Protein AF-A0A0J6CEI8-F1 (afdb_monomer)

Mean predicted aligned error: 21.1 Å

Structure (mmCIF, N/CA/C/O backbone):
data_AF-A0A0J6CEI8-F1
#
_entry.id   AF-A0A0J6CEI8-F1
#
loop_
_atom_site.group_PDB
_atom_site.id
_atom_site.type_symbol
_atom_site.label_atom_id
_atom_site.label_alt_id
_atom_site.label_comp_id
_atom_site.label_asym_id
_atom_site.label_entity_id
_atom_site.label_seq_id
_atom_site.pdbx_PDB_ins_code
_atom_site.Cartn_x
_atom_site.Cartn_y
_atom_site.Cartn_z
_atom_site.occupancy
_atom_site.B_iso_or_equiv
_atom_site.auth_seq_id
_atom_site.auth_comp_id
_atom_site.auth_asym_id
_atom_site.auth_atom_id
_atom_site.pdbx_PDB_model_num
ATOM 1 N N . MET A 1 1 ? 12.866 16.099 -22.476 1.00 43.09 1 MET A N 1
ATOM 2 C CA . MET A 1 1 ? 11.558 16.132 -23.177 1.00 43.09 1 MET A CA 1
ATOM 3 C C . MET A 1 1 ? 11.704 16.384 -24.672 1.00 43.09 1 MET A C 1
ATOM 5 O O . MET A 1 1 ? 11.107 15.625 -25.414 1.00 43.09 1 MET A O 1
ATOM 9 N N . ALA A 1 2 ? 12.500 17.362 -25.126 1.00 37.25 2 ALA A N 1
ATOM 10 C CA . ALA A 1 2 ? 12.677 17.632 -26.560 1.00 37.25 2 ALA A CA 1
ATOM 11 C C . ALA A 1 2 ? 13.352 16.482 -27.344 1.00 37.25 2 ALA A C 1
ATOM 13 O O . ALA A 1 2 ? 12.821 16.073 -28.369 1.00 37.25 2 ALA A O 1
ATOM 14 N N . MET A 1 3 ? 14.436 15.878 -26.827 1.00 40.78 3 MET A N 1
ATOM 15 C CA . MET A 1 3 ? 15.090 14.725 -27.485 1.00 40.78 3 MET A CA 1
ATOM 16 C C . MET A 1 3 ? 14.185 13.480 -27.602 1.00 40.78 3 MET A C 1
ATOM 18 O O . MET A 1 3 ? 14.209 12.801 -28.617 1.00 40.78 3 MET A O 1
ATOM 22 N N . SER A 1 4 ? 13.312 13.246 -26.615 1.00 39.81 4 SER A N 1
ATOM 23 C CA . SER A 1 4 ? 12.289 12.176 -26.642 1.00 39.81 4 SER A CA 1
ATOM 24 C C . SER A 1 4 ? 11.115 12.491 -27.589 1.00 39.81 4 SER A C 1
ATOM 26 O O . SER A 1 4 ? 10.311 11.627 -27.901 1.00 39.81 4 SER A O 1
ATOM 28 N N . ARG A 1 5 ? 10.980 13.736 -28.073 1.00 47.44 5 ARG A N 1
ATOM 29 C CA . ARG A 1 5 ? 9.970 14.115 -29.084 1.00 47.44 5 ARG A CA 1
ATOM 30 C C . ARG A 1 5 ? 10.524 14.144 -30.506 1.00 47.44 5 ARG A C 1
ATOM 32 O O . ARG A 1 5 ? 9.762 13.884 -31.436 1.00 47.44 5 ARG A O 1
ATOM 39 N N . LEU A 1 6 ? 11.824 14.405 -30.648 1.00 42.16 6 LEU A N 1
ATOM 40 C CA . LEU A 1 6 ? 12.612 14.159 -31.861 1.00 42.16 6 LEU A CA 1
ATOM 41 C C . LEU A 1 6 ? 12.466 12.695 -32.301 1.00 42.16 6 LEU A C 1
ATOM 43 O O . LEU A 1 6 ? 11.934 12.425 -33.373 1.00 42.16 6 LEU A O 1
ATOM 47 N N . SER A 1 7 ? 12.717 11.754 -31.385 1.00 39.75 7 SER A N 1
ATOM 48 C CA . SER A 1 7 ? 12.517 10.315 -31.621 1.00 39.75 7 SER A CA 1
ATOM 49 C C . SER A 1 7 ? 11.066 9.929 -31.981 1.00 39.75 7 SER A C 1
ATOM 51 O O . SER A 1 7 ? 10.834 8.914 -32.639 1.00 39.75 7 SER A O 1
ATOM 53 N N . LEU A 1 8 ? 10.071 10.757 -31.624 1.00 45.56 8 LEU A N 1
ATOM 54 C CA . LEU A 1 8 ? 8.646 10.561 -31.936 1.00 45.56 8 LEU A CA 1
ATOM 55 C C . LEU A 1 8 ? 8.197 11.189 -33.273 1.00 45.56 8 LEU A C 1
ATOM 57 O O . LEU A 1 8 ? 7.039 11.016 -33.659 1.00 45.56 8 LEU A O 1
ATOM 61 N N . GLY A 1 9 ? 9.069 11.892 -34.010 1.00 49.81 9 GLY A N 1
ATOM 62 C CA . GLY A 1 9 ? 8.731 12.540 -35.288 1.00 49.81 9 GLY A CA 1
ATOM 63 C C . GLY A 1 9 ? 7.776 13.736 -35.170 1.00 49.81 9 GLY A C 1
ATOM 64 O O . GLY A 1 9 ? 7.175 14.149 -36.160 1.00 49.81 9 GLY A O 1
ATOM 65 N N . GLN A 1 10 ? 7.612 14.303 -33.970 1.00 57.59 10 GLN A N 1
ATOM 66 C CA . GLN A 1 10 ? 6.843 15.533 -33.744 1.00 57.59 10 GLN A CA 1
ATOM 67 C C . GLN A 1 10 ? 7.753 16.755 -33.914 1.00 57.59 10 GLN A C 1
ATOM 69 O O . GLN A 1 10 ? 8.011 17.493 -32.959 1.00 57.59 10 GLN A O 1
ATOM 74 N N . LEU A 1 11 ? 8.261 16.934 -35.134 1.00 57.03 11 LEU A N 1
ATOM 75 C CA . LEU A 1 11 ? 9.335 17.878 -35.451 1.00 57.03 11 LEU A CA 1
ATOM 76 C C . LEU A 1 11 ? 8.961 19.330 -35.103 1.00 57.03 11 LEU A C 1
ATOM 78 O O . LEU A 1 11 ? 9.761 20.036 -34.492 1.00 57.03 11 LEU A O 1
ATOM 82 N N . ASP A 1 12 ? 7.712 19.731 -35.354 1.00 61.47 12 ASP A N 1
ATOM 83 C CA . ASP A 1 12 ? 7.228 21.088 -35.059 1.00 61.47 12 ASP A CA 1
ATOM 84 C C . ASP A 1 12 ? 7.150 21.371 -33.549 1.00 61.47 12 ASP A C 1
ATOM 86 O O . ASP A 1 12 ? 7.505 22.452 -33.079 1.00 61.47 12 ASP A O 1
ATOM 90 N N . SER A 1 13 ? 6.738 20.381 -32.745 1.00 68.75 13 SER A N 1
ATOM 91 C CA . SER A 1 13 ? 6.674 20.529 -31.284 1.00 68.75 13 SER A CA 1
ATOM 92 C C . SER A 1 13 ? 8.063 20.487 -30.646 1.00 68.75 13 SER A C 1
ATOM 94 O O . SER A 1 13 ? 8.317 21.219 -29.686 1.00 68.75 13 SER A O 1
ATOM 96 N N . ALA A 1 14 ? 8.964 19.655 -31.178 1.00 68.62 14 ALA A N 1
ATOM 97 C CA . ALA A 1 14 ? 10.351 19.575 -30.733 1.00 68.62 14 ALA A CA 1
ATOM 98 C C . ALA A 1 14 ? 11.107 20.880 -31.028 1.00 68.62 14 ALA A C 1
ATOM 100 O O . ALA A 1 14 ? 11.791 21.391 -30.142 1.00 68.62 14 ALA A O 1
ATOM 101 N N . TYR A 1 15 ? 10.905 21.468 -32.212 1.00 78.19 15 TYR A N 1
ATOM 102 C CA . TYR A 1 15 ? 11.478 22.760 -32.589 1.00 78.19 15 TYR A CA 1
ATOM 103 C C . TYR A 1 15 ? 11.067 23.881 -31.628 1.00 78.19 15 TYR A C 1
ATOM 105 O O . TYR A 1 15 ? 11.927 24.563 -31.072 1.00 78.19 15 TYR A O 1
ATOM 113 N N . ILE A 1 16 ? 9.764 24.023 -31.354 1.00 78.44 16 ILE A N 1
ATOM 114 C CA . ILE A 1 16 ? 9.237 25.063 -30.452 1.00 78.44 16 ILE A CA 1
ATOM 115 C C . ILE A 1 16 ? 9.836 24.928 -29.044 1.00 78.44 16 ILE A C 1
ATOM 117 O O . ILE A 1 16 ? 10.191 25.923 -28.412 1.00 78.44 16 ILE A O 1
ATOM 121 N N . GLN A 1 17 ? 9.988 23.698 -28.545 1.00 79.19 17 GLN A N 1
ATOM 122 C CA . GLN A 1 17 ? 10.585 23.458 -27.230 1.00 79.19 17 GLN A CA 1
ATOM 123 C C . GLN A 1 17 ? 12.087 23.739 -27.193 1.00 79.19 17 GLN A C 1
ATOM 125 O O . GLN A 1 17 ? 12.570 24.277 -26.197 1.00 79.19 17 GLN A O 1
ATOM 130 N N . LEU A 1 18 ? 12.822 23.393 -28.252 1.00 82.44 18 LEU A N 1
ATOM 131 C CA . LEU A 1 18 ? 14.252 23.683 -28.355 1.00 82.44 18 LEU A CA 1
ATOM 132 C C . LEU A 1 18 ? 14.512 25.186 -28.493 1.00 82.44 18 LEU A C 1
ATOM 134 O O . LEU A 1 18 ? 15.444 25.686 -27.873 1.00 82.44 18 LEU A O 1
ATOM 138 N N . GLN A 1 19 ? 13.659 25.926 -29.206 1.00 80.94 19 GLN A N 1
ATOM 139 C CA . GLN A 1 19 ? 13.744 27.387 -29.266 1.00 80.94 19 GLN A CA 1
ATOM 140 C C . GLN A 1 19 ? 13.444 28.052 -27.920 1.00 80.94 19 GLN A C 1
ATOM 142 O O . GLN A 1 19 ? 14.149 28.978 -27.520 1.00 80.94 19 GLN A O 1
ATOM 147 N N . LEU A 1 20 ? 12.436 27.564 -27.190 1.00 83.69 20 LEU A N 1
ATOM 148 C CA . LEU A 1 20 ? 12.154 28.047 -25.838 1.00 83.69 20 LEU A CA 1
ATOM 149 C C . LEU A 1 20 ? 13.336 27.772 -24.896 1.00 83.69 20 LEU A C 1
ATOM 151 O O . LEU A 1 20 ? 13.733 28.645 -24.129 1.00 83.69 20 LEU A O 1
ATOM 155 N N . ALA A 1 21 ? 13.918 26.572 -24.978 1.00 83.75 21 ALA A N 1
ATOM 156 C CA . ALA A 1 21 ? 15.096 26.207 -24.201 1.00 83.75 21 ALA A CA 1
ATOM 157 C C . ALA A 1 21 ? 16.308 27.081 -24.557 1.00 83.75 21 ALA A C 1
ATOM 159 O O . ALA A 1 21 ? 17.042 27.484 -23.658 1.00 83.75 21 ALA A O 1
ATOM 160 N N . LEU A 1 22 ? 16.495 27.413 -25.841 1.00 84.88 22 LEU A N 1
ATOM 161 C CA . LEU A 1 22 ? 17.577 28.288 -26.293 1.00 84.88 22 LEU A CA 1
ATOM 162 C C . LEU A 1 22 ? 17.436 29.690 -25.699 1.00 84.88 22 LEU A C 1
ATOM 164 O O . LEU A 1 22 ? 18.397 30.207 -25.138 1.00 84.88 22 LEU A O 1
ATOM 168 N N . LYS A 1 23 ? 16.225 30.256 -25.732 1.00 85.38 23 LYS A N 1
ATOM 169 C CA . LYS A 1 23 ? 15.934 31.572 -25.153 1.00 85.38 23 LYS A CA 1
ATOM 170 C C . LYS A 1 23 ? 16.231 31.622 -23.649 1.00 85.38 23 LYS A C 1
ATOM 172 O O . LYS A 1 23 ? 16.873 32.553 -23.178 1.00 85.38 23 LYS A O 1
ATOM 177 N N . LEU A 1 24 ? 15.835 30.588 -22.904 1.00 83.12 24 LEU A N 1
ATOM 178 C CA . LEU A 1 24 ? 16.133 30.483 -21.470 1.00 83.12 24 LEU A CA 1
ATOM 179 C C . LEU A 1 24 ? 17.640 30.330 -21.200 1.00 83.12 24 LEU A C 1
ATOM 181 O O . LEU A 1 24 ? 18.166 30.915 -20.254 1.00 83.12 24 LEU A O 1
ATOM 185 N N . ALA A 1 25 ? 18.351 29.571 -22.037 1.00 83.12 25 ALA A N 1
ATOM 186 C CA . ALA A 1 25 ? 19.801 29.417 -21.931 1.00 83.12 25 ALA A CA 1
ATOM 187 C C . ALA A 1 25 ? 20.561 30.710 -22.292 1.00 83.12 25 ALA A C 1
ATOM 189 O O . ALA A 1 25 ? 21.650 30.953 -21.765 1.00 83.12 25 ALA A O 1
ATOM 190 N N . GLU A 1 26 ? 20.005 31.546 -23.173 1.00 82.69 26 GLU A N 1
ATOM 191 C CA . GLU A 1 26 ? 20.504 32.888 -23.489 1.00 82.69 26 GLU A CA 1
ATOM 192 C C . GLU A 1 26 ? 20.298 33.867 -22.338 1.00 82.69 26 GLU A C 1
ATOM 194 O O . GLU A 1 26 ? 21.266 34.501 -21.924 1.00 82.69 26 GLU A O 1
ATOM 199 N N . GLU A 1 27 ? 19.094 33.921 -21.768 1.00 84.00 27 GLU A N 1
ATOM 200 C CA . GLU A 1 27 ? 18.778 34.747 -20.594 1.00 84.00 27 GLU A CA 1
ATOM 201 C C . GLU A 1 27 ? 19.635 34.360 -19.374 1.00 84.00 27 GLU A C 1
ATOM 203 O O . GLU A 1 27 ? 20.057 35.225 -18.607 1.00 84.00 27 GLU A O 1
ATOM 208 N N . GLY A 1 28 ? 19.945 33.068 -19.222 1.00 81.38 28 GLY A N 1
ATOM 209 C CA . GLY A 1 28 ? 20.797 32.542 -18.152 1.00 81.38 28 GLY A CA 1
ATOM 210 C C . GLY A 1 28 ? 22.306 32.538 -18.435 1.00 81.38 28 GLY A C 1
ATOM 211 O O . GLY A 1 28 ? 23.068 32.153 -17.552 1.00 81.38 28 GLY A O 1
ATOM 212 N N . ASN A 1 29 ? 22.759 32.920 -19.638 1.00 78.12 29 ASN A N 1
ATOM 213 C CA . ASN A 1 29 ? 24.166 32.846 -20.076 1.00 78.12 29 ASN A CA 1
ATOM 214 C C . ASN A 1 29 ? 24.854 31.473 -19.869 1.00 78.12 29 ASN A C 1
ATOM 216 O O . ASN A 1 29 ? 26.053 31.398 -19.601 1.00 78.12 29 ASN A O 1
ATOM 220 N N . ILE A 1 30 ? 24.121 30.367 -20.036 1.00 79.94 30 ILE A N 1
ATOM 221 C CA . ILE A 1 30 ? 24.646 29.009 -19.807 1.00 79.94 30 ILE A CA 1
ATOM 222 C C . ILE A 1 30 ? 25.161 28.408 -21.125 1.00 79.94 30 ILE A C 1
ATOM 224 O O . ILE A 1 30 ? 24.423 27.744 -21.856 1.00 79.94 30 ILE A O 1
ATOM 228 N N . ASN A 1 31 ? 26.442 28.625 -21.437 1.00 79.44 31 ASN A N 1
ATOM 229 C CA . ASN A 1 31 ? 27.057 28.195 -22.705 1.00 79.44 31 ASN A CA 1
ATOM 230 C C . ASN A 1 31 ? 27.014 26.675 -22.929 1.00 79.44 31 ASN A C 1
ATOM 232 O O . ASN A 1 31 ? 26.724 26.231 -24.039 1.00 79.44 31 ASN A O 1
ATOM 236 N N . SER A 1 32 ? 27.202 25.874 -21.876 1.00 73.88 32 SER A N 1
ATOM 237 C CA . SER A 1 32 ? 27.114 24.411 -21.966 1.00 73.88 32 SER A CA 1
ATOM 238 C C . SER A 1 32 ? 25.738 23.941 -22.449 1.00 73.88 32 SER A C 1
ATOM 240 O O . SER A 1 32 ? 25.649 23.083 -23.323 1.00 73.88 32 SER A O 1
ATOM 242 N N . GLN A 1 33 ? 24.653 24.549 -21.959 1.00 79.00 33 GLN A N 1
ATOM 243 C CA . GLN A 1 33 ? 23.294 24.229 -22.400 1.00 79.00 33 GLN A CA 1
ATOM 244 C C . GLN A 1 33 ? 23.033 24.691 -23.835 1.00 79.00 33 GLN A C 1
ATOM 246 O O . GLN A 1 33 ? 22.421 23.944 -24.597 1.00 79.00 33 GLN A O 1
ATOM 251 N N . LYS A 1 34 ? 23.547 25.864 -24.239 1.00 81.19 34 LYS A N 1
ATOM 252 C CA . LYS A 1 34 ? 23.462 26.331 -25.636 1.00 81.19 34 LYS A CA 1
ATOM 253 C C . LYS A 1 34 ? 24.076 25.314 -26.593 1.00 81.19 34 LYS A C 1
ATOM 255 O O . LYS A 1 34 ? 23.459 24.977 -27.598 1.00 81.19 34 LYS A O 1
ATOM 260 N N . ALA A 1 35 ? 25.239 24.769 -26.246 1.00 81.56 35 ALA A N 1
ATOM 261 C CA . ALA A 1 35 ? 25.939 23.782 -27.056 1.00 81.56 35 ALA A CA 1
ATOM 262 C C . ALA A 1 35 ? 25.089 22.505 -27.285 1.00 81.56 35 ALA A C 1
ATOM 264 O O . ALA A 1 35 ? 24.884 22.086 -28.426 1.00 81.56 35 ALA A O 1
ATOM 265 N N . TYR A 1 36 ? 24.475 21.951 -26.230 1.00 81.69 36 TYR A N 1
ATOM 266 C CA . TYR A 1 36 ? 23.556 20.805 -26.349 1.00 81.69 36 TYR A CA 1
ATOM 267 C C . TYR A 1 36 ? 22.279 21.119 -27.142 1.00 81.69 36 TYR A C 1
ATOM 269 O O . TYR A 1 36 ? 21.801 20.277 -27.908 1.00 81.69 36 TYR A O 1
ATOM 277 N N . ILE A 1 37 ? 21.714 22.317 -26.967 1.00 84.62 37 ILE A N 1
ATOM 278 C CA . ILE A 1 37 ? 20.499 22.740 -27.674 1.00 84.62 37 ILE A CA 1
ATOM 279 C C . ILE A 1 37 ? 20.783 22.900 -29.171 1.00 84.62 37 ILE A C 1
ATOM 281 O O . ILE A 1 37 ? 20.007 22.405 -29.986 1.00 84.62 37 ILE A O 1
ATOM 285 N N . TYR A 1 38 ? 21.911 23.510 -29.539 1.00 86.12 38 TYR A N 1
ATOM 286 C CA . TYR A 1 38 ? 22.330 23.644 -30.934 1.00 86.12 38 TYR A CA 1
ATOM 287 C C . TYR A 1 38 ? 22.606 22.292 -31.600 1.00 86.12 38 TYR A C 1
ATOM 289 O O . TYR A 1 38 ? 22.147 22.074 -32.717 1.00 86.12 38 TYR A O 1
ATOM 297 N N . SER A 1 39 ? 23.245 21.344 -30.908 1.00 85.25 39 SER A N 1
ATOM 298 C CA . SER A 1 39 ? 23.403 19.979 -31.435 1.00 85.25 39 SER A CA 1
ATOM 299 C C . SER A 1 39 ? 22.052 19.272 -31.619 1.00 85.25 39 SER A C 1
ATOM 301 O O . SER A 1 39 ? 21.808 18.639 -32.643 1.00 85.25 39 SER A O 1
ATOM 303 N N . SER A 1 40 ? 21.123 19.452 -30.676 1.00 83.19 40 SER A N 1
ATOM 304 C CA . SER A 1 40 ? 19.769 18.888 -30.780 1.00 83.19 40 SER A CA 1
ATOM 305 C C . SER A 1 40 ? 18.974 19.483 -31.949 1.00 83.19 40 SER A C 1
ATOM 307 O O . SER A 1 40 ? 18.222 18.767 -32.606 1.00 83.19 40 SER A O 1
ATOM 309 N N . LEU A 1 41 ? 19.146 20.781 -32.231 1.00 85.69 41 LEU A N 1
ATOM 310 C CA . LEU A 1 41 ? 18.601 21.428 -33.430 1.00 85.69 41 LEU A CA 1
ATOM 311 C C . LEU A 1 41 ? 19.266 20.885 -34.700 1.00 85.69 41 LEU A C 1
ATOM 313 O O . LEU A 1 41 ? 18.574 20.639 -35.682 1.00 85.69 41 LEU A O 1
ATOM 317 N N . GLY A 1 42 ? 20.577 20.645 -34.672 1.00 87.31 42 GLY A N 1
ATOM 318 C CA . GLY A 1 42 ? 21.307 20.005 -35.764 1.00 87.31 42 GLY A CA 1
ATOM 319 C C . GLY A 1 42 ? 20.720 18.643 -36.137 1.00 87.31 42 GLY A C 1
ATOM 320 O O . GLY A 1 42 ? 20.377 18.423 -37.295 1.00 87.31 42 GLY A O 1
ATOM 321 N N . ASN A 1 43 ? 20.501 17.776 -35.147 1.00 83.88 43 ASN A N 1
ATOM 322 C CA . ASN A 1 43 ? 19.879 16.464 -35.355 1.00 83.88 43 ASN A CA 1
ATOM 323 C C . ASN A 1 43 ? 18.439 16.580 -35.890 1.00 83.88 43 ASN A C 1
ATOM 325 O O . ASN A 1 43 ? 18.023 15.787 -36.728 1.00 83.88 43 ASN A O 1
ATOM 329 N N . LEU A 1 44 ? 17.681 17.595 -35.458 1.00 84.75 44 LEU A N 1
ATOM 330 C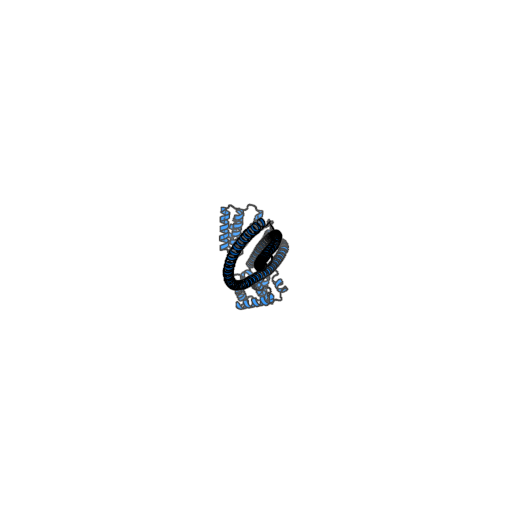 CA . LEU A 1 44 ? 16.322 17.845 -35.952 1.00 84.75 44 LEU A CA 1
ATOM 331 C C . LEU A 1 44 ? 16.303 18.167 -37.449 1.00 84.75 44 LEU A C 1
ATOM 333 O O . LEU A 1 44 ? 15.482 17.626 -38.186 1.00 84.75 44 LEU A O 1
ATOM 337 N N . TYR A 1 45 ? 17.204 19.040 -37.898 1.00 83.94 45 TYR A N 1
ATOM 338 C CA . TYR A 1 45 ? 17.314 19.378 -39.317 1.00 83.94 45 TYR A CA 1
ATOM 339 C C . TYR A 1 45 ? 17.902 18.230 -40.144 1.00 83.94 45 TYR A C 1
ATOM 341 O O . TYR A 1 45 ? 17.522 18.061 -41.301 1.00 83.94 45 TYR A O 1
ATOM 349 N N . GLU A 1 46 ? 18.760 17.395 -39.548 1.00 84.38 46 GLU A N 1
ATOM 350 C CA . GLU A 1 46 ? 19.237 16.163 -40.179 1.00 84.38 46 GLU A CA 1
ATOM 351 C C . GLU A 1 46 ? 18.077 15.198 -40.457 1.00 84.38 46 GLU A C 1
ATOM 353 O O . GLU A 1 46 ? 17.973 14.670 -41.563 1.00 84.38 46 GLU A O 1
ATOM 358 N N . GLU A 1 47 ? 17.180 15.004 -39.485 1.00 81.50 47 GLU A N 1
ATOM 359 C CA . GLU A 1 47 ? 15.971 14.187 -39.652 1.00 81.50 47 GLU A CA 1
ATOM 360 C C . GLU A 1 47 ? 14.991 14.777 -40.680 1.00 81.50 47 GLU A C 1
ATOM 362 O O . GLU A 1 47 ? 14.272 14.033 -41.346 1.00 81.50 47 GLU A O 1
ATOM 367 N N . GLN A 1 48 ? 14.975 16.104 -40.843 1.00 82.62 48 GLN A N 1
ATOM 368 C CA . GLN A 1 48 ? 14.199 16.803 -41.876 1.00 82.62 48 GLN A CA 1
ATOM 369 C C . GLN A 1 48 ? 14.830 16.729 -43.276 1.00 82.62 48 GLN A C 1
ATOM 371 O O . GLN A 1 48 ? 14.190 17.130 -44.248 1.00 82.62 48 GLN A O 1
ATOM 376 N N . GLY A 1 49 ? 16.066 16.235 -43.393 1.00 83.06 49 GLY A N 1
ATOM 377 C CA . GLY A 1 49 ? 16.815 16.183 -44.649 1.00 83.06 49 GLY A CA 1
ATOM 378 C C . GLY A 1 49 ? 17.454 17.513 -45.070 1.00 83.06 49 GLY A C 1
ATOM 379 O O . GLY A 1 49 ? 18.056 17.580 -46.139 1.00 83.06 49 GLY A O 1
ATOM 380 N N . ASP A 1 50 ? 17.362 18.563 -44.247 1.00 89.50 50 ASP A N 1
ATOM 381 C CA . ASP A 1 50 ? 18.028 19.849 -44.485 1.00 89.50 50 ASP A CA 1
ATOM 382 C C . ASP A 1 50 ? 19.446 19.809 -43.894 1.00 89.50 50 ASP A C 1
ATOM 384 O O . ASP A 1 50 ? 19.734 20.318 -42.804 1.00 89.50 50 ASP A O 1
ATOM 388 N N . TYR A 1 51 ? 20.340 19.126 -44.612 1.00 90.06 51 TYR A N 1
ATOM 389 C CA . TYR A 1 51 ? 21.699 18.849 -44.144 1.00 90.06 51 TYR A CA 1
ATOM 390 C C . TYR A 1 51 ? 22.557 20.112 -43.990 1.00 90.06 51 TYR A C 1
ATOM 392 O O . TYR A 1 51 ? 23.426 20.154 -43.120 1.00 90.06 51 TYR A O 1
ATOM 400 N N . GLU A 1 52 ? 22.294 21.163 -44.772 1.00 90.00 52 GLU A N 1
ATOM 401 C CA . GLU A 1 52 ? 23.015 22.437 -44.670 1.00 90.00 52 GLU A CA 1
ATOM 402 C C . GLU A 1 52 ? 22.700 23.156 -43.355 1.00 90.00 52 GLU A C 1
ATOM 404 O O . GLU A 1 52 ? 23.616 23.592 -42.649 1.00 90.00 52 GLU A O 1
ATOM 409 N N . LYS A 1 53 ? 21.417 23.225 -42.967 1.00 87.81 53 LYS A N 1
ATOM 410 C CA . LYS A 1 53 ? 21.037 23.776 -41.658 1.00 87.81 53 LYS A CA 1
ATOM 411 C C . LYS A 1 53 ? 21.496 22.886 -40.515 1.00 87.81 53 LYS A C 1
ATOM 413 O O . LYS A 1 53 ? 21.991 23.403 -39.514 1.00 87.81 53 LYS A O 1
ATOM 418 N N . ALA A 1 54 ? 21.388 21.567 -40.666 1.00 89.06 54 ALA A N 1
ATOM 419 C CA . ALA A 1 54 ? 21.886 20.614 -39.679 1.00 89.06 54 ALA A CA 1
ATOM 420 C C . ALA A 1 54 ? 23.383 20.820 -39.399 1.00 89.06 54 ALA A C 1
ATOM 422 O O . ALA A 1 54 ? 23.814 20.849 -38.243 1.00 89.06 54 ALA A O 1
ATOM 423 N N . LEU A 1 55 ? 24.168 21.027 -40.459 1.00 91.69 55 LEU A N 1
ATOM 424 C CA . LEU A 1 55 ? 25.597 21.297 -40.373 1.00 91.69 55 LEU A CA 1
ATOM 425 C C . LEU A 1 55 ? 25.877 22.653 -39.724 1.00 91.69 55 LEU A C 1
ATOM 427 O O . LEU A 1 55 ? 26.773 22.747 -38.885 1.00 91.69 55 LEU A O 1
ATOM 431 N N . ALA A 1 56 ? 25.119 23.694 -40.078 1.00 90.56 56 ALA A N 1
ATOM 432 C CA . ALA A 1 56 ? 25.255 25.013 -39.468 1.00 90.56 56 ALA A CA 1
ATOM 433 C C . ALA A 1 56 ? 25.027 24.944 -37.951 1.00 90.56 56 ALA A C 1
ATOM 435 O O . ALA A 1 56 ? 25.893 25.362 -37.188 1.00 90.56 56 ALA A O 1
ATOM 436 N N . TYR A 1 57 ? 23.931 24.329 -37.501 1.00 89.06 57 TYR A N 1
ATOM 437 C CA . TYR A 1 57 ? 23.626 24.205 -36.074 1.00 89.06 57 TYR A CA 1
ATOM 438 C C . TYR A 1 57 ? 24.632 23.334 -35.309 1.00 89.06 57 TYR A C 1
ATOM 440 O O . TYR A 1 57 ? 25.043 23.707 -34.211 1.00 89.06 57 TYR A O 1
ATOM 448 N N . ASN A 1 58 ? 25.107 22.232 -35.898 1.00 87.38 58 ASN A N 1
ATOM 449 C CA . ASN A 1 58 ? 26.173 21.423 -35.296 1.00 87.38 58 ASN A CA 1
ATOM 450 C C . ASN A 1 58 ? 27.543 22.130 -35.291 1.00 87.38 58 ASN A C 1
ATOM 452 O O . ASN A 1 58 ? 28.381 21.837 -34.447 1.00 87.38 58 ASN A O 1
ATOM 456 N N . LYS A 1 59 ? 27.809 23.081 -36.194 1.00 87.81 59 LYS A N 1
ATOM 457 C CA . LYS A 1 59 ? 29.008 23.935 -36.114 1.00 87.81 59 LYS A CA 1
ATOM 458 C C . LYS A 1 59 ? 28.851 25.066 -35.102 1.00 87.81 59 LYS A C 1
ATOM 460 O O . LYS A 1 59 ? 29.829 25.435 -34.458 1.00 87.81 59 LYS A O 1
ATOM 465 N N . GLU A 1 60 ? 27.646 25.607 -34.942 1.00 86.75 60 GLU A N 1
ATOM 466 C CA . GLU A 1 60 ? 27.358 26.597 -33.902 1.00 86.75 60 GLU A CA 1
ATOM 467 C C . GLU A 1 60 ? 27.487 25.990 -32.501 1.00 86.75 60 GLU A C 1
ATOM 469 O O . GLU A 1 60 ? 28.056 26.638 -31.623 1.00 86.75 60 GLU A O 1
ATOM 474 N N . SER A 1 61 ? 27.073 24.732 -32.286 1.00 83.62 61 SER A N 1
ATOM 475 C CA . SER A 1 61 ? 27.287 24.054 -30.996 1.00 83.62 61 SER A CA 1
ATOM 476 C C . SER A 1 61 ? 28.768 23.976 -30.622 1.00 83.62 61 SER A C 1
ATOM 478 O O . SER A 1 61 ? 29.110 24.136 -29.448 1.00 83.62 61 SER A O 1
ATOM 480 N N . LEU A 1 62 ? 29.654 23.835 -31.618 1.00 81.94 62 LEU A N 1
ATOM 481 C CA . LEU A 1 62 ? 31.096 23.764 -31.399 1.00 81.94 62 LEU A CA 1
ATOM 482 C C . LEU A 1 62 ? 31.714 25.066 -30.860 1.00 81.94 62 LEU A C 1
ATOM 484 O O . LEU A 1 62 ? 32.773 25.022 -30.238 1.00 81.94 62 LEU A O 1
ATOM 488 N N . LYS A 1 63 ? 31.076 26.226 -31.064 1.00 82.69 63 LYS A N 1
ATOM 489 C CA . LYS A 1 63 ? 31.600 27.525 -30.597 1.00 82.69 63 LYS A CA 1
ATOM 490 C C . LYS A 1 63 ? 31.460 27.730 -29.092 1.00 82.69 63 LYS A C 1
ATOM 492 O O . LYS A 1 63 ? 32.164 28.556 -28.520 1.00 82.69 63 LYS A O 1
ATOM 497 N N . TYR A 1 64 ? 30.556 26.988 -28.461 1.00 77.31 64 TYR A N 1
ATOM 498 C CA . TYR A 1 64 ? 30.254 27.091 -27.034 1.00 77.31 64 TYR A CA 1
ATOM 499 C C . TYR A 1 64 ? 30.940 25.985 -26.212 1.00 77.31 64 TYR A C 1
ATOM 501 O O . TYR A 1 64 ? 30.527 25.701 -25.088 1.00 77.31 64 TYR A O 1
ATOM 509 N N . LEU A 1 65 ? 31.983 25.353 -26.771 1.00 68.69 65 LEU A N 1
ATOM 510 C CA . LEU A 1 65 ? 32.762 24.312 -26.106 1.00 68.69 65 LEU A CA 1
ATOM 511 C C . LEU A 1 65 ? 33.641 24.871 -24.981 1.00 68.69 65 LEU A C 1
ATOM 513 O O . LEU A 1 65 ? 34.498 25.717 -25.214 1.00 68.69 65 LEU A O 1
ATOM 517 N N . GLU A 1 66 ? 33.510 24.299 -23.783 1.00 62.56 66 GLU A N 1
ATOM 518 C CA . GLU A 1 66 ? 34.447 24.538 -22.674 1.00 62.56 66 GLU A CA 1
ATOM 519 C C . GLU A 1 66 ? 35.563 23.472 -22.598 1.00 62.56 66 GLU A C 1
ATOM 521 O O . GLU A 1 66 ? 36.641 23.756 -22.078 1.00 62.56 66 GLU A O 1
ATOM 526 N N . LYS A 1 67 ? 35.342 22.251 -23.125 1.00 64.06 67 LYS A N 1
ATOM 527 C CA . LYS A 1 67 ? 36.330 21.148 -23.173 1.00 64.06 67 LYS A CA 1
ATOM 528 C C . LYS A 1 67 ? 36.158 20.267 -24.413 1.00 64.06 67 LYS A C 1
ATOM 530 O O . LYS A 1 67 ? 35.081 19.720 -24.635 1.00 64.06 67 LYS A O 1
ATOM 535 N N . GLU A 1 68 ? 37.244 20.067 -25.160 1.00 59.56 68 GLU A N 1
ATOM 536 C CA . GLU A 1 68 ? 37.273 19.320 -26.433 1.00 59.56 68 GLU A CA 1
ATOM 537 C C . GLU A 1 68 ? 36.886 17.836 -26.282 1.00 59.56 68 GLU A C 1
ATOM 539 O O . GLU A 1 68 ? 36.223 17.279 -27.151 1.00 59.56 68 GLU A O 1
ATOM 544 N N . SER A 1 69 ? 37.187 17.211 -25.137 1.00 56.88 69 SER A N 1
ATOM 545 C CA . SER A 1 69 ? 36.906 15.789 -24.881 1.00 56.88 69 SER A CA 1
ATOM 546 C C . SER A 1 69 ? 35.429 15.444 -24.659 1.00 56.88 69 SER A C 1
ATOM 548 O O . SER A 1 69 ? 35.051 14.284 -24.795 1.00 56.88 69 SER A O 1
ATOM 550 N N . MET A 1 70 ? 34.583 16.421 -24.313 1.00 60.69 70 MET A N 1
ATOM 551 C CA . MET A 1 70 ? 33.191 16.176 -23.906 1.00 60.69 70 MET A CA 1
ATOM 552 C C . MET A 1 70 ? 32.220 16.101 -25.099 1.00 60.69 70 MET A C 1
ATOM 554 O O . MET A 1 70 ? 31.081 15.674 -24.936 1.00 60.69 70 MET A O 1
ATOM 558 N N . PHE A 1 71 ? 32.670 16.478 -26.302 1.00 68.12 71 PHE A N 1
ATOM 559 C CA . PHE A 1 71 ? 31.793 16.697 -27.458 1.00 68.12 71 PHE A CA 1
ATOM 560 C C . PHE A 1 71 ? 32.312 16.088 -28.766 1.00 68.12 71 PHE A C 1
ATOM 562 O O . PHE A 1 71 ? 31.910 16.480 -29.860 1.00 68.12 71 PHE A O 1
ATOM 569 N N . LEU A 1 72 ? 33.176 15.077 -28.661 1.00 78.69 72 LEU A N 1
ATOM 570 C CA . LEU A 1 72 ? 33.708 14.332 -29.808 1.00 78.69 72 LEU A CA 1
ATOM 571 C C . LEU A 1 72 ? 32.606 13.575 -30.581 1.00 78.69 72 LEU A C 1
ATOM 573 O O . LEU A 1 72 ? 32.748 13.325 -31.776 1.00 78.69 72 LEU A O 1
ATOM 577 N N . SER A 1 73 ? 31.458 13.319 -29.943 1.00 76.94 73 SER A N 1
ATOM 578 C CA . SER A 1 73 ? 30.233 12.832 -30.592 1.00 76.94 73 SER A CA 1
ATOM 579 C C . SER A 1 73 ? 29.652 13.813 -31.620 1.00 76.94 73 SER A C 1
ATOM 581 O O . SER A 1 73 ? 29.046 13.382 -32.596 1.00 76.94 73 SER A O 1
ATOM 583 N N . TRP A 1 74 ? 29.873 15.124 -31.473 1.00 84.31 74 TRP A N 1
ATOM 584 C CA . TRP A 1 74 ? 29.419 16.117 -32.455 1.00 84.31 74 TRP A CA 1
ATOM 585 C C . TRP A 1 74 ? 30.294 16.137 -33.702 1.00 84.31 74 TRP A C 1
ATOM 587 O O . TRP A 1 74 ? 29.786 16.378 -34.795 1.00 84.31 74 TRP A O 1
ATOM 597 N N . TYR A 1 75 ? 31.587 15.824 -33.577 1.00 87.88 75 TYR A N 1
ATOM 598 C CA . TYR A 1 75 ? 32.428 15.595 -34.753 1.00 87.88 75 TYR A CA 1
ATOM 599 C C . TYR A 1 75 ? 31.958 14.377 -35.543 1.00 87.88 75 TYR A C 1
ATOM 601 O O . TYR A 1 75 ? 31.909 14.449 -36.768 1.00 87.88 75 TYR A O 1
ATOM 609 N N . TYR A 1 76 ? 31.508 13.317 -34.866 1.00 89.06 76 TYR A N 1
ATOM 610 C CA . TYR A 1 76 ? 30.860 12.193 -35.539 1.00 89.06 76 TYR A CA 1
ATOM 611 C C . TYR A 1 76 ? 29.599 12.640 -36.298 1.00 89.06 76 TYR A C 1
ATOM 613 O O . TYR A 1 76 ? 29.507 12.402 -37.501 1.00 89.06 76 TYR A O 1
ATOM 621 N N . SER A 1 77 ? 28.679 13.370 -35.651 1.00 86.81 77 SER A N 1
ATOM 622 C CA . SER A 1 77 ? 27.470 13.904 -36.307 1.00 86.81 77 SER A CA 1
ATOM 623 C C . SER A 1 77 ? 27.792 14.785 -37.520 1.00 86.81 77 SER A C 1
ATOM 625 O O . SER A 1 77 ? 27.170 14.658 -38.571 1.00 86.81 77 SER A O 1
ATOM 627 N N . ILE A 1 78 ? 28.810 15.645 -37.422 1.00 90.75 78 ILE A N 1
ATOM 628 C CA . ILE A 1 78 ? 29.277 16.469 -38.545 1.00 90.75 78 ILE A CA 1
ATOM 629 C C . ILE A 1 78 ? 29.856 15.600 -39.671 1.00 90.75 78 ILE A C 1
ATOM 631 O O . ILE A 1 78 ? 29.582 15.862 -40.842 1.00 90.75 78 ILE A O 1
ATOM 635 N N . GLY A 1 79 ? 30.623 14.559 -39.339 1.00 91.56 79 GLY A N 1
ATOM 636 C CA . GLY A 1 79 ? 31.150 13.599 -40.311 1.00 91.56 79 GLY A CA 1
ATOM 637 C C . GLY A 1 79 ? 30.037 12.886 -41.085 1.00 91.56 79 GLY A C 1
ATOM 638 O O . GLY A 1 79 ? 30.095 12.802 -42.312 1.00 91.56 79 GLY A O 1
ATOM 639 N N . VAL A 1 80 ? 28.980 12.454 -40.388 1.00 90.44 80 VAL A N 1
ATOM 640 C CA . VAL A 1 80 ? 27.783 11.857 -41.006 1.00 90.44 80 VAL A CA 1
ATOM 641 C C . VAL A 1 80 ? 27.091 12.847 -41.946 1.00 90.44 80 VAL A C 1
ATOM 643 O O . VAL A 1 80 ? 26.729 12.479 -43.065 1.00 90.44 80 VAL A O 1
ATOM 646 N N . LEU A 1 81 ? 26.937 14.108 -41.533 1.00 92.12 81 LEU A N 1
ATOM 647 C CA . LEU A 1 81 ? 26.322 15.147 -42.364 1.00 92.12 81 LEU A CA 1
ATOM 648 C C . LEU A 1 81 ? 27.114 15.399 -43.649 1.00 92.12 81 LEU A C 1
ATOM 650 O O . LEU A 1 81 ? 26.528 15.413 -44.729 1.00 92.12 81 LEU A O 1
ATOM 654 N N . TYR A 1 82 ? 28.442 15.512 -43.569 1.00 92.94 82 TYR A N 1
ATOM 655 C CA . TYR A 1 82 ? 29.273 15.659 -44.767 1.00 92.94 82 TYR A CA 1
ATOM 656 C C . TYR A 1 82 ? 29.210 14.442 -45.690 1.00 92.94 82 TYR A C 1
ATOM 658 O O . TYR A 1 82 ? 29.177 14.617 -46.909 1.00 92.94 82 TYR A O 1
ATOM 666 N N . LYS A 1 83 ? 29.128 13.222 -45.140 1.00 91.75 83 LYS A N 1
ATOM 667 C CA . LYS A 1 83 ? 28.901 12.011 -45.942 1.00 91.75 83 LYS A CA 1
ATOM 668 C C . LYS A 1 83 ? 27.575 12.106 -46.703 1.00 91.75 83 LYS A C 1
ATOM 670 O O . LYS A 1 83 ? 27.548 11.907 -47.914 1.00 91.75 83 LYS A O 1
ATOM 675 N N . LYS A 1 84 ? 26.484 12.481 -46.023 1.00 89.19 84 LYS A N 1
ATOM 676 C CA . LYS A 1 84 ? 25.155 12.664 -46.643 1.00 89.19 84 LYS A CA 1
ATOM 677 C C . LYS A 1 84 ? 25.140 13.761 -47.714 1.00 89.19 84 LYS A C 1
ATOM 679 O O . LYS A 1 84 ? 24.408 13.642 -48.691 1.00 89.19 84 LYS A O 1
ATOM 684 N N . MET A 1 85 ? 25.974 14.789 -47.560 1.00 89.75 85 MET A N 1
ATOM 685 C CA . MET A 1 85 ? 26.177 15.861 -48.542 1.00 89.75 85 MET A CA 1
ATOM 686 C C . MET A 1 85 ? 27.145 15.489 -49.682 1.00 89.75 85 MET A C 1
ATOM 688 O O . MET A 1 85 ? 27.471 16.349 -50.494 1.00 89.75 85 MET A O 1
ATOM 692 N N . GLN A 1 86 ? 27.610 14.236 -49.761 1.00 89.31 86 GLN A N 1
ATOM 693 C CA . GLN A 1 86 ? 28.572 13.757 -50.766 1.00 89.31 86 GLN A CA 1
ATOM 694 C C . GLN A 1 86 ? 29.921 14.502 -50.737 1.00 89.31 86 GLN A C 1
ATOM 696 O O . GLN A 1 86 ? 30.567 14.690 -51.766 1.00 89.31 86 GLN A O 1
ATOM 701 N N . MET A 1 87 ? 30.369 14.910 -49.545 1.00 90.75 87 MET A N 1
ATOM 702 C CA . MET A 1 87 ? 31.662 15.563 -49.308 1.00 90.75 87 MET A CA 1
ATOM 703 C C . MET A 1 87 ? 32.605 14.635 -48.514 1.00 90.75 87 MET A C 1
ATOM 705 O O . MET A 1 87 ? 32.811 14.846 -47.313 1.00 90.75 87 MET A O 1
ATOM 709 N N . PRO A 1 88 ? 33.184 13.597 -49.151 1.00 86.50 88 PRO A N 1
ATOM 710 C CA . PRO A 1 88 ? 33.902 12.528 -48.455 1.00 86.50 88 PRO A CA 1
ATOM 711 C C . PRO A 1 88 ? 35.159 13.014 -47.721 1.00 86.50 88 PRO A C 1
ATOM 713 O O . PRO A 1 88 ? 35.387 12.589 -46.593 1.00 86.50 88 PRO A O 1
ATOM 716 N N . ASP A 1 89 ? 35.926 13.956 -48.279 1.00 89.38 89 ASP A N 1
ATOM 717 C CA . ASP A 1 89 ? 37.157 14.461 -47.642 1.00 89.38 89 ASP A CA 1
ATOM 718 C C . ASP A 1 89 ? 36.879 15.129 -46.286 1.00 89.38 89 ASP A C 1
ATOM 720 O O . ASP A 1 89 ? 37.586 14.920 -45.300 1.00 89.38 89 ASP A O 1
ATOM 724 N N . SER A 1 90 ? 35.797 15.911 -46.216 1.00 91.56 90 SER A N 1
ATOM 725 C CA . SER A 1 90 ? 35.355 16.532 -44.964 1.00 91.56 90 SER A CA 1
ATOM 726 C C . SER A 1 90 ? 34.762 15.496 -44.010 1.00 91.56 90 SER A C 1
ATOM 728 O O . SER A 1 90 ? 35.003 15.568 -42.805 1.00 91.56 90 SER A O 1
ATOM 730 N N . ALA A 1 91 ? 34.032 14.506 -44.531 1.00 92.25 91 ALA A N 1
ATOM 731 C CA . ALA A 1 91 ? 33.492 13.417 -43.726 1.00 92.25 91 ALA A CA 1
ATOM 732 C C . ALA A 1 91 ? 34.609 12.615 -43.036 1.00 92.25 91 ALA A C 1
ATOM 734 O O . ALA A 1 91 ? 34.530 12.389 -41.829 1.00 92.25 91 ALA A O 1
ATOM 735 N N . PHE A 1 92 ? 35.681 12.280 -43.764 1.00 92.75 92 PHE A N 1
ATOM 736 C CA . PHE A 1 92 ? 36.866 11.609 -43.226 1.00 92.75 92 PHE A CA 1
ATOM 737 C C . PHE A 1 92 ? 37.509 12.407 -42.095 1.00 92.75 92 PHE A C 1
ATOM 739 O O . PHE A 1 92 ? 37.691 11.880 -41.000 1.00 92.75 92 PHE A O 1
ATOM 746 N N . PHE A 1 93 ? 37.781 13.693 -42.323 1.00 93.88 93 PHE A N 1
ATOM 747 C CA . PHE A 1 93 ? 38.431 14.551 -41.332 1.00 93.88 93 PHE A CA 1
ATOM 748 C C . PHE A 1 93 ? 37.673 14.603 -39.997 1.00 93.88 93 PHE A C 1
ATOM 750 O O . PHE A 1 93 ? 38.265 14.502 -38.921 1.00 93.88 93 PHE A O 1
ATOM 757 N N . TYR A 1 94 ? 36.349 14.761 -40.048 1.00 91.06 94 TYR A N 1
ATOM 758 C CA . TYR A 1 94 ? 35.533 14.848 -38.838 1.00 91.06 94 TYR A CA 1
ATOM 759 C C . TYR A 1 94 ? 35.288 13.482 -38.182 1.00 91.06 94 TYR A C 1
ATOM 761 O O . TYR A 1 94 ? 35.242 13.402 -36.954 1.00 91.06 94 TYR A O 1
ATOM 769 N N . ALA A 1 95 ? 35.209 12.405 -38.965 1.00 90.81 95 ALA A N 1
ATOM 770 C CA . ALA A 1 95 ? 35.118 11.050 -38.436 1.00 90.81 95 ALA A CA 1
ATOM 771 C C . ALA A 1 95 ? 36.422 10.612 -37.736 1.00 90.81 95 ALA A C 1
ATOM 773 O O . ALA A 1 95 ? 36.365 10.005 -36.669 1.00 90.81 95 ALA A O 1
ATOM 774 N N . GLU A 1 96 ? 37.595 10.997 -38.252 1.00 91.12 96 GLU A N 1
ATOM 775 C CA . GLU A 1 96 ? 38.885 10.763 -37.584 1.00 91.12 96 GLU A CA 1
ATOM 776 C C . GLU A 1 96 ? 39.003 11.536 -36.266 1.00 91.12 96 GLU A C 1
ATOM 778 O O . GLU A 1 96 ? 39.499 10.998 -35.278 1.00 91.12 96 GLU A O 1
ATOM 783 N N . LYS A 1 97 ? 38.482 12.768 -36.200 1.00 89.56 97 LYS A N 1
ATOM 784 C CA . LYS A 1 97 ? 38.417 13.514 -34.932 1.00 89.56 97 LYS A CA 1
ATOM 785 C C . LYS A 1 97 ? 37.554 12.822 -33.880 1.00 89.56 97 LYS A C 1
ATOM 787 O O . LYS A 1 97 ? 37.877 12.884 -32.696 1.00 89.56 97 LYS A O 1
ATOM 792 N N . ALA A 1 98 ? 36.476 12.160 -34.293 1.00 89.12 98 ALA A N 1
ATOM 793 C CA . ALA A 1 98 ? 35.596 11.444 -33.375 1.00 89.12 98 ALA A CA 1
ATOM 794 C C . ALA A 1 98 ? 36.253 10.198 -32.747 1.00 89.12 98 ALA A C 1
ATOM 796 O O . ALA A 1 98 ? 35.863 9.810 -31.647 1.00 89.12 98 ALA A O 1
ATOM 797 N N . LEU A 1 99 ? 37.284 9.618 -33.381 1.00 88.44 99 LEU A N 1
ATOM 798 C CA . LEU A 1 99 ? 38.033 8.476 -32.833 1.00 88.44 99 LEU A CA 1
ATOM 799 C C . LEU A 1 99 ? 38.783 8.794 -31.536 1.00 88.44 99 LEU A C 1
ATOM 801 O O . LEU A 1 99 ? 39.102 7.883 -30.784 1.00 88.44 99 LEU A O 1
ATOM 805 N N . ALA A 1 100 ? 39.065 10.066 -31.250 1.00 86.44 100 ALA A N 1
ATOM 806 C CA . ALA A 1 100 ? 39.710 10.459 -29.999 1.00 86.44 100 ALA A CA 1
ATOM 807 C C . ALA A 1 100 ? 38.777 10.340 -28.775 1.00 86.44 100 ALA A C 1
ATOM 809 O O . ALA A 1 100 ? 39.169 10.709 -27.665 1.00 86.44 100 ALA A O 1
ATOM 810 N N . SER A 1 101 ? 37.523 9.905 -28.968 1.00 81.44 101 SER A N 1
ATOM 811 C CA . SER A 1 101 ? 36.536 9.829 -27.898 1.00 81.44 101 SER A CA 1
ATOM 812 C C . SER A 1 101 ? 36.850 8.703 -26.914 1.00 81.44 101 SER A C 1
ATOM 814 O O . SER A 1 101 ? 37.064 7.577 -27.347 1.00 81.44 101 SER A O 1
ATOM 816 N N . PRO A 1 102 ? 36.821 8.964 -25.592 1.00 78.1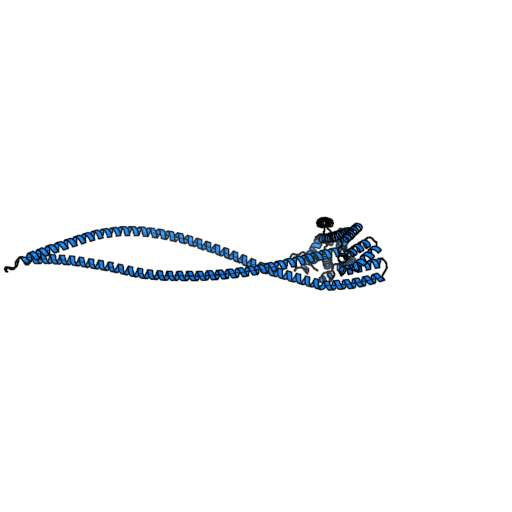9 102 PRO A N 1
ATOM 817 C CA . PRO A 1 102 ? 36.904 7.905 -24.587 1.00 78.19 102 PRO A CA 1
ATOM 818 C C . PRO A 1 102 ? 35.599 7.096 -24.476 1.00 78.19 102 PRO A C 1
ATOM 820 O O . PRO A 1 102 ? 35.539 6.134 -23.712 1.00 78.19 102 PRO A O 1
ATOM 823 N N . ASP A 1 103 ? 34.536 7.512 -25.173 1.00 80.12 103 ASP A N 1
ATOM 824 C CA . ASP A 1 103 ? 33.262 6.805 -25.214 1.00 80.12 103 ASP A CA 1
ATOM 825 C C . ASP A 1 103 ? 33.305 5.695 -26.272 1.00 80.12 103 ASP A C 1
ATOM 827 O O . ASP A 1 103 ? 33.349 5.959 -27.478 1.00 80.12 103 ASP A O 1
ATOM 831 N N . LEU A 1 104 ? 33.222 4.450 -25.795 1.00 80.00 104 LEU A N 1
ATOM 832 C CA . LEU A 1 104 ? 33.228 3.228 -26.598 1.00 80.00 104 LEU A CA 1
ATOM 833 C C . LEU A 1 104 ? 32.167 3.250 -27.717 1.00 80.00 104 LEU A C 1
ATOM 835 O O . LEU A 1 104 ? 32.404 2.725 -28.803 1.00 80.00 104 LEU A O 1
ATOM 839 N N . TYR A 1 105 ? 31.009 3.883 -27.490 1.00 78.38 105 TYR A N 1
ATOM 840 C CA . TYR A 1 105 ? 29.935 3.983 -28.485 1.00 78.38 105 TYR A CA 1
ATOM 841 C C . TYR A 1 105 ? 30.277 4.965 -29.605 1.00 78.38 105 TYR A C 1
ATOM 843 O O . TYR A 1 105 ? 29.985 4.703 -30.776 1.00 78.38 105 TYR A O 1
ATOM 851 N N . VAL A 1 106 ? 30.900 6.093 -29.259 1.00 82.50 106 VAL A N 1
ATOM 852 C CA . VAL A 1 106 ? 31.332 7.107 -30.230 1.00 82.50 106 VAL A CA 1
ATOM 853 C C . VAL A 1 106 ? 32.498 6.572 -31.050 1.00 82.50 106 VAL A C 1
ATOM 855 O O . VAL A 1 106 ? 32.486 6.704 -32.271 1.00 82.50 106 VAL A O 1
ATOM 858 N N . GLU A 1 107 ? 33.453 5.903 -30.405 1.00 84.88 107 GLU A N 1
ATOM 859 C CA . GLU A 1 107 ? 34.572 5.247 -31.079 1.00 84.88 107 GLU A CA 1
ATOM 860 C C . GLU A 1 107 ? 34.080 4.151 -32.039 1.00 84.88 107 GLU A C 1
ATOM 862 O O . GLU A 1 107 ? 34.499 4.102 -33.199 1.00 84.88 107 GLU A O 1
ATOM 867 N N . CYS A 1 108 ? 33.134 3.315 -31.602 1.00 84.94 108 CYS A N 1
ATOM 868 C CA . CYS A 1 108 ? 32.519 2.282 -32.437 1.00 84.94 108 CYS A CA 1
ATOM 869 C C . CYS A 1 108 ? 31.817 2.894 -33.660 1.00 84.94 108 CYS A C 1
ATOM 871 O O . CYS A 1 108 ? 32.072 2.498 -34.800 1.00 84.94 108 CYS A O 1
ATOM 873 N N . SER A 1 109 ? 31.003 3.930 -33.440 1.00 85.25 109 SER A N 1
ATOM 874 C CA . SER A 1 109 ? 30.272 4.626 -34.505 1.00 85.25 109 SER A CA 1
ATOM 875 C C . SER A 1 109 ? 31.217 5.314 -35.499 1.00 85.25 109 SER A C 1
ATOM 877 O O . SER A 1 109 ? 31.014 5.236 -36.711 1.00 85.25 109 SER A O 1
ATOM 879 N N . ALA A 1 110 ? 32.290 5.941 -35.012 1.00 89.44 110 ALA A N 1
ATOM 880 C CA . ALA A 1 110 ? 33.303 6.577 -35.847 1.00 89.44 110 ALA A CA 1
ATOM 881 C C . ALA A 1 110 ? 34.070 5.560 -36.709 1.00 89.44 110 ALA A C 1
ATOM 883 O O . ALA A 1 110 ? 34.259 5.804 -37.900 1.00 89.44 110 ALA A O 1
ATOM 884 N N . ASN A 1 111 ? 34.448 4.398 -36.157 1.00 87.12 111 ASN A N 1
ATOM 885 C CA . ASN A 1 111 ? 35.064 3.315 -36.935 1.00 87.12 111 ASN A CA 1
ATOM 886 C C . ASN A 1 111 ? 34.109 2.775 -38.014 1.00 87.12 111 ASN A C 1
ATOM 888 O O . ASN A 1 111 ? 34.542 2.525 -39.136 1.00 87.12 111 ASN A O 1
ATOM 892 N N . HIS A 1 112 ? 32.811 2.657 -37.723 1.00 89.88 112 HIS A N 1
ATOM 893 C CA . HIS A 1 112 ? 31.816 2.270 -38.727 1.00 89.88 112 HIS A CA 1
ATOM 894 C C . HIS A 1 112 ? 31.736 3.289 -39.877 1.00 89.88 112 HIS A C 1
ATOM 896 O O . HIS A 1 112 ? 31.844 2.929 -41.047 1.00 89.88 112 HIS A O 1
ATOM 902 N N . LEU A 1 113 ? 31.630 4.581 -39.552 1.00 88.25 113 LEU A N 1
ATOM 903 C CA . LEU A 1 113 ? 31.577 5.647 -40.555 1.00 88.25 113 LEU A CA 1
ATOM 904 C C . LEU A 1 113 ? 32.849 5.710 -41.413 1.00 88.25 113 LEU A C 1
ATOM 906 O O . LEU A 1 113 ? 32.762 5.874 -42.628 1.00 88.25 113 LEU A O 1
ATOM 910 N N . LEU A 1 114 ? 34.026 5.556 -40.803 1.00 91.31 114 LEU A N 1
ATOM 911 C CA . LEU A 1 114 ? 35.301 5.515 -41.523 1.00 91.31 114 LEU A CA 1
ATOM 912 C C . LEU A 1 114 ? 35.429 4.278 -42.410 1.00 91.31 114 LEU A C 1
ATOM 914 O O . LEU A 1 114 ? 36.000 4.374 -43.497 1.00 91.31 114 LEU A O 1
ATOM 918 N N . CYS A 1 115 ? 34.888 3.136 -41.980 1.00 89.12 115 CYS A N 1
ATOM 919 C CA . CYS A 1 115 ? 34.798 1.937 -42.806 1.00 89.12 115 CYS A CA 1
ATOM 920 C C . CYS A 1 115 ? 33.973 2.218 -44.064 1.00 89.12 115 CYS A C 1
ATOM 922 O O . CYS A 1 115 ? 34.477 2.021 -45.169 1.00 89.12 115 CYS A O 1
ATOM 924 N N . ASP A 1 116 ? 32.764 2.763 -43.914 1.00 86.94 116 ASP A N 1
ATOM 925 C CA . ASP A 1 116 ? 31.896 3.087 -45.049 1.00 86.94 116 ASP A CA 1
ATOM 926 C C . ASP A 1 116 ? 32.562 4.061 -46.029 1.00 86.94 116 ASP A C 1
ATOM 928 O O . ASP A 1 116 ? 32.598 3.815 -47.234 1.00 86.94 116 ASP A O 1
ATOM 932 N N . LEU A 1 117 ? 33.136 5.153 -45.513 1.00 90.81 117 LEU A N 1
ATOM 933 C CA . LEU A 1 117 ? 33.838 6.150 -46.325 1.00 90.81 117 LEU A CA 1
ATOM 934 C C . LEU A 1 117 ? 35.051 5.536 -47.049 1.00 90.81 117 LEU A C 1
ATOM 936 O O . LEU A 1 117 ? 35.364 5.903 -48.184 1.00 90.81 117 LEU A O 1
ATOM 940 N N . SER A 1 118 ? 35.735 4.575 -46.419 1.00 86.62 118 SER A N 1
ATOM 941 C CA . SER A 1 118 ? 36.872 3.850 -47.010 1.00 86.62 118 SER A CA 1
ATOM 942 C C . SER A 1 118 ? 36.437 2.885 -48.114 1.00 86.62 118 SER A C 1
ATOM 944 O O . SER A 1 118 ? 37.154 2.731 -49.102 1.00 86.62 118 SER A O 1
ATOM 946 N N . VAL A 1 119 ? 35.255 2.274 -47.989 1.00 84.38 119 VAL A N 1
ATOM 947 C CA . VAL A 1 119 ? 34.645 1.456 -49.051 1.00 84.38 119 VAL A CA 1
ATOM 948 C C . VAL A 1 119 ? 34.244 2.333 -50.237 1.00 84.38 119 VAL A C 1
ATOM 950 O O . VAL A 1 119 ? 34.585 2.012 -51.374 1.00 84.38 119 VAL A O 1
ATOM 953 N N . GLU A 1 120 ? 33.586 3.468 -49.982 1.00 85.00 120 GLU A N 1
ATOM 954 C CA . GLU A 1 120 ? 33.167 4.422 -51.021 1.00 85.00 120 GLU A CA 1
ATOM 955 C C . GLU A 1 120 ? 34.363 5.018 -51.787 1.00 85.00 120 GLU A C 1
ATOM 957 O O . GLU A 1 120 ? 34.294 5.210 -53.000 1.00 85.00 120 GLU A O 1
ATOM 962 N N . SER A 1 121 ? 35.489 5.243 -51.103 1.00 85.56 121 SER A N 1
ATOM 963 C CA . SER A 1 121 ? 36.748 5.723 -51.697 1.00 85.56 121 SER A CA 1
ATOM 964 C C . SER A 1 121 ? 37.649 4.614 -52.270 1.00 85.56 121 SER A C 1
ATOM 966 O O . SER A 1 121 ? 38.776 4.891 -52.678 1.00 85.56 121 SER A O 1
ATOM 968 N N . GLN A 1 122 ? 37.168 3.363 -52.325 1.00 84.69 122 GLN A N 1
ATOM 969 C CA . GLN A 1 122 ? 37.887 2.179 -52.830 1.00 84.69 122 GLN A CA 1
ATOM 970 C C . GLN A 1 122 ? 39.205 1.858 -52.091 1.00 84.69 122 GLN A C 1
ATOM 972 O O . GLN A 1 122 ? 40.051 1.115 -52.592 1.00 84.69 122 GLN A O 1
ATOM 977 N N . SER A 1 123 ? 39.382 2.367 -50.868 1.00 80.50 123 SER A N 1
ATOM 978 C CA . SER A 1 123 ? 40.526 2.068 -50.002 1.00 80.50 123 SER A CA 1
ATOM 979 C C . SER A 1 123 ? 40.216 0.870 -49.098 1.00 80.50 123 SER A C 1
ATOM 981 O O . SER A 1 123 ? 40.001 0.992 -47.889 1.00 80.50 123 SER A O 1
ATOM 983 N N . TYR A 1 124 ? 40.188 -0.322 -49.696 1.00 78.88 124 TYR A N 1
ATOM 984 C CA . TYR A 1 124 ? 39.771 -1.553 -49.012 1.00 78.88 124 TYR A CA 1
ATOM 985 C C . TYR A 1 124 ? 40.669 -1.952 -47.830 1.00 78.88 124 TYR A C 1
ATOM 987 O O . TYR A 1 124 ? 40.191 -2.559 -46.874 1.00 78.88 124 TYR A O 1
ATOM 995 N N . GLU A 1 125 ? 41.951 -1.577 -47.853 1.00 80.81 125 GLU A N 1
ATOM 996 C CA . GLU A 1 125 ? 42.881 -1.825 -46.744 1.00 80.81 125 GLU A CA 1
ATOM 997 C C . GLU A 1 125 ? 42.457 -1.069 -45.474 1.00 80.81 125 GLU A C 1
ATOM 999 O O . GLU A 1 125 ? 42.355 -1.657 -44.395 1.00 80.81 125 GLU A O 1
ATOM 1004 N N . LYS A 1 126 ? 42.114 0.218 -45.615 1.00 80.25 126 LYS A N 1
ATOM 1005 C CA . LYS A 1 126 ? 41.597 1.036 -44.511 1.00 80.25 126 LYS A CA 1
ATOM 1006 C C . LYS A 1 126 ? 40.210 0.577 -44.073 1.00 80.25 126 LYS A C 1
ATOM 1008 O O . LYS A 1 126 ? 39.951 0.498 -42.875 1.00 80.25 126 LYS A O 1
ATOM 1013 N N . ALA A 1 127 ? 39.345 0.208 -45.019 1.00 79.56 127 ALA A N 1
ATOM 1014 C CA . ALA A 1 127 ? 38.023 -0.333 -44.708 1.00 79.56 127 ALA A CA 1
ATOM 1015 C C . ALA A 1 127 ? 38.115 -1.591 -43.829 1.00 79.56 127 ALA A C 1
ATOM 1017 O O . ALA A 1 127 ? 37.437 -1.679 -42.810 1.00 79.56 127 ALA A O 1
ATOM 1018 N N . CYS A 1 128 ? 39.011 -2.526 -44.162 1.00 74.81 128 CYS A N 1
ATOM 1019 C CA . CYS A 1 128 ? 39.246 -3.730 -43.362 1.00 74.81 128 CYS A CA 1
ATOM 1020 C C . CYS A 1 128 ? 39.750 -3.393 -41.947 1.00 74.81 128 CYS A C 1
ATOM 1022 O O . CYS A 1 128 ? 39.261 -3.945 -40.961 1.00 74.81 128 CYS A O 1
ATOM 1024 N N . LEU A 1 129 ? 40.680 -2.437 -41.825 1.00 82.94 129 LEU A N 1
ATOM 1025 C CA . LEU A 1 129 ? 41.193 -1.981 -40.531 1.00 82.94 129 LEU A CA 1
ATOM 1026 C C . LEU A 1 129 ? 40.080 -1.420 -39.632 1.00 82.94 129 LEU A C 1
ATOM 1028 O O . LEU A 1 129 ? 39.961 -1.826 -38.473 1.00 82.94 129 LEU A O 1
ATOM 1032 N N . TYR A 1 130 ? 39.267 -0.503 -40.158 1.00 81.88 130 TYR A N 1
ATOM 1033 C CA . TYR A 1 130 ? 38.172 0.104 -39.402 1.00 81.88 130 TYR A CA 1
ATOM 1034 C C . TYR A 1 130 ? 37.040 -0.890 -39.119 1.00 81.88 130 TYR A C 1
ATOM 1036 O O . TYR A 1 130 ? 36.482 -0.870 -38.025 1.00 81.88 130 TYR A O 1
ATOM 1044 N N . SER A 1 131 ? 36.756 -1.811 -40.044 1.00 82.38 131 SER A N 1
ATOM 1045 C CA . SER A 1 131 ? 35.783 -2.892 -39.850 1.00 82.38 131 SER A CA 1
ATOM 1046 C C . SER A 1 131 ? 36.184 -3.819 -38.697 1.00 82.38 131 SER A C 1
ATOM 1048 O O . SER A 1 131 ? 35.378 -4.076 -37.807 1.00 82.38 131 SER A O 1
ATOM 1050 N N . ASN A 1 132 ? 37.451 -4.242 -38.635 1.00 77.00 132 ASN A N 1
ATOM 1051 C CA . ASN A 1 132 ? 37.949 -5.077 -37.538 1.00 77.00 132 ASN A CA 1
ATOM 1052 C C . ASN A 1 132 ? 37.853 -4.365 -36.182 1.00 77.00 132 ASN A C 1
ATOM 1054 O O . ASN A 1 132 ? 37.447 -4.969 -35.191 1.00 77.00 132 ASN A O 1
ATOM 1058 N N . ARG A 1 133 ? 38.187 -3.069 -36.130 1.00 80.62 133 ARG A N 1
ATOM 1059 C CA . ARG A 1 133 ? 38.036 -2.263 -34.907 1.00 80.62 133 ARG A CA 1
ATOM 1060 C C . ARG A 1 133 ? 36.576 -2.106 -34.497 1.00 80.62 133 ARG A C 1
ATOM 1062 O O . ARG A 1 133 ? 36.263 -2.262 -33.323 1.00 80.62 133 ARG A O 1
ATOM 1069 N N . TYR A 1 134 ? 35.692 -1.848 -35.456 1.00 84.25 134 TYR A N 1
ATOM 1070 C CA . TYR A 1 134 ? 34.252 -1.783 -35.224 1.00 84.25 134 TYR A CA 1
ATOM 1071 C C . TYR A 1 134 ? 33.713 -3.089 -34.620 1.00 84.25 134 TYR A C 1
ATOM 1073 O O . TYR A 1 134 ? 33.002 -3.037 -33.620 1.00 84.25 134 TYR A O 1
ATOM 1081 N N . LEU A 1 135 ? 34.091 -4.251 -35.167 1.00 77.88 135 LEU A N 1
ATOM 1082 C CA . LEU A 1 135 ? 33.649 -5.554 -34.657 1.00 77.88 135 LEU A CA 1
ATOM 1083 C C . LEU A 1 135 ? 34.104 -5.793 -33.211 1.00 77.88 135 LEU A C 1
ATOM 1085 O O . LEU A 1 135 ? 33.281 -6.137 -32.369 1.00 77.88 135 LEU A O 1
ATOM 1089 N N . LEU A 1 136 ? 35.374 -5.520 -32.896 1.00 81.19 136 LEU A N 1
ATOM 1090 C CA . LEU A 1 136 ? 35.902 -5.664 -31.532 1.00 81.19 136 LEU A CA 1
ATOM 1091 C C . LEU A 1 136 ? 35.182 -4.755 -30.521 1.00 81.19 136 LEU A C 1
ATOM 1093 O O . LEU A 1 136 ? 34.883 -5.169 -29.398 1.00 81.19 136 LEU A O 1
ATOM 1097 N N . LEU A 1 137 ? 34.902 -3.510 -30.917 1.00 80.31 137 LEU A N 1
ATOM 1098 C CA . LEU A 1 137 ? 34.192 -2.548 -30.074 1.00 80.31 137 LEU A CA 1
ATOM 1099 C C . LEU A 1 137 ? 32.725 -2.944 -29.885 1.00 80.31 137 LEU A C 1
ATOM 1101 O O . LEU A 1 137 ? 32.203 -2.834 -28.779 1.00 80.31 137 LEU A O 1
ATOM 1105 N N . ARG A 1 138 ? 32.066 -3.444 -30.934 1.00 78.12 138 ARG A N 1
ATOM 1106 C CA . ARG A 1 138 ? 30.692 -3.953 -30.874 1.00 78.12 138 ARG A CA 1
ATOM 1107 C C . ARG A 1 138 ? 30.572 -5.136 -29.915 1.00 78.12 138 ARG A C 1
ATOM 1109 O O . ARG A 1 138 ? 29.685 -5.119 -29.069 1.00 78.12 138 ARG A O 1
ATOM 1116 N N . ASP A 1 139 ? 31.473 -6.109 -30.009 1.00 75.50 139 ASP A N 1
ATOM 1117 C CA . ASP A 1 139 ? 31.451 -7.290 -29.141 1.00 75.50 139 ASP A CA 1
ATOM 1118 C C . ASP A 1 139 ? 31.672 -6.883 -27.664 1.00 75.50 139 ASP A C 1
ATOM 1120 O O . ASP A 1 139 ? 30.956 -7.327 -26.769 1.00 75.50 139 ASP A O 1
ATOM 1124 N N . SER A 1 140 ? 32.562 -5.913 -27.413 1.00 81.06 140 SER A N 1
ATOM 1125 C CA . SER A 1 140 ? 32.773 -5.337 -26.072 1.00 81.06 140 SER A CA 1
ATOM 1126 C C . SER A 1 140 ? 31.542 -4.587 -25.530 1.00 81.06 140 SER A C 1
ATOM 1128 O O . SER A 1 140 ? 31.266 -4.620 -24.328 1.00 81.06 140 SER A O 1
ATOM 1130 N N . ILE A 1 141 ? 30.792 -3.896 -26.399 1.00 74.50 141 ILE A N 1
ATOM 1131 C CA . ILE A 1 141 ? 29.516 -3.250 -26.044 1.00 74.50 141 ILE A CA 1
ATOM 1132 C C . ILE A 1 141 ? 28.464 -4.311 -25.688 1.00 74.50 141 ILE A C 1
ATOM 1134 O O . ILE A 1 141 ? 27.706 -4.125 -24.734 1.00 74.50 141 ILE A O 1
ATOM 1138 N N . GLU A 1 142 ? 28.417 -5.419 -26.427 1.00 69.12 142 GLU A N 1
ATOM 1139 C CA . GLU A 1 142 ? 27.454 -6.503 -26.221 1.00 69.12 142 GLU A CA 1
ATOM 1140 C C . GLU A 1 142 ? 27.684 -7.237 -24.889 1.00 69.12 142 GLU A C 1
ATOM 1142 O O . GLU A 1 142 ? 26.735 -7.434 -24.119 1.00 69.12 142 GLU A O 1
ATOM 1147 N N . ASP A 1 143 ? 28.943 -7.515 -24.546 1.00 70.38 143 ASP A N 1
ATOM 1148 C CA . ASP A 1 143 ? 29.334 -8.114 -23.263 1.00 70.38 143 ASP A CA 1
ATOM 1149 C C . ASP A 1 143 ? 28.983 -7.222 -22.059 1.00 70.38 143 ASP A C 1
ATOM 1151 O O . ASP A 1 143 ? 28.550 -7.710 -21.011 1.00 70.38 143 ASP A O 1
ATOM 1155 N N . LEU A 1 144 ? 29.093 -5.896 -22.202 1.00 63.53 144 LEU A N 1
ATOM 1156 C CA . LEU A 1 144 ? 28.684 -4.937 -21.168 1.00 63.53 144 LEU A CA 1
ATOM 1157 C C . LEU A 1 144 ? 27.154 -4.909 -20.961 1.00 63.53 144 LEU A C 1
ATOM 1159 O O . LEU A 1 144 ? 26.664 -4.545 -19.885 1.00 63.53 144 LEU A O 1
ATOM 1163 N N . TYR A 1 145 ? 26.390 -5.278 -21.989 1.00 55.75 145 TYR A N 1
ATOM 1164 C CA . TYR A 1 145 ? 24.947 -5.072 -22.070 1.00 55.75 145 TYR A CA 1
ATOM 1165 C C . TYR A 1 145 ? 24.118 -6.283 -21.593 1.00 55.75 145 TYR A C 1
ATOM 1167 O O . TYR A 1 145 ? 23.062 -6.109 -20.971 1.00 55.75 145 TYR A O 1
ATOM 1175 N N . GLN A 1 146 ? 24.610 -7.513 -21.787 1.00 53.75 146 GLN A N 1
ATOM 1176 C CA . GLN A 1 146 ? 23.934 -8.750 -21.348 1.00 53.75 146 GLN A CA 1
ATOM 1177 C C . GLN A 1 146 ? 23.615 -8.800 -19.832 1.00 53.75 146 GLN A C 1
ATOM 1179 O O . GLN A 1 146 ? 22.468 -9.104 -19.475 1.00 53.75 146 GLN A O 1
ATOM 1184 N N . PRO A 1 147 ? 24.533 -8.430 -18.910 1.00 56.72 147 PRO A N 1
ATOM 1185 C CA . PRO A 1 147 ? 24.253 -8.439 -17.469 1.00 56.72 147 PRO A CA 1
ATOM 1186 C C . PRO A 1 147 ? 23.167 -7.432 -17.067 1.00 56.72 147 PRO A C 1
ATOM 1188 O O . PRO A 1 147 ? 22.356 -7.693 -16.177 1.00 56.72 147 PRO A O 1
ATOM 1191 N N . GLN A 1 148 ? 23.104 -6.284 -17.750 1.00 52.41 148 GLN A N 1
ATOM 1192 C CA . GLN A 1 148 ? 22.102 -5.249 -17.482 1.00 52.41 148 GLN A CA 1
ATOM 1193 C C . GLN A 1 148 ? 20.701 -5.682 -17.931 1.00 52.41 148 GLN A C 1
ATOM 1195 O O . GLN A 1 148 ? 19.711 -5.375 -17.259 1.00 52.41 148 GLN A O 1
ATOM 1200 N N . LYS A 1 149 ? 20.606 -6.424 -19.044 1.00 51.31 149 LYS A N 1
ATOM 1201 C CA . LYS A 1 149 ? 19.351 -7.009 -19.535 1.00 51.31 149 LYS A CA 1
ATOM 1202 C C . LYS A 1 149 ? 18.794 -8.030 -18.541 1.00 51.31 149 LYS A C 1
ATOM 1204 O O . LYS A 1 149 ? 17.612 -7.956 -18.203 1.00 51.31 149 LYS A O 1
ATOM 1209 N N . LEU A 1 150 ? 19.641 -8.918 -18.019 1.00 55.59 150 LEU A N 1
ATO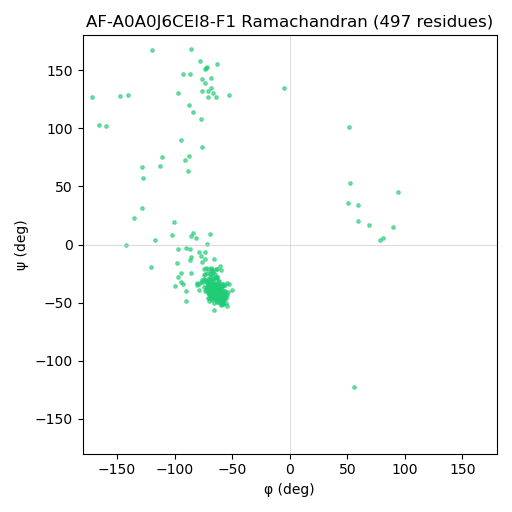M 1210 C CA . LEU A 1 150 ? 19.244 -9.906 -17.013 1.00 55.59 150 LEU A CA 1
ATOM 1211 C C . LEU A 1 150 ? 18.790 -9.237 -15.707 1.00 55.59 150 LEU A C 1
ATOM 1213 O O . LEU A 1 150 ? 17.689 -9.507 -15.231 1.00 55.59 150 LEU A O 1
ATOM 1217 N N . ALA A 1 151 ? 19.562 -8.271 -15.199 1.00 53.62 151 ALA A N 1
ATOM 1218 C CA . ALA A 1 151 ? 19.198 -7.506 -14.006 1.00 53.6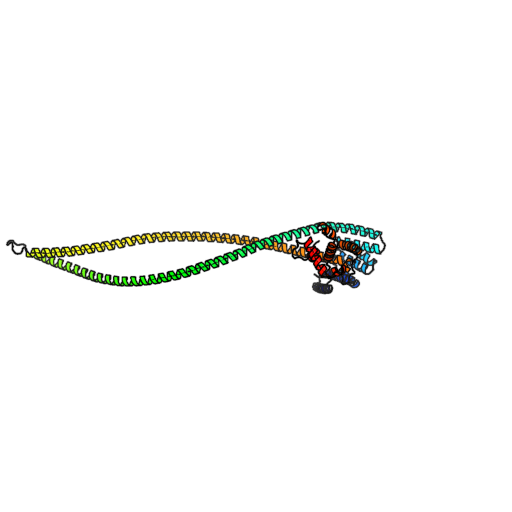2 151 ALA A CA 1
ATOM 1219 C C . ALA A 1 151 ? 17.862 -6.752 -14.171 1.00 53.62 151 ALA A C 1
ATOM 1221 O O . ALA A 1 151 ? 17.064 -6.659 -13.236 1.00 53.62 151 ALA A O 1
ATOM 1222 N N . LYS A 1 152 ? 17.571 -6.238 -15.375 1.00 54.16 152 LYS A N 1
ATOM 1223 C CA . LYS A 1 152 ? 16.283 -5.600 -15.693 1.00 54.16 152 LYS A CA 1
ATOM 1224 C C . LYS A 1 152 ? 15.127 -6.602 -15.642 1.00 54.16 152 LYS A C 1
ATOM 1226 O O . LYS A 1 152 ? 14.069 -6.265 -15.112 1.00 54.16 152 LYS A O 1
ATOM 1231 N N . ILE A 1 153 ? 15.313 -7.806 -16.181 1.00 61.97 153 ILE A N 1
ATOM 1232 C CA . ILE A 1 153 ? 14.303 -8.875 -16.150 1.00 61.97 153 ILE A CA 1
ATOM 1233 C C . ILE A 1 153 ? 14.030 -9.304 -14.703 1.00 61.97 153 ILE A C 1
ATOM 1235 O O . ILE A 1 153 ? 12.871 -9.369 -14.292 1.00 61.97 153 ILE A O 1
ATOM 1239 N N . GLU A 1 154 ? 15.075 -9.503 -13.900 1.00 55.56 154 GLU A N 1
ATOM 1240 C CA . GLU A 1 154 ? 14.943 -9.845 -12.479 1.00 55.56 154 GLU A CA 1
ATOM 1241 C C . GLU A 1 154 ? 14.228 -8.747 -11.682 1.00 55.56 154 GLU A C 1
ATOM 1243 O O . GLU A 1 154 ? 13.336 -9.029 -10.877 1.00 55.56 154 GLU A O 1
ATOM 1248 N N . ALA A 1 155 ? 14.553 -7.478 -11.941 1.00 59.72 155 ALA A N 1
ATOM 1249 C CA . ALA A 1 155 ? 13.880 -6.345 -11.314 1.00 59.72 155 ALA A CA 1
ATOM 1250 C C . ALA A 1 155 ? 12.391 -6.265 -11.697 1.00 59.72 155 ALA A C 1
ATOM 1252 O O . ALA A 1 155 ? 11.545 -6.003 -10.837 1.00 59.72 155 ALA A O 1
ATOM 1253 N N . LEU A 1 156 ? 12.051 -6.515 -12.968 1.00 60.44 156 LEU A N 1
ATOM 1254 C CA . LEU A 1 156 ? 10.664 -6.550 -13.445 1.00 60.44 156 LEU A CA 1
ATOM 1255 C C . LEU A 1 156 ? 9.865 -7.674 -12.778 1.00 60.44 156 LEU A C 1
ATOM 1257 O O . LEU A 1 156 ? 8.764 -7.424 -12.282 1.00 60.44 156 LEU A O 1
ATOM 1261 N N . TYR A 1 157 ? 10.442 -8.872 -12.696 1.00 70.25 157 TYR A N 1
ATOM 1262 C CA . TYR A 1 157 ? 9.823 -10.020 -12.040 1.00 70.25 157 TYR A CA 1
ATOM 1263 C C . TYR A 1 157 ? 9.602 -9.779 -10.538 1.00 70.25 157 TYR A C 1
ATOM 1265 O O . TYR A 1 157 ? 8.501 -9.978 -10.016 1.00 70.25 157 TYR A O 1
ATOM 1273 N N . ASN A 1 158 ? 10.622 -9.274 -9.835 1.00 69.31 158 ASN A N 1
ATOM 1274 C CA . ASN A 1 158 ? 10.527 -8.969 -8.405 1.00 69.31 158 ASN A CA 1
ATOM 1275 C C . ASN A 1 158 ? 9.467 -7.898 -8.116 1.00 69.31 158 ASN A C 1
ATOM 1277 O O . ASN A 1 158 ? 8.698 -8.025 -7.158 1.00 69.31 158 ASN A O 1
ATOM 1281 N N . LYS A 1 159 ? 9.367 -6.879 -8.975 1.00 68.56 159 LYS A N 1
ATOM 1282 C CA . LYS A 1 159 ? 8.329 -5.847 -8.896 1.00 68.56 159 LYS A CA 1
ATOM 1283 C C . LYS A 1 159 ? 6.925 -6.432 -9.059 1.00 68.56 159 LYS A C 1
ATOM 1285 O O . LYS A 1 159 ? 6.031 -6.098 -8.285 1.00 68.56 159 LYS A O 1
ATOM 1290 N N . GLU A 1 160 ? 6.710 -7.296 -10.046 1.00 69.56 160 GLU A N 1
ATOM 1291 C CA . GLU A 1 160 ? 5.396 -7.901 -10.286 1.00 69.56 160 GLU A CA 1
ATOM 1292 C C . GLU A 1 160 ? 4.966 -8.804 -9.121 1.00 69.56 160 GLU A C 1
ATOM 1294 O O . GLU A 1 160 ? 3.827 -8.732 -8.647 1.00 69.56 160 GLU A O 1
ATOM 1299 N N . ARG A 1 161 ? 5.913 -9.563 -8.559 1.00 80.69 161 ARG A N 1
ATOM 1300 C CA . ARG A 1 161 ? 5.694 -10.365 -7.350 1.00 80.69 161 ARG A CA 1
ATOM 1301 C C . ARG A 1 161 ? 5.274 -9.512 -6.148 1.00 80.69 161 ARG A C 1
ATOM 1303 O O . ARG A 1 161 ? 4.362 -9.899 -5.415 1.00 80.69 161 ARG A O 1
ATOM 1310 N N . LEU A 1 162 ? 5.908 -8.354 -5.945 1.00 76.62 162 LEU A N 1
ATOM 1311 C CA . LEU A 1 162 ? 5.566 -7.418 -4.865 1.00 76.62 162 LEU A CA 1
ATOM 1312 C C . LEU A 1 162 ? 4.165 -6.824 -5.039 1.00 76.62 162 LEU A C 1
ATOM 1314 O O . LEU A 1 162 ? 3.391 -6.809 -4.081 1.00 76.62 162 LEU A O 1
ATOM 1318 N N . ILE A 1 163 ? 3.804 -6.410 -6.257 1.00 76.25 163 ILE A N 1
ATOM 1319 C CA . ILE A 1 163 ? 2.467 -5.879 -6.567 1.00 76.25 163 ILE A CA 1
ATOM 1320 C C . ILE A 1 163 ? 1.390 -6.925 -6.266 1.00 76.25 163 ILE A C 1
ATOM 1322 O O . ILE A 1 163 ? 0.382 -6.614 -5.628 1.00 76.25 163 ILE A O 1
ATOM 1326 N N . ASN A 1 164 ? 1.614 -8.177 -6.667 1.00 79.19 164 ASN A N 1
ATOM 1327 C CA . ASN A 1 164 ? 0.677 -9.264 -6.397 1.00 79.19 164 ASN A CA 1
ATOM 1328 C C . ASN A 1 164 ? 0.515 -9.519 -4.893 1.00 79.19 164 ASN A C 1
ATOM 1330 O O . ASN A 1 164 ? -0.613 -9.653 -4.414 1.00 79.19 164 ASN A O 1
ATOM 1334 N N . LYS A 1 165 ? 1.613 -9.495 -4.126 1.00 81.56 165 LYS A N 1
ATOM 1335 C CA . LYS A 1 165 ? 1.566 -9.624 -2.663 1.00 81.56 165 LYS A CA 1
ATOM 1336 C C . LYS A 1 165 ? 0.803 -8.464 -2.008 1.00 81.56 165 LYS A C 1
ATOM 1338 O O . LYS A 1 165 ? -0.083 -8.702 -1.189 1.00 81.56 165 LYS A O 1
ATOM 1343 N N . GLN A 1 166 ? 1.070 -7.220 -2.416 1.00 79.19 166 GLN A N 1
ATOM 1344 C CA . GLN A 1 166 ? 0.343 -6.046 -1.917 1.00 79.19 166 GLN A CA 1
ATOM 1345 C C . GLN A 1 166 ? -1.155 -6.105 -2.255 1.00 79.19 166 GLN A C 1
ATOM 1347 O O . GLN A 1 166 ? -1.990 -5.715 -1.439 1.00 79.19 166 GLN A O 1
ATOM 1352 N N . ASN A 1 167 ? -1.521 -6.587 -3.445 1.00 78.06 167 ASN A N 1
ATOM 1353 C CA . ASN A 1 167 ? -2.921 -6.730 -3.844 1.00 78.06 167 ASN A CA 1
ATOM 1354 C C . ASN A 1 167 ? -3.654 -7.774 -2.992 1.00 78.06 167 ASN A C 1
ATOM 1356 O O . ASN A 1 167 ? -4.768 -7.504 -2.544 1.00 78.06 167 ASN A O 1
ATOM 1360 N N . GLN A 1 168 ? -3.011 -8.906 -2.689 1.00 82.50 168 GLN A N 1
ATOM 1361 C CA . GLN A 1 168 ? -3.563 -9.909 -1.772 1.00 82.50 168 GLN A CA 1
ATOM 1362 C C . GLN A 1 168 ? -3.771 -9.344 -0.359 1.00 82.50 168 GLN A C 1
ATOM 1364 O O . GLN A 1 168 ? -4.818 -9.563 0.250 1.00 82.50 168 GLN A O 1
ATOM 1369 N N . GLU A 1 169 ? -2.811 -8.582 0.170 1.00 83.56 169 GLU A N 1
ATOM 1370 C CA . GLU A 1 169 ? -2.957 -7.920 1.474 1.00 83.56 169 GLU A CA 1
ATOM 1371 C C . GLU A 1 169 ? -4.093 -6.886 1.470 1.00 83.56 169 GLU A C 1
ATOM 1373 O O . GLU A 1 169 ? -4.883 -6.829 2.414 1.00 83.56 169 GLU A O 1
ATOM 1378 N N . LYS A 1 170 ? -4.238 -6.111 0.387 1.00 82.31 170 LYS A N 1
ATOM 1379 C CA . LYS A 1 170 ? -5.342 -5.152 0.213 1.00 82.31 170 LYS A CA 1
ATOM 1380 C C . LYS A 1 170 ? -6.706 -5.832 0.119 1.00 82.31 170 LYS A C 1
ATOM 1382 O O . LYS A 1 170 ? -7.692 -5.273 0.593 1.00 82.31 170 LYS A O 1
ATOM 1387 N N . GLU A 1 171 ? -6.800 -7.001 -0.508 1.00 82.62 171 GLU A N 1
ATOM 1388 C CA . GLU A 1 171 ? -8.038 -7.789 -0.527 1.00 82.62 171 GLU A CA 1
ATOM 1389 C C . GLU A 1 171 ? -8.391 -8.319 0.860 1.00 82.62 171 GLU A C 1
ATOM 1391 O O . GLU A 1 171 ? -9.519 -8.125 1.309 1.00 82.62 171 GLU A O 1
ATOM 1396 N N . LYS A 1 172 ? -7.417 -8.870 1.595 1.00 87.19 172 LYS A N 1
ATOM 1397 C CA . LYS A 1 172 ? -7.624 -9.289 2.990 1.00 87.19 172 LYS A CA 1
ATOM 1398 C C . LYS A 1 172 ? -8.085 -8.123 3.868 1.00 87.19 172 LYS A C 1
ATOM 1400 O O . LYS A 1 172 ? -9.050 -8.268 4.613 1.00 87.19 172 LYS A O 1
ATOM 1405 N N . ALA A 1 173 ? -7.454 -6.955 3.744 1.00 84.25 173 ALA A N 1
ATOM 1406 C CA . ALA A 1 173 ? -7.830 -5.762 4.501 1.00 84.25 173 ALA A CA 1
ATOM 1407 C C . ALA A 1 173 ? -9.240 -5.253 4.151 1.00 84.25 173 ALA A C 1
ATOM 1409 O O . ALA A 1 173 ? -9.986 -4.868 5.051 1.00 84.25 173 ALA A O 1
ATOM 1410 N N . ARG A 1 174 ? -9.632 -5.282 2.866 1.00 83.94 174 ARG A N 1
ATOM 1411 C CA . ARG A 1 174 ? -11.005 -4.954 2.442 1.00 83.94 174 ARG A CA 1
ATOM 1412 C C . ARG A 1 174 ? -12.021 -5.905 3.070 1.00 83.94 174 ARG A C 1
ATOM 1414 O O . ARG A 1 174 ? -12.977 -5.429 3.670 1.00 83.94 174 ARG A O 1
ATOM 1421 N N . ASN A 1 175 ? -11.757 -7.209 3.039 1.00 87.56 175 ASN A N 1
ATOM 1422 C CA . ASN A 1 175 ? -12.648 -8.206 3.636 1.00 87.56 175 ASN A CA 1
ATOM 1423 C C . ASN A 1 175 ? -12.791 -8.020 5.158 1.00 87.56 175 ASN A C 1
ATOM 1425 O O . ASN A 1 175 ? -13.902 -8.082 5.677 1.00 87.56 175 ASN A O 1
ATOM 1429 N N . ILE A 1 176 ? -11.693 -7.738 5.874 1.00 88.56 176 ILE A N 1
ATOM 1430 C CA . ILE A 1 176 ? -11.732 -7.459 7.322 1.00 88.56 176 ILE A CA 1
ATOM 1431 C C . ILE A 1 176 ? -12.547 -6.193 7.612 1.00 88.56 176 ILE A C 1
ATOM 1433 O O . ILE A 1 176 ? -13.387 -6.189 8.508 1.00 88.56 176 ILE A O 1
ATOM 1437 N N . ARG A 1 177 ? -12.326 -5.117 6.851 1.00 90.75 177 ARG A N 1
ATOM 1438 C CA . ARG A 1 177 ? -13.064 -3.859 7.008 1.00 90.75 177 ARG A CA 1
ATOM 1439 C C . ARG A 1 177 ? -14.564 -4.059 6.786 1.00 90.75 177 ARG A C 1
ATOM 1441 O O . ARG A 1 177 ? -15.365 -3.583 7.586 1.00 90.75 177 ARG A O 1
ATOM 1448 N N . ASP A 1 178 ? -14.936 -4.756 5.720 1.00 88.44 178 ASP A N 1
ATOM 1449 C CA . ASP A 1 178 ? -16.339 -4.980 5.371 1.00 88.44 178 ASP A CA 1
ATOM 1450 C C . ASP A 1 178 ? -17.028 -5.871 6.429 1.00 88.44 178 ASP A C 1
ATOM 1452 O O . ASP A 1 178 ? -18.170 -5.612 6.812 1.00 88.44 178 ASP A O 1
ATOM 1456 N N . PHE A 1 179 ? -16.300 -6.834 7.008 1.00 94.88 179 PHE A N 1
ATOM 1457 C CA . PHE A 1 179 ? -16.756 -7.613 8.162 1.00 94.88 179 PHE A CA 1
ATOM 1458 C C . PHE A 1 179 ? -16.977 -6.752 9.419 1.00 94.88 179 PHE A C 1
ATOM 1460 O O . PHE A 1 179 ? -18.017 -6.863 10.069 1.00 94.88 179 PHE A O 1
ATOM 1467 N N . LEU A 1 180 ? -16.047 -5.848 9.752 1.00 93.81 180 LEU A N 1
ATOM 1468 C CA . LEU A 1 180 ? -16.191 -4.946 10.904 1.00 93.81 180 LEU A CA 1
ATOM 1469 C C . LEU A 1 180 ? -17.414 -4.027 10.772 1.00 93.81 180 LEU A C 1
ATOM 1471 O O . LEU A 1 180 ? -18.142 -3.835 11.748 1.00 93.81 180 LEU A O 1
ATOM 1475 N N . PHE A 1 181 ? -17.683 -3.505 9.572 1.00 94.00 181 PHE A N 1
ATOM 1476 C CA . PHE A 1 181 ? -18.890 -2.712 9.318 1.00 94.00 181 PHE A CA 1
ATOM 1477 C C . PHE A 1 181 ? -20.176 -3.517 9.542 1.00 94.00 181 PHE A C 1
ATOM 1479 O O . PHE A 1 181 ? -21.121 -2.998 10.141 1.00 94.00 181 PHE A O 1
ATOM 1486 N N . ALA A 1 182 ? -20.207 -4.787 9.127 1.00 93.25 182 ALA A N 1
ATOM 1487 C CA . ALA A 1 182 ? -21.347 -5.665 9.378 1.00 93.25 182 ALA A CA 1
ATOM 1488 C C . ALA A 1 182 ? -21.574 -5.897 10.884 1.00 93.25 182 ALA A C 1
ATOM 1490 O O . ALA A 1 182 ? -22.709 -5.809 11.355 1.00 93.25 182 ALA A O 1
ATOM 1491 N N . CYS A 1 183 ? -20.508 -6.110 11.662 1.00 94.69 183 CYS A N 1
ATOM 1492 C CA . CYS A 1 183 ? -20.604 -6.263 13.117 1.00 94.69 183 CYS A CA 1
ATOM 1493 C C . CYS A 1 183 ? -21.176 -5.012 13.803 1.00 94.69 183 CYS A C 1
ATOM 1495 O O . CYS A 1 183 ? -22.057 -5.129 14.654 1.00 94.69 183 CYS A O 1
ATOM 1497 N N . ILE A 1 184 ? -20.729 -3.813 13.411 1.00 96.06 184 ILE A N 1
ATOM 1498 C CA . ILE A 1 184 ? -21.236 -2.546 13.966 1.00 96.06 184 ILE A CA 1
ATOM 1499 C C . ILE A 1 184 ? -22.731 -2.376 13.666 1.00 96.06 184 ILE A C 1
ATOM 1501 O O . ILE A 1 184 ? -23.495 -1.986 14.550 1.00 96.06 184 ILE A O 1
ATOM 1505 N N . LEU A 1 185 ? -23.168 -2.717 12.449 1.00 95.00 185 LEU A N 1
ATOM 1506 C CA . LEU A 1 185 ? -24.586 -2.684 12.081 1.00 95.00 185 LEU A CA 1
ATOM 1507 C C . LEU A 1 185 ? -25.423 -3.629 12.952 1.00 95.00 185 LEU A C 1
ATOM 1509 O O . LEU A 1 185 ? -26.475 -3.227 13.447 1.00 95.00 185 LEU A O 1
ATOM 1513 N N . ILE A 1 186 ? -24.942 -4.851 13.199 1.00 95.50 186 ILE A N 1
ATOM 1514 C CA . ILE A 1 186 ? -25.634 -5.822 14.061 1.00 95.50 186 ILE A CA 1
ATOM 1515 C C . ILE A 1 186 ? -25.737 -5.298 15.499 1.00 95.50 186 ILE A C 1
ATOM 1517 O O . ILE A 1 186 ? -26.817 -5.342 16.088 1.00 95.50 186 ILE A O 1
ATOM 1521 N N . ILE A 1 187 ? -24.655 -4.746 16.056 1.00 95.75 187 ILE A N 1
ATOM 1522 C CA . ILE A 1 187 ? -24.658 -4.155 17.405 1.00 95.75 187 ILE A CA 1
ATOM 1523 C C . ILE A 1 187 ? -25.645 -2.985 17.492 1.00 95.75 187 ILE A C 1
ATOM 1525 O O . ILE A 1 187 ? -26.358 -2.860 18.490 1.00 95.75 187 ILE A O 1
ATOM 1529 N N . GLY A 1 188 ? -25.732 -2.158 16.446 1.00 94.88 188 GLY A N 1
ATOM 1530 C CA . GLY A 1 188 ? -26.709 -1.073 16.355 1.00 94.88 188 GLY A CA 1
ATOM 1531 C C . GLY A 1 188 ? -28.151 -1.583 16.402 1.00 94.88 188 GLY A C 1
ATOM 1532 O O . GLY A 1 188 ? -28.964 -1.069 17.171 1.00 94.88 188 GLY A O 1
ATOM 1533 N N . VAL A 1 189 ? -28.456 -2.646 15.650 1.00 96.56 189 VAL A N 1
ATOM 1534 C CA . VAL A 1 189 ? -29.784 -3.282 15.651 1.00 96.56 189 VAL A CA 1
ATOM 1535 C C . VAL A 1 189 ? -30.110 -3.888 17.018 1.00 96.56 189 VAL A C 1
ATOM 1537 O O . VAL A 1 189 ? -31.203 -3.669 17.538 1.00 96.56 189 VAL A O 1
ATOM 1540 N N . VAL A 1 190 ? -29.168 -4.602 17.642 1.00 96.19 190 VAL A N 1
ATOM 1541 C CA . VAL A 1 190 ? -29.366 -5.189 18.979 1.00 96.19 190 VAL A CA 1
ATOM 1542 C C . VAL A 1 190 ? -29.592 -4.097 20.025 1.00 96.19 190 VAL A C 1
ATOM 1544 O O . VAL A 1 190 ? -30.545 -4.185 20.798 1.00 96.19 190 VAL A O 1
ATOM 1547 N N . SER A 1 191 ? -28.777 -3.041 20.014 1.00 93.56 191 SER A N 1
ATOM 1548 C CA . SER A 1 191 ? -28.926 -1.889 20.913 1.00 93.56 191 SER A CA 1
ATOM 1549 C C . SER A 1 191 ? -30.292 -1.221 20.755 1.00 93.56 191 SER A C 1
ATOM 1551 O O . SER A 1 191 ? -30.950 -0.917 21.748 1.00 93.56 191 SER A O 1
ATOM 1553 N N . TYR A 1 192 ? -30.764 -1.056 19.515 1.00 95.62 192 TYR A N 1
ATOM 1554 C CA . TYR A 1 192 ? -32.094 -0.518 19.231 1.00 95.62 192 TYR A CA 1
ATOM 1555 C C . TYR A 1 192 ? -33.218 -1.412 19.781 1.00 95.62 192 TYR A C 1
ATOM 1557 O O . TYR A 1 192 ? -34.162 -0.913 20.396 1.00 95.62 192 TYR A O 1
ATOM 1565 N N . LEU A 1 193 ? -33.108 -2.735 19.620 1.00 95.69 193 LEU A N 1
ATOM 1566 C CA . LEU A 1 193 ? -34.084 -3.688 20.158 1.00 95.69 193 LEU A CA 1
ATOM 1567 C C . LEU A 1 193 ? -34.105 -3.692 21.692 1.00 95.69 193 LEU A C 1
ATOM 1569 O O . LEU A 1 193 ? -35.186 -3.708 22.284 1.00 95.69 193 LEU A O 1
ATOM 1573 N N . VAL A 1 194 ? -32.934 -3.647 22.338 1.00 95.12 194 VAL A N 1
ATOM 1574 C CA . VAL A 1 194 ? -32.819 -3.547 23.802 1.00 95.12 194 VAL A CA 1
ATOM 1575 C C . VAL A 1 194 ? -33.442 -2.247 24.291 1.00 95.12 194 VAL A C 1
ATOM 1577 O O . VAL A 1 194 ? -34.304 -2.295 25.165 1.00 95.12 194 VAL A O 1
ATOM 1580 N N . TYR A 1 195 ? -33.094 -1.115 23.675 1.00 93.44 195 TYR A N 1
ATOM 1581 C CA . TYR A 1 195 ? -33.674 0.187 23.999 1.00 93.44 195 TYR A CA 1
ATOM 1582 C C . TYR A 1 195 ? -35.203 0.170 23.888 1.00 93.44 195 TYR A C 1
ATOM 1584 O O . TYR A 1 195 ? -35.899 0.622 24.798 1.00 93.44 195 TYR A O 1
ATOM 1592 N N . ASN A 1 196 ? -35.746 -0.400 22.809 1.00 90.19 196 ASN A N 1
ATOM 1593 C CA . ASN A 1 196 ? -37.192 -0.460 22.614 1.00 90.19 196 ASN A CA 1
ATOM 1594 C C . ASN A 1 196 ? -37.873 -1.364 23.659 1.00 90.19 196 ASN A C 1
ATOM 1596 O O . ASN A 1 196 ? -38.929 -1.022 24.193 1.00 90.19 196 ASN A O 1
ATOM 1600 N N . ARG A 1 197 ? -37.241 -2.487 24.020 1.00 89.94 197 ARG A N 1
ATOM 1601 C CA . ARG A 1 197 ? -37.739 -3.390 25.067 1.00 89.94 197 ARG A CA 1
ATOM 1602 C C . ARG A 1 197 ? -37.694 -2.744 26.452 1.00 89.94 197 ARG A C 1
ATOM 1604 O O . ARG A 1 197 ? -38.612 -2.922 27.249 1.00 89.94 197 ARG A O 1
ATOM 1611 N N . GLU A 1 198 ? -36.634 -2.004 26.747 1.00 86.06 198 GLU A N 1
ATOM 1612 C CA . GLU A 1 198 ? -36.466 -1.305 28.018 1.00 86.06 198 GLU A CA 1
ATOM 1613 C C . GLU A 1 198 ? -37.448 -0.139 28.149 1.00 86.06 198 GLU A C 1
ATOM 1615 O O . GLU A 1 198 ? -38.051 0.052 29.203 1.00 86.06 198 GLU A O 1
ATOM 1620 N N . ARG A 1 199 ? -37.696 0.581 27.051 1.00 86.75 199 ARG A N 1
ATOM 1621 C CA . ARG A 1 199 ? -38.722 1.621 26.975 1.00 86.75 199 ARG A CA 1
ATOM 1622 C C . ARG A 1 199 ? -40.113 1.082 27.314 1.00 86.75 199 ARG A C 1
ATOM 1624 O O . ARG A 1 199 ? -40.826 1.722 28.082 1.00 86.75 199 ARG A O 1
ATOM 1631 N N . GLU A 1 200 ? -40.494 -0.081 26.784 1.00 87.94 200 GLU A N 1
ATOM 1632 C CA . GLU A 1 200 ? -41.780 -0.710 27.123 1.00 87.94 200 GLU A CA 1
ATOM 1633 C C . GLU A 1 200 ? -41.842 -1.143 28.596 1.00 87.94 200 GLU A C 1
ATOM 1635 O O . GLU A 1 200 ? -42.826 -0.857 29.277 1.00 87.94 200 GLU A O 1
ATOM 1640 N N . LYS A 1 201 ? -40.762 -1.719 29.144 1.00 88.19 201 LYS A N 1
ATOM 1641 C CA . LYS A 1 201 ? -40.695 -2.046 30.581 1.00 88.19 201 LYS A CA 1
ATOM 1642 C C . LYS A 1 201 ? -40.837 -0.815 31.477 1.00 88.19 201 LYS A C 1
ATOM 1644 O O . LYS A 1 201 ? -41.544 -0.883 32.479 1.00 88.19 201 LYS A O 1
ATOM 1649 N N . ARG A 1 202 ? -40.198 0.308 31.125 1.00 82.25 202 ARG A N 1
ATOM 1650 C CA . ARG A 1 202 ? -40.304 1.566 31.885 1.00 82.25 202 ARG A CA 1
ATOM 1651 C C . ARG A 1 202 ? -41.743 2.074 31.928 1.00 82.25 202 ARG A C 1
ATOM 1653 O O . ARG A 1 202 ? -42.196 2.477 32.992 1.00 82.25 202 ARG A O 1
ATOM 1660 N N . LYS A 1 203 ? -42.488 1.985 30.817 1.00 87.12 203 LYS A N 1
ATOM 1661 C CA . LYS A 1 203 ? -43.923 2.327 30.798 1.00 87.12 203 LYS A CA 1
ATOM 1662 C C . LYS A 1 203 ? -44.734 1.444 31.748 1.00 87.12 203 LYS A C 1
ATOM 1664 O O . LYS A 1 203 ? -45.624 1.938 32.434 1.00 87.12 203 LYS A O 1
ATOM 1669 N N . GLU A 1 204 ? -44.444 0.146 31.795 1.00 87.00 204 GLU A N 1
ATOM 1670 C CA . GLU A 1 204 ? -45.143 -0.786 32.686 1.00 87.00 204 GLU A CA 1
ATOM 1671 C C . GLU A 1 204 ? -44.805 -0.534 34.165 1.00 87.00 204 GLU A C 1
ATOM 1673 O O . GLU A 1 204 ? -45.696 -0.530 35.013 1.00 87.00 204 GLU A O 1
ATOM 1678 N N . GLN A 1 205 ? -43.533 -0.265 34.476 1.00 80.75 205 GLN A N 1
ATOM 1679 C CA . GLN A 1 205 ? -43.098 0.123 35.820 1.00 80.75 205 GLN A CA 1
ATOM 1680 C C . GLN A 1 205 ? -43.727 1.443 36.260 1.00 80.75 205 GLN A C 1
ATOM 1682 O O . GLN A 1 205 ? -44.161 1.544 37.400 1.00 80.75 205 GLN A O 1
ATOM 1687 N N . GLN A 1 206 ? -43.835 2.421 35.358 1.00 78.81 206 GLN A N 1
ATOM 1688 C CA . GLN A 1 206 ? -44.484 3.697 35.643 1.00 78.81 206 GLN A CA 1
ATOM 1689 C C . GLN A 1 206 ? -45.968 3.509 35.982 1.00 78.81 206 GLN A C 1
ATOM 1691 O O . GLN A 1 206 ? -46.429 4.053 36.979 1.00 78.81 206 GLN A O 1
ATOM 1696 N N . LYS A 1 207 ? -46.690 2.654 35.243 1.00 85.94 207 LYS A N 1
ATOM 1697 C CA . LYS A 1 207 ? -48.076 2.292 35.592 1.00 85.94 207 LYS A CA 1
ATOM 1698 C C . LYS A 1 207 ? -48.182 1.631 36.969 1.00 85.94 207 LYS A C 1
ATOM 1700 O O . LYS A 1 207 ? -49.054 1.990 37.753 1.00 85.94 207 LYS A O 1
ATOM 1705 N N . LYS A 1 208 ? -47.283 0.692 37.288 1.00 81.69 208 LYS A N 1
ATOM 1706 C CA . LYS A 1 208 ? -47.253 0.042 38.613 1.00 81.69 208 LYS A CA 1
ATOM 1707 C C . LYS A 1 208 ? -46.912 1.031 39.729 1.00 81.69 208 LYS A C 1
ATOM 1709 O O . LYS A 1 208 ? -47.498 0.941 40.801 1.00 81.69 208 LYS A O 1
ATOM 1714 N N . ALA A 1 209 ? -46.009 1.977 39.468 1.00 76.06 209 ALA A N 1
ATOM 1715 C CA . ALA A 1 209 ? -45.648 3.037 40.402 1.00 76.06 209 ALA A CA 1
ATOM 1716 C C . ALA A 1 209 ? -46.836 3.976 40.672 1.00 76.06 209 ALA A C 1
ATOM 1718 O O . ALA A 1 209 ? -47.107 4.297 41.825 1.00 76.06 209 ALA A O 1
ATOM 1719 N N . GLU A 1 210 ? -47.597 4.351 39.639 1.00 83.19 210 GLU A N 1
ATOM 1720 C CA . GLU A 1 210 ? -48.837 5.127 39.784 1.00 83.19 210 GLU A CA 1
ATOM 1721 C C . GLU A 1 210 ? -49.895 4.376 40.610 1.00 83.19 210 GLU A C 1
ATOM 1723 O O . GLU A 1 210 ? -50.543 4.967 41.473 1.00 83.19 210 GLU A O 1
ATOM 1728 N N . GLU A 1 211 ? -50.060 3.067 40.401 1.00 81.19 211 GLU A N 1
ATOM 1729 C CA . GLU A 1 211 ? -50.956 2.239 41.221 1.00 81.19 211 GLU A CA 1
ATOM 1730 C C . GLU A 1 211 ? -50.479 2.116 42.673 1.00 81.19 211 GLU A C 1
ATOM 1732 O O . GLU A 1 211 ? -51.295 2.187 43.594 1.00 81.19 211 GLU A O 1
ATOM 1737 N N . SER A 1 212 ? -49.172 1.948 42.903 1.00 64.88 212 SER A N 1
ATOM 1738 C CA . SER A 1 212 ? -48.618 1.927 44.259 1.00 64.88 212 SER A CA 1
ATOM 1739 C C . SER A 1 212 ? -48.737 3.281 44.947 1.00 64.88 212 SER A C 1
ATOM 1741 O O . SER A 1 212 ? -49.031 3.310 46.137 1.00 64.88 212 SER A O 1
ATOM 1743 N N . GLN A 1 213 ? -48.586 4.384 44.207 1.00 75.19 213 GLN A N 1
ATOM 1744 C CA . GLN A 1 213 ? -48.762 5.735 44.733 1.00 75.19 213 GLN A CA 1
ATOM 1745 C C . GLN A 1 213 ? -50.210 5.948 45.178 1.00 75.19 213 GLN A C 1
ATOM 1747 O O . GLN A 1 213 ? -50.441 6.368 46.302 1.00 75.19 213 GLN A O 1
ATOM 1752 N N . LYS A 1 214 ? -51.195 5.537 44.366 1.00 83.75 214 LYS A N 1
ATOM 1753 C CA . LYS A 1 214 ? -52.615 5.588 44.760 1.00 83.75 214 LYS A CA 1
ATOM 1754 C C . LYS A 1 214 ? -52.904 4.789 46.032 1.00 83.75 214 LYS A C 1
ATOM 1756 O O . LYS A 1 214 ? -53.663 5.245 46.880 1.00 83.75 214 LYS A O 1
ATOM 1761 N N . LYS A 1 215 ? -52.303 3.603 46.174 1.00 78.69 215 LYS A N 1
ATOM 1762 C CA . LYS A 1 215 ? -52.425 2.798 47.401 1.00 78.69 215 LYS A CA 1
ATOM 1763 C C . LYS A 1 215 ? -51.747 3.471 48.592 1.00 78.69 215 LYS A C 1
ATOM 1765 O O . LYS A 1 215 ? -52.280 3.407 49.692 1.00 78.69 215 LYS A O 1
ATOM 1770 N N . TYR A 1 216 ? -50.593 4.102 48.381 1.00 72.56 216 TYR A N 1
ATOM 1771 C CA . TYR A 1 216 ? -49.896 4.859 49.416 1.00 72.56 216 TYR A CA 1
ATOM 1772 C C . TYR A 1 216 ? -50.735 6.046 49.891 1.00 72.56 216 TYR A C 1
ATOM 1774 O O . TYR A 1 216 ? -50.899 6.207 51.092 1.00 72.56 216 TYR A O 1
ATOM 1782 N N . ASP A 1 217 ? -51.344 6.801 48.976 1.00 79.75 217 ASP A N 1
ATOM 1783 C CA . ASP A 1 217 ? -52.237 7.914 49.316 1.00 79.75 217 ASP A CA 1
ATOM 1784 C C . ASP A 1 217 ? -53.463 7.424 50.115 1.00 79.75 217 ASP A C 1
ATOM 1786 O O . ASP A 1 217 ? -53.887 8.062 51.078 1.00 79.75 217 ASP A O 1
ATOM 1790 N N . GLU A 1 218 ? -54.011 6.250 49.773 1.00 82.25 218 GLU A N 1
ATOM 1791 C CA . GLU A 1 218 ? -55.113 5.627 50.520 1.00 82.25 218 GLU A CA 1
ATOM 1792 C C . GLU A 1 218 ? -54.689 5.176 51.930 1.00 82.25 218 GLU A C 1
ATOM 1794 O O . GLU A 1 218 ? -55.433 5.366 52.894 1.00 82.25 218 GLU A O 1
ATOM 1799 N N . ILE A 1 219 ? -53.492 4.598 52.068 1.00 77.06 219 ILE A N 1
ATOM 1800 C CA . ILE A 1 219 ? -52.924 4.196 53.362 1.00 77.06 219 ILE A CA 1
ATOM 1801 C C . ILE A 1 219 ? -52.579 5.424 54.205 1.00 77.06 219 ILE A C 1
ATOM 1803 O O . ILE A 1 219 ? -52.894 5.427 55.389 1.00 77.06 219 ILE A O 1
ATOM 1807 N N . SER A 1 220 ? -51.987 6.465 53.613 1.00 72.81 220 SER A N 1
ATOM 1808 C CA . SER A 1 220 ? -51.682 7.732 54.287 1.00 72.81 220 SER A CA 1
ATOM 1809 C C . SER A 1 220 ? -52.949 8.341 54.865 1.00 72.81 220 SER A C 1
ATOM 1811 O O . SER A 1 220 ? -52.969 8.711 56.029 1.00 72.81 220 SER A O 1
ATOM 1813 N N . LYS A 1 221 ? -54.044 8.335 54.099 1.00 81.62 221 LYS A N 1
ATOM 1814 C CA . LYS A 1 221 ? -55.338 8.812 54.584 1.00 81.62 221 LYS A CA 1
ATOM 1815 C C . LYS A 1 221 ? -55.854 8.003 55.781 1.00 81.62 221 LYS A C 1
ATOM 1817 O O . LYS A 1 221 ? -56.325 8.585 56.750 1.00 81.62 221 LYS A O 1
ATOM 1822 N N . ARG A 1 222 ? -55.725 6.668 55.757 1.00 77.81 222 ARG A N 1
ATOM 1823 C CA . ARG A 1 222 ? -56.065 5.824 56.923 1.00 77.81 222 ARG A CA 1
ATOM 1824 C C . ARG A 1 222 ? -55.133 6.062 58.111 1.00 77.81 222 ARG A C 1
ATOM 1826 O O . ARG A 1 222 ? -55.562 5.916 59.251 1.00 77.81 222 ARG A O 1
ATOM 1833 N N . LEU A 1 223 ? -53.863 6.367 57.851 1.00 72.62 223 LEU A N 1
ATOM 1834 C CA . LEU A 1 223 ? -52.888 6.676 58.888 1.00 72.62 223 LEU A CA 1
ATOM 1835 C C . LEU A 1 223 ? -53.246 8.001 59.563 1.00 72.62 223 LEU A C 1
ATOM 1837 O O . LEU A 1 223 ? -53.288 8.031 60.786 1.00 72.62 223 LEU A O 1
ATOM 1841 N N . ASP A 1 224 ? -53.597 9.033 58.796 1.00 78.56 224 ASP A N 1
ATOM 1842 C CA . ASP A 1 224 ? -54.090 10.313 59.317 1.00 78.56 224 ASP A CA 1
ATOM 1843 C C . ASP A 1 224 ? -55.347 10.108 60.181 1.00 78.56 224 ASP A C 1
ATOM 1845 O O . ASP A 1 224 ? -55.409 10.602 61.307 1.00 78.56 224 ASP A O 1
ATOM 1849 N N . ASP A 1 225 ? -56.301 9.287 59.718 1.00 77.06 225 ASP A N 1
ATOM 1850 C CA . ASP A 1 225 ? -57.479 8.905 60.510 1.00 77.06 225 ASP A CA 1
ATOM 1851 C C . ASP A 1 225 ? -57.071 8.201 61.822 1.00 77.06 225 ASP A C 1
ATOM 1853 O O . ASP A 1 225 ? -57.647 8.452 62.880 1.00 77.06 225 ASP A O 1
ATOM 1857 N N . SER A 1 226 ? -56.049 7.337 61.788 1.00 64.88 226 SER A N 1
ATOM 1858 C CA . SER A 1 226 ? -55.552 6.643 62.981 1.00 64.88 226 SER A CA 1
ATOM 1859 C C . SER A 1 226 ? -54.774 7.555 63.937 1.00 64.88 226 SER A C 1
ATOM 1861 O O . SER A 1 226 ? -54.936 7.426 65.150 1.00 64.88 226 SER A O 1
ATOM 1863 N N . VAL A 1 227 ? -53.998 8.517 63.432 1.00 75.69 227 VAL A N 1
ATOM 1864 C CA . VAL A 1 227 ? -53.323 9.541 64.244 1.00 75.69 227 VAL A CA 1
ATOM 1865 C C . VAL A 1 227 ? -54.367 10.377 64.971 1.00 75.69 227 VAL A C 1
ATOM 1867 O O . VAL A 1 227 ? -54.255 10.552 66.180 1.00 75.69 227 VAL A O 1
ATOM 1870 N N . LEU A 1 228 ? -55.447 10.761 64.285 1.00 79.81 228 LEU A N 1
ATOM 1871 C CA . LEU A 1 228 ? -56.580 11.442 64.907 1.00 79.81 228 LEU A CA 1
ATOM 1872 C C . LEU A 1 228 ? -57.181 10.612 66.059 1.00 79.81 228 LEU A C 1
ATOM 1874 O O . LEU A 1 228 ? -57.507 11.150 67.115 1.00 79.81 228 LEU A O 1
ATOM 1878 N N . THR A 1 229 ? -57.293 9.286 65.897 1.00 70.88 229 THR A N 1
ATOM 1879 C CA . THR A 1 229 ? -57.758 8.410 66.991 1.00 70.88 229 THR A CA 1
ATOM 1880 C C . THR A 1 229 ? -56.757 8.279 68.140 1.00 70.88 229 THR A C 1
ATOM 1882 O O . THR A 1 229 ? -57.174 8.089 69.281 1.00 70.88 229 THR A O 1
ATOM 1885 N N . ILE A 1 230 ? -55.451 8.366 67.873 1.00 70.12 230 ILE A N 1
ATOM 1886 C CA . ILE A 1 230 ? -54.411 8.358 68.910 1.00 70.12 230 ILE A CA 1
ATOM 1887 C C . ILE A 1 230 ? -54.457 9.666 69.694 1.00 70.12 230 ILE A C 1
ATOM 1889 O O . ILE A 1 230 ? -54.501 9.616 70.916 1.00 70.12 230 ILE A O 1
ATOM 1893 N N . GLU A 1 231 ? -54.555 10.812 69.020 1.00 75.75 231 GLU A N 1
ATOM 1894 C CA . GLU A 1 231 ? -54.703 12.119 69.671 1.00 75.75 231 GLU A CA 1
ATOM 1895 C C . GLU A 1 231 ? -55.948 12.163 70.571 1.00 75.75 231 GLU A C 1
ATOM 1897 O O . GLU A 1 231 ? -55.886 12.631 71.709 1.00 75.75 231 GLU A O 1
ATOM 1902 N N . GLN A 1 232 ? -57.070 11.595 70.112 1.00 74.50 232 GLN A N 1
ATOM 1903 C CA . GLN A 1 232 ? -58.269 11.424 70.940 1.00 74.50 232 GLN A CA 1
ATOM 1904 C C . GLN A 1 232 ? -57.998 10.558 72.179 1.00 74.50 232 GLN A C 1
ATOM 1906 O O . GLN A 1 232 ? -58.453 10.886 73.274 1.00 74.50 232 GLN A O 1
ATOM 1911 N N . LYS A 1 233 ? -57.246 9.461 72.034 1.00 73.19 233 LYS A N 1
ATOM 1912 C CA . LYS A 1 233 ? -56.890 8.580 73.156 1.00 73.19 233 LYS A CA 1
ATOM 1913 C C . LYS A 1 233 ? -55.900 9.222 74.123 1.00 73.19 233 LYS A C 1
ATOM 1915 O O . LYS A 1 233 ? -56.041 9.011 75.322 1.00 73.19 233 LYS A O 1
ATOM 1920 N N . ASP A 1 234 ? -54.950 10.016 73.642 1.00 72.00 234 ASP A N 1
ATOM 1921 C CA . ASP A 1 234 ? -54.023 10.780 74.482 1.00 72.00 234 ASP A CA 1
ATOM 1922 C C . ASP A 1 234 ? -54.759 11.854 75.290 1.00 72.00 234 ASP A C 1
ATOM 1924 O O . ASP A 1 234 ? -54.439 12.074 76.460 1.00 72.00 234 ASP A O 1
ATOM 1928 N N . SER A 1 235 ? -55.796 12.468 74.710 1.00 75.19 235 SER A N 1
ATOM 1929 C CA . SER A 1 235 ? -56.704 13.356 75.446 1.00 75.19 235 SER A CA 1
ATOM 1930 C C . SER A 1 235 ? -57.381 12.622 76.606 1.00 75.19 235 SER A C 1
ATOM 1932 O O . SER A 1 235 ? -57.312 13.080 77.744 1.00 75.19 235 SER A O 1
ATOM 1934 N N . VAL A 1 236 ? -57.954 11.441 76.348 1.00 76.62 236 VAL A N 1
ATOM 1935 C CA . VAL A 1 236 ? -58.578 10.598 77.386 1.00 76.62 236 VAL A CA 1
ATOM 1936 C C . VAL A 1 236 ? -57.553 10.140 78.431 1.00 76.62 236 VAL A C 1
ATOM 1938 O O . VAL A 1 236 ? -57.842 10.125 79.624 1.00 76.62 236 VAL A O 1
ATOM 1941 N N . LEU A 1 237 ? -56.333 9.789 78.020 1.00 68.88 237 LEU A N 1
ATOM 1942 C CA . LEU A 1 237 ? -55.264 9.383 78.934 1.00 68.88 237 LEU A CA 1
ATOM 1943 C C . LEU A 1 237 ? -54.873 10.523 79.884 1.00 68.88 237 LEU A C 1
ATOM 1945 O O . LEU A 1 237 ? -54.601 10.285 81.061 1.00 68.88 237 LEU A O 1
ATOM 1949 N N . ASN A 1 238 ? -54.836 11.757 79.383 1.00 77.25 238 ASN A N 1
ATOM 1950 C CA . ASN A 1 238 ? -54.567 12.930 80.205 1.00 77.25 238 ASN A CA 1
ATOM 1951 C C . ASN A 1 238 ? -55.720 13.213 81.179 1.00 77.25 238 ASN A C 1
ATOM 1953 O O . ASN A 1 238 ? -55.441 13.450 82.351 1.00 77.25 238 ASN A O 1
ATOM 1957 N N . GLU A 1 239 ? -56.981 13.072 80.757 1.00 76.94 239 GLU A N 1
ATOM 1958 C CA . GLU A 1 239 ? -58.141 13.145 81.664 1.00 76.94 239 GLU A CA 1
ATOM 1959 C C . GLU A 1 239 ? -58.059 12.086 82.776 1.00 76.94 239 GLU A C 1
ATOM 1961 O O . GLU A 1 239 ? -58.237 12.392 83.954 1.00 76.94 239 GLU A O 1
ATOM 1966 N N . ILE A 1 240 ? -57.703 10.841 82.434 1.00 70.88 240 ILE A N 1
ATOM 1967 C CA . ILE A 1 240 ? -57.511 9.763 83.417 1.00 70.88 240 ILE A CA 1
ATOM 1968 C C . ILE A 1 240 ? -56.353 10.086 84.369 1.00 70.88 240 ILE A C 1
ATOM 1970 O O . ILE A 1 240 ? -56.465 9.846 85.569 1.00 70.88 240 ILE A O 1
ATOM 1974 N N . ARG A 1 241 ? -55.237 10.638 83.878 1.00 72.81 241 ARG A N 1
ATOM 1975 C CA . ARG A 1 241 ? -54.115 11.067 84.734 1.00 72.81 241 ARG A CA 1
ATOM 1976 C C . ARG A 1 241 ? -54.528 12.163 85.710 1.00 72.81 241 ARG A C 1
ATOM 1978 O O . ARG A 1 241 ? -54.101 12.126 86.863 1.00 72.81 241 ARG A O 1
ATOM 1985 N N . GLU A 1 242 ? -55.342 13.114 85.270 1.00 77.75 242 GLU A N 1
ATOM 1986 C CA . GLU A 1 242 ? -55.892 14.154 86.140 1.00 77.75 242 GLU A CA 1
ATOM 1987 C C . GLU A 1 242 ? -56.831 13.565 87.199 1.00 77.75 242 GLU A C 1
ATOM 1989 O O . GLU A 1 242 ? -56.684 13.889 88.378 1.00 77.75 242 GLU A O 1
ATOM 1994 N N . LEU A 1 243 ? -57.711 12.632 86.817 1.00 76.44 243 LEU A N 1
ATOM 1995 C CA . LEU A 1 243 ? -58.578 11.902 87.748 1.00 76.44 243 LEU A CA 1
ATOM 1996 C C . LEU A 1 243 ? -57.777 11.069 88.756 1.00 76.44 243 LEU A C 1
ATOM 1998 O O . LEU A 1 243 ? -58.085 11.086 89.943 1.00 76.44 243 LEU A O 1
ATOM 2002 N N . LEU A 1 244 ? -56.715 10.382 88.324 1.00 70.25 244 LEU A N 1
ATOM 2003 C CA . LEU A 1 244 ? -55.816 9.651 89.222 1.00 70.25 244 LEU A CA 1
ATOM 2004 C C . LEU A 1 244 ? -55.133 10.598 90.213 1.00 70.25 244 LEU A C 1
ATOM 2006 O O . LEU A 1 244 ? -55.073 10.293 91.401 1.00 70.25 244 LEU A O 1
ATOM 2010 N N . ALA A 1 245 ? -54.675 11.765 89.756 1.00 76.00 245 ALA A N 1
ATOM 2011 C CA . ALA A 1 245 ? -54.096 12.778 90.632 1.00 76.00 245 ALA A CA 1
ATOM 2012 C C . ALA A 1 245 ? -55.129 13.372 91.609 1.00 76.00 245 ALA A C 1
ATOM 2014 O O . ALA A 1 245 ? -54.769 13.739 92.727 1.00 76.00 245 ALA A O 1
ATOM 2015 N N . GLN A 1 246 ? -56.401 13.477 91.214 1.00 75.44 246 GLN A N 1
ATOM 2016 C CA . GLN A 1 246 ? -57.494 13.904 92.089 1.00 75.44 246 GLN A CA 1
ATOM 2017 C C . GLN A 1 246 ? -57.824 12.831 93.135 1.00 75.44 246 GLN A C 1
ATOM 2019 O O . GLN A 1 246 ? -57.870 13.141 94.325 1.00 75.44 246 GLN A O 1
ATOM 2024 N N . ASN A 1 247 ? -57.936 11.570 92.719 1.00 72.44 247 ASN A N 1
ATOM 2025 C CA . ASN A 1 247 ? -58.142 10.430 93.610 1.00 72.44 247 ASN A CA 1
ATOM 2026 C C . ASN A 1 247 ? -56.991 10.289 94.618 1.00 72.44 247 ASN A C 1
ATOM 2028 O O . ASN A 1 247 ? -57.229 10.037 95.795 1.00 72.44 247 ASN A O 1
ATOM 2032 N N . GLU A 1 248 ? -55.737 10.495 94.199 1.00 72.44 248 GLU A N 1
ATOM 2033 C CA . GLU A 1 248 ? -54.586 10.491 95.113 1.00 72.44 248 GLU A CA 1
ATOM 2034 C C . GLU A 1 248 ? -54.684 11.600 96.178 1.00 72.44 248 GLU A C 1
ATOM 2036 O O . GLU A 1 248 ? -54.320 11.366 97.334 1.00 72.44 248 GLU A O 1
ATOM 2041 N N . ARG A 1 249 ? -55.224 12.780 95.833 1.00 74.56 249 ARG A N 1
ATOM 2042 C CA . ARG A 1 249 ? -55.484 13.863 96.801 1.00 74.56 249 ARG A CA 1
ATOM 2043 C C . ARG A 1 249 ? -56.628 13.523 97.754 1.00 74.56 249 ARG A C 1
ATOM 2045 O O . ARG A 1 249 ? -56.496 13.778 98.946 1.00 74.56 249 ARG A O 1
ATOM 2052 N N . GLU A 1 250 ? -57.714 12.928 97.265 1.00 73.25 250 GLU A N 1
ATOM 2053 C CA . GLU A 1 250 ? -58.831 12.487 98.115 1.00 73.25 250 GLU A CA 1
ATOM 2054 C C . GLU A 1 250 ? -58.392 11.392 99.093 1.00 73.25 250 GLU A C 1
ATOM 2056 O O . GLU A 1 250 ? -58.703 11.454 100.279 1.00 73.25 250 GLU A O 1
ATOM 2061 N N . ILE A 1 251 ? -57.587 10.428 98.637 1.00 68.69 251 ILE A N 1
ATOM 2062 C CA . ILE A 1 251 ? -57.000 9.397 99.505 1.00 68.69 251 ILE A CA 1
ATOM 2063 C C . ILE A 1 251 ? -56.116 10.027 100.592 1.00 68.69 251 ILE A C 1
ATOM 2065 O O . ILE A 1 251 ? -56.095 9.533 101.721 1.00 68.69 251 ILE A O 1
ATOM 2069 N N . ALA A 1 252 ? -55.385 11.101 100.280 1.00 72.56 252 ALA A N 1
ATOM 2070 C CA . ALA A 1 252 ? -54.597 11.831 101.270 1.00 72.56 252 ALA A CA 1
ATOM 2071 C C . ALA A 1 252 ? -55.485 12.550 102.307 1.00 72.56 252 ALA A C 1
ATOM 2073 O O . ALA A 1 252 ? -55.214 12.416 103.499 1.00 72.56 252 ALA A O 1
ATOM 2074 N N . ASP A 1 253 ? -56.570 13.210 101.882 1.00 70.19 253 ASP A N 1
ATOM 2075 C CA . ASP A 1 253 ? -57.549 13.862 102.776 1.00 70.19 253 ASP A CA 1
ATOM 2076 C C . ASP A 1 253 ? -58.242 12.843 103.692 1.00 70.19 253 ASP A C 1
ATOM 2078 O O . ASP A 1 253 ? -58.320 13.028 104.907 1.00 70.19 253 ASP A O 1
ATOM 2082 N N . TYR A 1 254 ? -58.664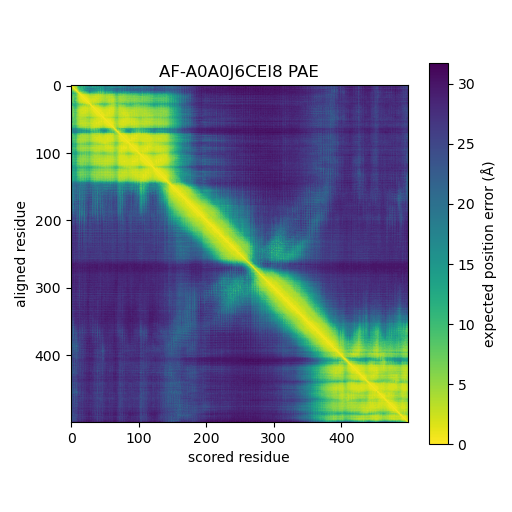 11.697 103.143 1.00 65.62 254 TYR A N 1
ATOM 2083 C CA . TYR A 1 254 ? -59.233 10.610 103.938 1.00 65.62 254 TYR A CA 1
ATOM 2084 C C . TYR A 1 254 ? -58.234 10.049 104.953 1.00 65.62 254 TYR A C 1
ATOM 2086 O O . TYR A 1 254 ? -58.621 9.786 106.090 1.00 65.62 254 TYR A O 1
ATOM 2094 N N . LYS A 1 255 ? -56.953 9.902 104.591 1.00 68.00 255 LYS A N 1
ATOM 2095 C CA . LYS A 1 255 ? -55.902 9.481 105.534 1.00 68.00 255 LYS A CA 1
ATOM 2096 C C . LYS A 1 255 ? -55.672 10.501 106.646 1.00 68.00 255 LYS A C 1
ATOM 2098 O O . LYS A 1 255 ? -55.497 10.103 107.793 1.00 68.00 255 LYS A O 1
ATOM 2103 N N . GLU A 1 256 ? -55.709 11.793 106.338 1.00 66.62 256 GLU A N 1
ATOM 2104 C CA . GLU A 1 256 ? -55.580 12.862 107.334 1.00 66.62 256 GLU A CA 1
ATOM 2105 C C . GLU A 1 256 ? -56.783 12.888 108.293 1.00 66.62 256 GLU A C 1
ATOM 2107 O O . GLU A 1 256 ? -56.615 12.998 109.507 1.00 66.62 256 GLU A O 1
ATOM 2112 N N . ARG A 1 257 ? -57.997 12.660 107.777 1.00 64.25 257 ARG A N 1
ATOM 2113 C CA . ARG A 1 257 ? -59.231 12.514 108.569 1.00 64.25 257 ARG A CA 1
ATOM 2114 C C . ARG A 1 257 ? -59.236 11.267 109.452 1.00 64.25 257 ARG A C 1
ATOM 2116 O O . ARG A 1 257 ? -59.740 11.325 110.569 1.00 64.25 257 ARG A O 1
ATOM 2123 N N . ILE A 1 258 ? -58.686 10.156 108.958 1.00 59.44 258 ILE A N 1
ATOM 2124 C CA . ILE A 1 258 ? -58.506 8.916 109.726 1.00 59.44 258 ILE A CA 1
ATOM 2125 C C . ILE A 1 258 ? -57.499 9.145 110.860 1.00 59.44 258 ILE A C 1
ATOM 2127 O O . ILE A 1 258 ? -57.816 8.828 112.002 1.00 59.44 258 ILE A O 1
ATOM 2131 N N . ASN A 1 259 ? -56.364 9.796 110.592 1.00 59.00 259 ASN A N 1
ATOM 2132 C CA . ASN A 1 259 ? -55.390 10.143 111.635 1.00 59.00 259 ASN A CA 1
ATOM 2133 C C . ASN A 1 259 ? -55.970 11.136 112.664 1.00 59.00 259 ASN A C 1
ATOM 2135 O O . ASN A 1 259 ? -55.740 10.992 113.861 1.00 59.00 259 ASN A O 1
ATOM 2139 N N . GLY A 1 260 ? -56.803 12.094 112.236 1.00 57.91 260 GLY A N 1
ATOM 2140 C CA . GLY A 1 260 ? -57.519 13.004 113.141 1.00 57.91 260 GLY A CA 1
ATOM 2141 C C . GLY A 1 260 ? -58.614 12.335 113.991 1.00 57.91 260 GLY A C 1
ATOM 2142 O O . GLY A 1 260 ? -59.007 12.872 115.028 1.00 57.91 260 GLY A O 1
ATOM 2143 N N . LEU A 1 261 ? -59.105 11.161 113.576 1.00 54.62 261 LEU A N 1
ATOM 2144 C CA . LEU A 1 261 ? -60.014 10.317 114.360 1.00 54.62 261 LEU A CA 1
ATOM 2145 C C . LEU A 1 261 ? -59.254 9.388 115.320 1.00 54.62 261 LEU A C 1
ATOM 2147 O O . LEU A 1 261 ? -59.808 9.024 116.354 1.00 54.62 261 LEU A O 1
ATOM 2151 N N . GLU A 1 262 ? -57.994 9.052 115.031 1.00 50.53 262 GLU A N 1
ATOM 2152 C CA . GLU A 1 262 ? -57.126 8.274 115.926 1.00 50.53 262 GLU A CA 1
ATOM 2153 C C . GLU A 1 262 ? -56.623 9.096 117.132 1.00 50.53 262 GLU A C 1
ATOM 2155 O O . GLU A 1 262 ? -56.519 8.548 118.231 1.00 50.53 262 GLU A O 1
ATOM 2160 N N . ASP A 1 263 ? -56.450 10.417 116.999 1.00 48.47 263 ASP A N 1
ATOM 2161 C CA . ASP A 1 263 ? -55.971 11.284 118.095 1.00 48.47 263 ASP A CA 1
ATOM 2162 C C . ASP A 1 263 ? -57.024 11.602 119.183 1.00 48.47 263 ASP A C 1
ATOM 2164 O O . ASP A 1 263 ? -56.668 12.015 120.288 1.00 48.47 263 ASP A O 1
ATOM 2168 N N . ASN A 1 264 ? -58.318 11.356 118.936 1.00 49.19 264 ASN A N 1
ATOM 2169 C CA . ASN A 1 264 ? -59.404 11.650 119.892 1.00 49.19 264 ASN A CA 1
ATOM 2170 C C . ASN A 1 264 ? -59.951 10.430 120.658 1.00 49.19 264 ASN A C 1
ATOM 2172 O O . ASN A 1 264 ? -60.923 10.555 121.404 1.00 49.19 264 ASN A O 1
ATOM 2176 N N . THR A 1 265 ? -59.324 9.257 120.546 1.00 45.09 265 THR A N 1
ATOM 2177 C CA . THR A 1 265 ? -59.793 8.027 121.217 1.00 45.09 265 THR A CA 1
ATOM 2178 C C . THR A 1 265 ? -58.702 7.346 122.037 1.00 45.09 265 THR A C 1
ATOM 2180 O O . THR A 1 265 ? -58.413 6.163 121.891 1.00 45.09 265 THR A O 1
ATOM 2183 N N . SER A 1 266 ? -58.139 8.090 122.989 1.00 45.81 266 SER A N 1
ATOM 2184 C CA . SER A 1 266 ? -57.437 7.531 124.150 1.00 45.81 266 SER A CA 1
ATOM 2185 C C . SER A 1 266 ? -58.198 7.830 125.451 1.00 45.81 266 SER A C 1
ATOM 2187 O O . SER A 1 266 ? -57.732 8.573 126.304 1.00 45.81 266 SER A O 1
ATOM 2189 N N . ALA A 1 267 ? -59.384 7.227 125.618 1.00 36.81 267 ALA A N 1
ATOM 2190 C CA . ALA A 1 267 ? -59.992 6.966 126.932 1.00 36.81 267 ALA A CA 1
ATOM 2191 C C . ALA A 1 267 ? -61.160 5.956 126.846 1.00 36.81 267 ALA A C 1
ATOM 2193 O O . ALA A 1 267 ? -62.270 6.306 126.468 1.00 36.81 267 ALA A O 1
ATOM 2194 N N . MET A 1 268 ? -60.871 4.715 127.255 1.00 34.19 268 MET A N 1
ATOM 2195 C CA . MET A 1 268 ? -61.769 3.681 127.809 1.00 34.19 268 MET A CA 1
ATOM 2196 C C . MET A 1 268 ? -63.073 3.287 127.070 1.00 34.19 268 MET A C 1
ATOM 2198 O O . MET A 1 268 ? -64.125 3.898 127.225 1.00 34.19 268 MET A O 1
ATOM 2202 N N . GLN A 1 269 ? -62.977 2.138 126.381 1.00 32.72 269 GLN A N 1
ATOM 2203 C CA . GLN A 1 269 ? -63.885 0.961 126.397 1.00 32.72 269 GLN A CA 1
ATOM 2204 C C . GLN A 1 269 ? -65.041 1.025 127.430 1.00 32.72 269 GLN A C 1
ATOM 2206 O O . GLN A 1 269 ? -64.797 1.335 128.587 1.00 32.72 269 GLN A O 1
ATOM 2211 N N . GLU A 1 270 ? -66.313 0.702 127.153 1.00 37.97 270 GLU A N 1
ATOM 2212 C CA . GLU A 1 270 ? -66.861 -0.488 126.480 1.00 37.97 270 GLU A CA 1
ATOM 2213 C C . GLU A 1 270 ? -68.386 -0.303 126.222 1.00 37.97 270 GLU A C 1
ATOM 2215 O O . GLU A 1 270 ? -69.143 -0.076 127.167 1.00 37.97 270 GLU A O 1
ATOM 2220 N N . LYS A 1 271 ? -68.873 -0.474 124.979 1.00 36.97 271 LYS A N 1
ATOM 2221 C CA . LYS A 1 271 ? -70.199 -1.076 124.696 1.00 36.97 271 LYS A CA 1
ATOM 2222 C C . LYS A 1 271 ? -70.261 -1.593 123.252 1.00 36.97 271 LYS A C 1
ATOM 2224 O O . LYS A 1 271 ? -70.372 -0.842 122.292 1.00 36.97 271 LYS A O 1
ATOM 2229 N N . TYR A 1 272 ? -70.118 -2.906 123.133 1.00 43.34 272 TYR A N 1
ATOM 2230 C CA . TYR A 1 272 ? -69.900 -3.687 121.917 1.00 43.34 272 TYR A CA 1
ATOM 2231 C C . TYR A 1 272 ? -71.239 -4.064 121.236 1.00 43.34 272 TYR A C 1
ATOM 2233 O O . TYR A 1 272 ? -72.209 -4.359 121.931 1.00 43.34 272 TYR A O 1
ATOM 2241 N N . GLN A 1 273 ? -71.230 -4.140 119.895 1.00 40.97 273 GLN A N 1
ATOM 2242 C CA . GLN A 1 273 ? -72.133 -4.936 119.025 1.00 40.97 273 GLN A CA 1
ATOM 2243 C C . GLN A 1 273 ? -73.424 -4.338 118.414 1.00 40.97 273 GLN A C 1
ATOM 2245 O O . GLN A 1 273 ? -74.423 -5.043 118.310 1.00 40.97 273 GLN A O 1
ATOM 2250 N N . SER A 1 274 ? -73.413 -3.120 117.855 1.00 41.19 274 SER A N 1
ATOM 2251 C CA . SER A 1 274 ? -74.439 -2.770 116.836 1.00 41.19 274 SER A CA 1
ATOM 2252 C C . SER A 1 274 ? -73.984 -1.895 115.658 1.00 41.19 274 SER A C 1
ATOM 2254 O O . SER A 1 274 ? -74.779 -1.661 114.758 1.00 41.19 274 SER A O 1
ATOM 2256 N N . GLU A 1 275 ? -72.720 -1.478 115.581 1.00 48.12 275 GLU A N 1
ATOM 2257 C CA . GLU A 1 275 ? -72.199 -0.691 114.438 1.00 48.12 275 GLU A CA 1
ATOM 2258 C C . GLU A 1 275 ? -71.082 -1.424 113.665 1.00 48.12 275 GLU A C 1
ATOM 2260 O O . GLU A 1 275 ? -70.519 -0.907 112.701 1.00 48.12 275 GLU A O 1
ATOM 2265 N N . LEU A 1 276 ? -70.779 -2.671 114.054 1.00 45.94 276 LEU A N 1
ATOM 2266 C CA . LEU A 1 276 ? -69.661 -3.460 113.520 1.00 45.94 276 LEU A CA 1
ATOM 2267 C C . LEU A 1 276 ? -69.873 -3.928 112.066 1.00 45.94 276 LEU A C 1
ATOM 2269 O O . LEU A 1 276 ? -68.900 -4.211 111.377 1.00 45.94 276 LEU A O 1
ATOM 2273 N N . ASN A 1 277 ? -71.116 -3.982 111.578 1.00 48.03 277 ASN A N 1
ATOM 2274 C CA . ASN A 1 277 ? -71.420 -4.530 110.251 1.00 48.03 277 ASN A CA 1
ATOM 2275 C C . ASN A 1 277 ? -71.586 -3.473 109.148 1.00 48.03 277 ASN A C 1
ATOM 2277 O O . ASN A 1 277 ? -71.479 -3.826 107.981 1.00 48.03 277 ASN A O 1
ATOM 2281 N N . GLU A 1 278 ? -71.776 -2.193 109.480 1.00 52.94 278 GLU A N 1
ATOM 2282 C CA . GLU A 1 278 ? -71.951 -1.130 108.473 1.00 52.94 278 GLU A CA 1
ATOM 2283 C C . GLU A 1 278 ? -70.598 -0.505 108.080 1.00 52.94 278 GLU A C 1
ATOM 2285 O O . GLU A 1 278 ? -70.282 -0.356 106.900 1.00 52.94 278 GLU A O 1
ATOM 2290 N N . LYS A 1 279 ? -69.708 -0.307 109.065 1.00 53.88 279 LYS A N 1
ATOM 2291 C CA . LYS A 1 279 ? -68.311 0.123 108.859 1.00 53.88 279 LYS A CA 1
ATOM 2292 C C . LYS A 1 279 ? -67.453 -0.930 108.142 1.00 53.88 279 LYS A C 1
ATOM 2294 O O . LYS A 1 279 ? -66.509 -0.576 107.442 1.00 53.88 279 LYS A O 1
ATOM 2299 N N . LEU A 1 280 ? -67.769 -2.220 108.296 1.00 54.44 280 LEU A N 1
ATOM 2300 C CA . LEU A 1 280 ? -67.070 -3.319 107.615 1.00 54.44 280 LEU A CA 1
ATOM 2301 C C . LEU A 1 280 ? -67.421 -3.384 106.118 1.00 54.44 280 LEU A C 1
ATOM 2303 O O . LEU A 1 280 ? -66.577 -3.769 105.310 1.00 54.44 280 LEU A O 1
ATOM 2307 N N . ASP A 1 281 ? -68.642 -2.993 105.746 1.00 59.09 281 ASP A N 1
ATOM 2308 C CA . ASP A 1 281 ? -69.122 -3.024 104.361 1.00 59.09 281 ASP A CA 1
ATOM 2309 C C . ASP A 1 281 ? -68.627 -1.808 103.554 1.00 59.09 281 ASP A C 1
ATOM 2311 O O . ASP A 1 281 ? -68.257 -1.943 102.387 1.00 59.09 281 ASP A O 1
ATOM 2315 N N . GLU A 1 282 ? -68.499 -0.638 104.191 1.00 56.78 282 GLU A N 1
ATOM 2316 C CA . GLU A 1 282 ? -67.816 0.529 103.610 1.00 56.78 282 GLU A CA 1
ATOM 2317 C C . GLU A 1 282 ? -66.311 0.300 103.427 1.00 56.78 282 GLU A C 1
ATOM 2319 O O . GLU A 1 282 ? -65.767 0.615 102.369 1.00 56.78 282 GLU A O 1
ATOM 2324 N N . ASN A 1 283 ? -65.637 -0.314 104.405 1.00 57.47 283 ASN A N 1
ATOM 2325 C CA . ASN A 1 283 ? -64.197 -0.579 104.318 1.00 57.47 283 ASN A CA 1
ATOM 2326 C C . ASN A 1 283 ? -63.871 -1.647 103.251 1.00 57.47 283 ASN A C 1
ATOM 2328 O O . ASN A 1 283 ? -62.869 -1.540 102.550 1.00 57.47 283 ASN A O 1
ATOM 2332 N N . LYS A 1 284 ? -64.767 -2.624 103.039 1.00 65.50 284 LYS A N 1
ATOM 2333 C CA . LYS A 1 284 ? -64.671 -3.578 101.918 1.00 65.50 284 LYS A CA 1
ATOM 2334 C C . LYS A 1 284 ? -64.900 -2.926 100.554 1.00 65.50 284 LYS A C 1
ATOM 2336 O O . LYS A 1 284 ? -64.221 -3.284 99.595 1.00 65.50 284 LYS A O 1
ATOM 2341 N N . LYS A 1 285 ? -65.827 -1.968 100.442 1.00 66.50 285 LYS A N 1
ATOM 2342 C CA . LYS A 1 285 ? -66.042 -1.215 99.192 1.00 66.50 285 LYS A CA 1
ATOM 2343 C C . LYS A 1 285 ? -64.856 -0.307 98.869 1.00 66.50 285 LYS A C 1
ATOM 2345 O O . LYS A 1 285 ? -64.439 -0.256 97.714 1.00 66.50 285 LYS A O 1
ATOM 2350 N N . LEU A 1 286 ? -64.272 0.344 99.878 1.00 59.44 286 LEU A N 1
ATOM 2351 C CA . LEU A 1 286 ? -63.068 1.159 99.703 1.00 59.44 286 LEU A CA 1
ATOM 2352 C C . LEU A 1 286 ? -61.841 0.310 99.342 1.00 59.44 286 LEU A C 1
ATOM 2354 O O . LEU A 1 286 ? -61.087 0.695 98.450 1.00 59.44 286 LEU A O 1
ATOM 2358 N N . SER A 1 287 ? -61.649 -0.853 99.981 1.00 58.69 287 SER A N 1
ATOM 2359 C CA . SER A 1 287 ? -60.521 -1.735 99.652 1.00 58.69 287 SER A CA 1
ATOM 2360 C C . SER A 1 287 ? -60.652 -2.327 98.249 1.00 58.69 287 SER A C 1
ATOM 2362 O O . SER A 1 287 ? -59.662 -2.372 97.527 1.00 58.69 287 SER A O 1
ATOM 2364 N N . ALA A 1 288 ? -61.867 -2.700 97.830 1.00 70.94 288 ALA A N 1
ATOM 2365 C CA . ALA A 1 288 ? -62.131 -3.174 96.474 1.00 70.94 288 ALA A CA 1
ATOM 2366 C C . ALA A 1 288 ? -61.882 -2.075 95.427 1.00 70.94 288 ALA A C 1
ATOM 2368 O O . ALA A 1 288 ? -61.261 -2.343 94.401 1.00 70.94 288 ALA A O 1
ATOM 2369 N N . SER A 1 289 ? -62.296 -0.833 95.711 1.00 63.47 289 SER A N 1
ATOM 2370 C CA . SER A 1 289 ? -62.034 0.322 94.842 1.00 63.47 289 SER A CA 1
ATOM 2371 C C . SER A 1 289 ? -60.535 0.604 94.702 1.00 63.47 289 SER A C 1
ATOM 2373 O O . SER A 1 289 ? -60.063 0.864 93.594 1.00 63.47 289 SER A O 1
ATOM 2375 N N . LEU A 1 290 ? -59.781 0.525 95.805 1.00 65.44 290 LEU A N 1
ATOM 2376 C CA . LEU A 1 290 ? -58.326 0.699 95.825 1.00 65.44 290 LEU A CA 1
ATOM 2377 C C . LEU A 1 290 ? -57.613 -0.424 95.056 1.00 65.44 290 LEU A C 1
ATOM 2379 O O . LEU A 1 290 ? -56.666 -0.162 94.318 1.00 65.44 290 LEU A O 1
ATOM 2383 N N . GLU A 1 291 ? -58.069 -1.670 95.197 1.00 72.06 291 GLU A N 1
ATOM 2384 C CA . GLU A 1 291 ? -57.534 -2.804 94.439 1.00 72.06 291 GLU A CA 1
ATOM 2385 C C . GLU A 1 291 ? -57.782 -2.651 92.939 1.00 72.06 291 GLU A C 1
ATOM 2387 O O . GLU A 1 291 ? -56.856 -2.869 92.160 1.00 72.06 291 GLU A O 1
ATOM 2392 N N . THR A 1 292 ? -58.963 -2.183 92.519 1.00 71.19 292 THR A N 1
ATOM 2393 C CA . THR A 1 292 ? -59.221 -1.900 91.099 1.00 71.19 292 THR A CA 1
ATOM 2394 C C . THR A 1 292 ? -58.304 -0.812 90.541 1.00 71.19 292 THR A C 1
ATOM 2396 O O . THR A 1 292 ? -57.735 -0.997 89.468 1.00 71.19 292 THR A O 1
ATOM 2399 N N . THR A 1 293 ? -58.055 0.275 91.282 1.00 64.50 293 THR A N 1
ATOM 2400 C CA . THR A 1 293 ? -57.149 1.344 90.811 1.00 64.50 293 THR A CA 1
ATOM 2401 C C . THR A 1 293 ? -55.680 0.913 90.816 1.00 64.50 293 THR A C 1
ATOM 2403 O O . THR A 1 293 ? -54.896 1.330 89.960 1.00 64.50 293 THR A O 1
ATOM 2406 N N . LEU A 1 294 ? -55.272 0.064 91.764 1.00 66.75 294 LEU A N 1
ATOM 2407 C CA . LEU A 1 294 ? -53.923 -0.505 91.781 1.00 66.75 294 LEU A CA 1
ATOM 2408 C C . LEU A 1 294 ? -53.702 -1.478 90.620 1.00 66.75 294 LEU A C 1
ATOM 2410 O O . LEU A 1 294 ? -52.602 -1.511 90.063 1.00 66.75 294 LEU A O 1
ATOM 2414 N N . GLU A 1 295 ? -54.731 -2.226 90.229 1.00 72.88 295 GLU A N 1
ATOM 2415 C CA . GLU A 1 295 ? -54.664 -3.116 89.074 1.00 72.88 295 GLU A CA 1
ATOM 2416 C C . GLU A 1 295 ? -54.587 -2.316 87.764 1.00 72.88 295 GLU A C 1
ATOM 2418 O O . GLU A 1 295 ? -53.712 -2.575 86.937 1.00 72.88 295 GLU A O 1
ATOM 2423 N N . GLU A 1 296 ? -55.371 -1.244 87.621 1.00 69.75 296 GLU A N 1
ATOM 2424 C CA . GLU A 1 296 ? -55.248 -0.302 86.498 1.00 69.75 296 GLU A CA 1
ATOM 2425 C C . GLU A 1 296 ? -53.834 0.299 86.408 1.00 69.75 296 GLU A C 1
ATOM 2427 O O . GLU A 1 296 ? -53.207 0.288 85.345 1.00 69.75 296 GLU A O 1
ATOM 2432 N N . LYS A 1 297 ? -53.251 0.722 87.536 1.00 68.12 297 LYS A N 1
ATOM 2433 C CA . LYS A 1 297 ? -51.867 1.218 87.582 1.00 68.12 297 LYS A CA 1
ATOM 2434 C C . LYS A 1 297 ? -50.849 0.165 87.136 1.00 68.12 297 LYS A C 1
ATOM 2436 O O . LYS A 1 297 ? -49.897 0.501 86.428 1.00 68.12 297 LYS A O 1
ATOM 2441 N N . ARG A 1 298 ? -51.031 -1.102 87.519 1.00 74.31 298 ARG A N 1
ATOM 2442 C CA . ARG A 1 298 ? -50.159 -2.207 87.082 1.00 74.31 298 ARG A CA 1
ATOM 2443 C C . ARG A 1 298 ? -50.249 -2.436 85.576 1.00 74.31 298 ARG A C 1
ATOM 2445 O O . ARG A 1 298 ? -49.209 -2.589 84.937 1.00 74.31 298 ARG A O 1
ATOM 2452 N N . THR A 1 299 ? -51.450 -2.381 84.997 1.00 75.88 299 THR A N 1
ATOM 2453 C CA . THR A 1 299 ? -51.617 -2.526 83.540 1.00 75.88 299 THR A CA 1
ATOM 2454 C C . THR A 1 299 ? -50.904 -1.415 82.761 1.00 75.88 299 THR A C 1
ATOM 2456 O O . THR A 1 299 ? -50.229 -1.690 81.769 1.00 75.88 299 THR A O 1
ATOM 2459 N N . LEU A 1 300 ? -50.949 -0.175 83.255 1.00 65.88 300 LEU A N 1
ATOM 2460 C CA . LEU A 1 300 ? -50.276 0.967 82.628 1.00 65.88 300 LEU A CA 1
ATOM 2461 C C . LEU A 1 300 ? -48.744 0.896 82.734 1.00 65.88 300 LEU A C 1
ATOM 2463 O O . LEU A 1 300 ? -48.039 1.293 81.804 1.00 65.88 300 LEU A O 1
ATOM 2467 N N . ILE A 1 301 ? -48.206 0.364 83.837 1.00 70.44 301 ILE A N 1
ATOM 2468 C CA . ILE A 1 301 ? -46.760 0.125 83.980 1.00 70.44 301 ILE A CA 1
ATOM 2469 C C . ILE A 1 301 ? -46.289 -0.923 82.962 1.00 70.44 301 ILE A C 1
ATOM 2471 O O . ILE A 1 301 ? -45.286 -0.699 82.286 1.00 70.44 301 ILE A O 1
ATOM 2475 N N . SER A 1 302 ? -47.052 -2.003 82.781 1.00 76.75 302 SER A N 1
ATOM 2476 C CA . SER A 1 302 ? -46.737 -3.043 81.794 1.00 76.75 302 SER A CA 1
ATOM 2477 C C . SER A 1 302 ? -46.701 -2.497 80.357 1.00 76.75 302 SER A C 1
ATOM 2479 O O . SER A 1 302 ? -45.774 -2.796 79.602 1.00 76.75 302 SER A O 1
ATOM 2481 N N . GLN A 1 303 ? -47.645 -1.625 79.984 1.00 71.31 303 GLN A N 1
ATOM 2482 C CA . GLN A 1 303 ? -47.648 -0.979 78.663 1.00 71.31 303 GLN A CA 1
ATOM 2483 C C . GLN A 1 303 ? -46.428 -0.071 78.445 1.00 71.31 303 GLN A C 1
ATOM 2485 O O . GLN A 1 303 ? -45.839 -0.066 77.363 1.00 71.31 303 GLN A O 1
ATOM 2490 N N . LYS A 1 304 ? -46.004 0.669 79.478 1.00 74.00 304 LYS A N 1
ATOM 2491 C CA . LYS A 1 304 ? -44.801 1.514 79.420 1.00 74.00 304 LYS A CA 1
ATOM 2492 C C . LYS A 1 304 ? -43.531 0.690 79.191 1.00 74.00 304 LYS A C 1
ATOM 2494 O O . LYS A 1 304 ? -42.668 1.107 78.421 1.00 74.00 304 LYS A O 1
ATOM 2499 N N . GLU A 1 305 ? -43.403 -0.449 79.864 1.00 78.19 305 GLU A N 1
ATOM 2500 C CA . GLU A 1 305 ? -42.240 -1.332 79.723 1.00 78.19 305 GLU A CA 1
ATOM 2501 C C . GLU A 1 305 ? -42.162 -1.952 78.320 1.00 78.19 305 GLU A C 1
ATOM 2503 O O . GLU A 1 305 ? -41.079 -1.994 77.736 1.00 78.19 305 GLU A O 1
ATOM 2508 N N . SER A 1 306 ? -43.305 -2.320 77.730 1.00 76.00 306 SER A N 1
ATOM 2509 C CA . SER A 1 306 ? -43.379 -2.815 76.346 1.00 76.00 306 SER A CA 1
ATOM 2510 C C . SER A 1 306 ? -42.840 -1.800 75.331 1.00 76.00 306 SER A C 1
ATOM 2512 O O . SER A 1 306 ? -42.029 -2.148 74.476 1.00 76.00 306 SER A O 1
ATOM 2514 N N . LEU A 1 307 ? -43.247 -0.532 75.445 1.00 67.06 307 LEU A N 1
ATOM 2515 C CA . LEU A 1 307 ? -42.813 0.533 74.530 1.00 67.06 307 LEU A CA 1
ATOM 2516 C C . LEU A 1 307 ? -41.318 0.862 74.666 1.00 67.06 307 LEU A C 1
ATOM 2518 O O . LEU A 1 307 ? -40.675 1.282 73.703 1.00 67.06 307 LEU A O 1
ATOM 2522 N N . LEU A 1 308 ? -40.744 0.679 75.859 1.00 67.94 308 LEU A N 1
ATOM 2523 C CA . LEU A 1 308 ? -39.313 0.887 76.078 1.00 67.94 308 LEU A CA 1
ATOM 2524 C C . LEU A 1 308 ? -38.478 -0.202 75.389 1.00 67.94 308 LEU A C 1
ATOM 2526 O O . LEU A 1 308 ? -37.439 0.101 74.807 1.00 67.94 308 LEU A O 1
ATOM 2530 N N . HIS A 1 309 ? -38.951 -1.449 75.418 1.00 78.25 309 HIS A N 1
ATOM 2531 C CA . HIS A 1 309 ? -38.257 -2.571 74.793 1.00 78.25 309 HIS A CA 1
ATOM 2532 C C . HIS A 1 309 ? -38.211 -2.449 73.261 1.00 78.25 309 HIS A C 1
ATOM 2534 O O . HIS A 1 309 ? -37.157 -2.667 72.660 1.00 78.25 309 HIS A O 1
ATOM 2540 N N . GLU A 1 310 ? -39.321 -2.035 72.645 1.00 76.62 310 GLU A N 1
ATOM 2541 C CA . GLU A 1 310 ? -39.440 -1.851 71.190 1.00 76.62 310 GLU A CA 1
ATOM 2542 C C . GLU A 1 310 ? -38.469 -0.772 70.667 1.00 76.62 310 GLU A C 1
ATOM 2544 O O . GLU A 1 310 ? -37.867 -0.896 6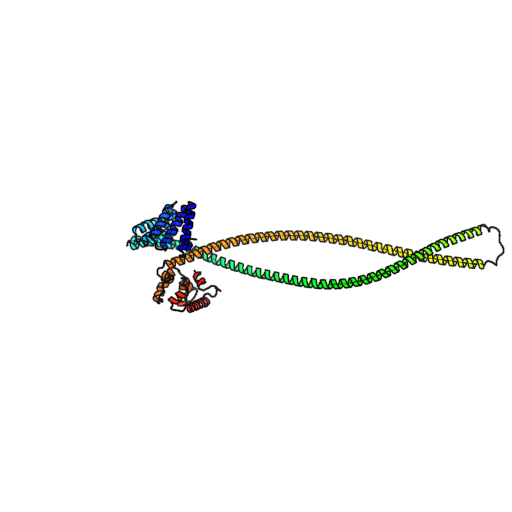9.598 1.00 76.62 310 GLU A O 1
ATOM 2549 N N . LYS A 1 311 ? -38.220 0.264 71.476 1.00 77.00 311 LYS A N 1
ATOM 2550 C CA . LYS A 1 311 ? -37.230 1.306 71.182 1.00 77.00 311 LYS A CA 1
ATOM 2551 C C . LYS A 1 311 ? -35.789 0.772 71.161 1.00 77.00 311 LYS A C 1
ATOM 2553 O O . LYS A 1 311 ? -35.007 1.173 70.295 1.00 77.00 311 LYS A O 1
ATOM 2558 N N . ASP A 1 312 ? -35.414 -0.084 72.110 1.00 77.19 312 ASP A N 1
ATOM 2559 C CA . ASP A 1 312 ? -34.040 -0.595 72.215 1.00 77.19 312 ASP A CA 1
ATOM 2560 C C . ASP A 1 312 ? -33.692 -1.560 71.066 1.00 77.19 312 ASP A C 1
ATOM 2562 O O . ASP A 1 312 ? -32.563 -1.542 70.560 1.00 77.19 312 ASP A O 1
ATOM 2566 N N . GLU A 1 313 ? -34.665 -2.339 70.579 1.00 80.88 313 GLU A N 1
ATOM 2567 C CA . GLU A 1 313 ? -34.488 -3.184 69.390 1.00 80.88 313 GLU A CA 1
ATOM 2568 C C . GLU A 1 313 ? -34.163 -2.357 68.142 1.00 80.88 313 GLU A C 1
ATOM 2570 O O . GLU A 1 313 ? -33.176 -2.645 67.452 1.00 80.88 313 GLU A O 1
ATOM 2575 N N . LEU A 1 314 ? -34.915 -1.281 67.890 1.00 70.62 314 LEU A N 1
ATOM 2576 C CA . LEU A 1 314 ? -34.691 -0.393 66.743 1.00 70.62 314 LEU A CA 1
ATOM 2577 C C . LEU A 1 314 ? -33.283 0.226 66.747 1.00 70.62 314 LEU A C 1
ATOM 2579 O O . LEU A 1 314 ? -32.653 0.359 65.694 1.00 70.62 314 LEU A O 1
ATOM 2583 N N . TYR A 1 315 ? -32.743 0.550 67.924 1.00 68.44 315 TYR A N 1
ATOM 2584 C CA . TYR A 1 315 ? -31.388 1.093 68.042 1.00 68.44 315 TYR A CA 1
ATOM 2585 C C . TYR A 1 315 ? -30.300 0.070 67.671 1.00 68.44 315 TYR A C 1
ATOM 2587 O O . TYR A 1 315 ? -29.283 0.418 67.061 1.00 68.44 315 TYR A O 1
ATOM 2595 N N . SER A 1 316 ? -30.510 -1.206 68.004 1.00 72.75 316 SER A N 1
ATOM 2596 C CA . SER A 1 316 ? -29.568 -2.280 67.669 1.00 72.75 316 SER A CA 1
ATOM 2597 C C . SER A 1 316 ? -29.484 -2.536 66.157 1.00 72.75 316 SER A C 1
ATOM 2599 O O . SER A 1 316 ? -28.384 -2.695 65.618 1.00 72.75 316 SER A O 1
ATOM 2601 N N . ILE A 1 317 ? -30.629 -2.485 65.466 1.00 81.19 317 ILE A N 1
ATOM 2602 C CA . ILE A 1 317 ? -30.736 -2.649 64.010 1.00 81.19 317 ILE A CA 1
ATOM 2603 C C . ILE A 1 317 ? -29.973 -1.526 63.305 1.00 81.19 317 ILE A C 1
ATOM 2605 O O . ILE A 1 317 ? -29.088 -1.795 62.489 1.00 81.19 317 ILE A O 1
ATOM 2609 N N . TRP A 1 318 ? -30.222 -0.277 63.708 1.00 82.62 318 TRP A N 1
ATOM 2610 C CA . TRP A 1 318 ? -29.543 0.894 63.151 1.00 82.62 318 TRP A CA 1
ATOM 2611 C C . TRP A 1 318 ? -28.011 0.797 63.248 1.00 82.62 318 TRP A C 1
ATOM 2613 O O . TRP A 1 318 ? -27.288 1.112 62.298 1.00 82.62 318 TRP A O 1
ATOM 2623 N N . LYS A 1 319 ? -27.488 0.320 64.385 1.00 73.81 319 LYS A N 1
ATOM 2624 C CA . LYS A 1 319 ? -26.040 0.181 64.601 1.00 73.81 319 LYS A CA 1
ATOM 2625 C C . LYS A 1 319 ? -25.398 -0.828 63.640 1.00 73.81 319 LYS A C 1
ATOM 2627 O O . LYS A 1 319 ? -24.299 -0.573 63.141 1.00 73.81 319 LYS A O 1
ATOM 2632 N N . ASN A 1 320 ? -26.066 -1.950 63.377 1.00 78.50 320 ASN A N 1
ATOM 2633 C CA . ASN A 1 320 ? -25.582 -2.967 62.440 1.00 78.50 320 ASN A CA 1
ATOM 2634 C C . ASN A 1 320 ? -25.624 -2.477 60.988 1.00 78.50 320 ASN A C 1
ATOM 2636 O O . ASN A 1 320 ? -24.648 -2.652 60.256 1.00 78.50 320 ASN A O 1
ATOM 2640 N N . GLU A 1 321 ? -26.709 -1.817 60.582 1.00 78.38 321 GLU A N 1
ATOM 2641 C CA . GLU A 1 321 ? -26.831 -1.251 59.232 1.00 78.38 321 GLU A CA 1
ATOM 2642 C C . GLU A 1 321 ? -25.743 -0.214 58.948 1.00 78.38 321 GLU A C 1
ATOM 2644 O O . GLU A 1 321 ? -25.120 -0.237 57.883 1.00 78.38 321 GLU A O 1
ATOM 2649 N N . LYS A 1 322 ? -25.432 0.639 59.931 1.00 73.44 322 LYS A N 1
ATOM 2650 C CA . LYS A 1 322 ? -24.345 1.616 59.818 1.00 73.44 322 LYS A CA 1
ATOM 2651 C C . LYS A 1 322 ? -22.985 0.952 59.571 1.00 73.44 322 LYS A C 1
ATOM 2653 O O . LYS A 1 322 ? -22.244 1.392 58.694 1.00 73.44 322 LYS A O 1
ATOM 2658 N N . SER A 1 323 ? -22.662 -0.113 60.308 1.00 77.25 323 SER A N 1
ATOM 2659 C CA . SER A 1 323 ? -21.390 -0.831 60.141 1.00 77.25 323 SER A CA 1
ATOM 2660 C C . SER A 1 323 ? -21.290 -1.534 58.782 1.00 77.25 323 SER A C 1
ATOM 2662 O O . SER A 1 323 ? -20.229 -1.516 58.155 1.00 77.25 323 SER A O 1
ATOM 2664 N N . ASN A 1 324 ? -22.394 -2.105 58.291 1.00 80.25 324 ASN A N 1
ATOM 2665 C CA . ASN A 1 324 ? -22.434 -2.695 56.954 1.00 80.25 324 ASN A CA 1
ATOM 2666 C C . ASN A 1 324 ? -22.186 -1.647 55.864 1.00 80.25 324 ASN A C 1
ATOM 2668 O O . ASN A 1 324 ? -21.353 -1.885 54.989 1.00 80.25 324 ASN A O 1
ATOM 2672 N N . MET A 1 325 ? -22.819 -0.473 55.958 1.00 70.44 325 MET A N 1
ATOM 2673 C CA . MET A 1 325 ? -22.601 0.606 54.990 1.00 70.44 325 MET A CA 1
ATOM 2674 C C . MET A 1 325 ? -21.149 1.102 54.967 1.00 70.44 325 MET A C 1
ATOM 2676 O O . MET A 1 325 ? -20.604 1.350 53.893 1.00 70.44 325 MET A O 1
ATOM 2680 N N . GLU A 1 326 ? -20.486 1.221 56.121 1.00 76.81 326 GLU A N 1
ATOM 2681 C CA . GLU A 1 326 ? -19.077 1.640 56.185 1.00 76.81 326 GLU A CA 1
ATOM 2682 C C . GLU A 1 326 ? -18.139 0.631 55.498 1.00 76.81 326 GLU A C 1
ATOM 2684 O O . GLU A 1 326 ? -17.239 1.023 54.747 1.00 76.81 326 GLU A O 1
ATOM 2689 N N . ASN A 1 327 ? -18.382 -0.669 55.688 1.00 78.44 327 ASN A N 1
ATOM 2690 C CA . ASN A 1 327 ? -17.620 -1.733 55.030 1.00 78.44 327 ASN A CA 1
ATOM 2691 C C . ASN A 1 327 ? -17.846 -1.759 53.514 1.00 78.44 327 ASN A C 1
ATOM 2693 O O . ASN A 1 327 ? -16.912 -1.983 52.742 1.00 78.44 327 ASN A O 1
ATOM 2697 N N . GLU A 1 328 ? -19.079 -1.520 53.077 1.00 80.56 328 GLU A N 1
ATOM 2698 C CA . GLU A 1 328 ? -19.434 -1.471 51.661 1.00 80.56 328 GLU A CA 1
ATOM 2699 C C . GLU A 1 328 ? -18.785 -0.262 50.970 1.00 80.56 328 GLU A C 1
ATOM 2701 O O . GLU A 1 328 ? -18.188 -0.395 49.900 1.00 80.56 328 GLU A O 1
ATOM 2706 N N . LEU A 1 329 ? -18.763 0.893 51.642 1.00 72.88 329 LEU A N 1
ATOM 2707 C CA . LEU A 1 329 ? -18.089 2.098 51.161 1.00 72.88 329 LEU A CA 1
ATOM 2708 C C . LEU A 1 329 ? -16.570 1.903 51.016 1.00 72.88 329 LEU A C 1
ATOM 2710 O O . LEU A 1 329 ? -15.959 2.428 50.081 1.00 72.88 329 LEU A O 1
ATOM 2714 N N . LEU A 1 330 ? -15.952 1.138 51.920 1.00 80.62 330 LEU A N 1
ATOM 2715 C CA . LEU A 1 330 ? -14.531 0.795 51.840 1.00 80.62 330 LEU A CA 1
ATOM 2716 C C . LEU A 1 330 ? -14.231 -0.102 50.630 1.00 80.62 330 LEU A C 1
ATOM 2718 O O . LEU A 1 330 ? -13.256 0.149 49.918 1.00 80.62 330 LEU A O 1
ATOM 2722 N N . ARG A 1 331 ? -15.086 -1.099 50.361 1.00 81.19 331 ARG A N 1
ATOM 2723 C CA . ARG A 1 331 ? -14.956 -1.977 49.184 1.00 81.19 331 ARG A CA 1
ATOM 2724 C C . ARG A 1 331 ? -15.069 -1.192 47.883 1.00 81.19 331 ARG A C 1
ATOM 2726 O O . ARG A 1 331 ? -14.203 -1.328 47.025 1.00 81.19 331 ARG A O 1
ATOM 2733 N N . ILE A 1 332 ? -16.067 -0.312 47.777 1.00 75.75 332 ILE A N 1
ATOM 2734 C CA . ILE A 1 332 ? -16.262 0.537 46.592 1.00 75.75 332 ILE A CA 1
ATOM 2735 C C . ILE A 1 332 ? -15.025 1.412 46.338 1.00 75.75 332 ILE A C 1
ATOM 2737 O O . ILE A 1 332 ? -14.583 1.543 45.198 1.00 75.75 332 ILE A O 1
ATOM 2741 N N . LYS A 1 333 ? -14.420 1.984 47.390 1.00 74.50 333 LYS A N 1
ATOM 2742 C CA . LYS A 1 333 ? -13.189 2.783 47.258 1.00 74.50 333 LYS A CA 1
ATOM 2743 C C . LYS A 1 333 ? -11.993 1.968 46.764 1.00 74.50 333 LYS A C 1
ATOM 2745 O O . LYS A 1 333 ? -11.231 2.467 45.940 1.00 74.50 333 LYS A O 1
ATOM 2750 N N . GLN A 1 334 ? -11.818 0.743 47.258 1.00 75.88 334 GLN A N 1
ATOM 2751 C CA . GLN A 1 334 ? -10.748 -0.147 46.792 1.00 75.88 334 GLN A CA 1
ATOM 2752 C C . GLN A 1 334 ? -10.941 -0.515 45.320 1.00 75.88 334 GLN A C 1
ATOM 2754 O O . GLN A 1 334 ? -10.020 -0.368 44.522 1.00 75.88 334 GLN A O 1
ATOM 2759 N N . GLU A 1 335 ? -12.163 -0.887 44.943 1.00 80.50 335 GLU A N 1
ATOM 2760 C CA . GLU A 1 335 ? -12.501 -1.271 43.574 1.00 80.50 335 GLU A CA 1
ATOM 2761 C C . GLU A 1 335 ? -12.324 -0.105 42.584 1.00 80.50 335 GLU A C 1
ATOM 2763 O O . GLU A 1 335 ? -11.813 -0.289 41.478 1.00 80.50 335 GLU A O 1
ATOM 2768 N N . GLN A 1 336 ? -12.661 1.126 42.986 1.00 70.25 336 GLN A N 1
ATOM 2769 C CA . GLN A 1 336 ? -12.376 2.328 42.193 1.00 70.25 336 GLN A CA 1
ATOM 2770 C C . GLN A 1 336 ? -10.876 2.554 41.977 1.00 70.25 336 GLN A C 1
ATOM 2772 O O . GLN A 1 336 ? -10.473 2.918 40.872 1.00 70.25 336 GLN A O 1
ATOM 2777 N N . ASN A 1 337 ? -10.051 2.332 43.001 1.00 73.50 337 ASN A N 1
ATOM 2778 C CA . ASN A 1 337 ? -8.608 2.536 42.909 1.00 73.50 337 ASN A CA 1
ATOM 2779 C C . ASN A 1 337 ? -7.941 1.485 42.004 1.00 73.50 337 ASN A C 1
ATOM 2781 O O . ASN A 1 337 ? -7.118 1.827 41.154 1.00 73.50 337 ASN A O 1
ATOM 2785 N N . ASP A 1 338 ? -8.362 0.223 42.118 1.00 76.44 338 ASP A N 1
ATOM 2786 C CA . ASP A 1 338 ? -7.900 -0.862 41.245 1.00 76.44 338 ASP A CA 1
ATOM 2787 C C . ASP A 1 338 ? -8.299 -0.619 39.782 1.00 76.44 338 ASP A C 1
ATOM 2789 O O . ASP A 1 338 ? -7.509 -0.850 38.862 1.00 76.44 338 ASP A O 1
ATOM 2793 N N . ASN A 1 339 ? -9.508 -0.097 39.550 1.00 72.88 339 ASN A N 1
ATOM 2794 C CA . ASN A 1 339 ? -9.957 0.292 38.214 1.00 72.88 339 ASN A CA 1
ATOM 2795 C C . ASN A 1 339 ? -9.143 1.465 37.643 1.00 72.88 339 ASN A C 1
ATOM 2797 O O . ASN A 1 339 ? -8.843 1.460 36.449 1.00 72.88 339 ASN A O 1
ATOM 2801 N N . LEU A 1 340 ? -8.739 2.436 38.469 1.00 72.25 340 LEU A N 1
ATOM 2802 C CA . LEU A 1 340 ? -7.893 3.557 38.042 1.00 72.25 340 LEU A CA 1
ATOM 2803 C C . LEU A 1 340 ? -6.505 3.073 37.581 1.00 72.25 340 LEU A C 1
ATOM 2805 O O . LEU A 1 340 ? -6.045 3.448 36.504 1.00 72.25 340 LEU A O 1
ATOM 2809 N N . LEU A 1 341 ? -5.887 2.174 38.356 1.00 75.12 341 LEU A N 1
ATOM 2810 C CA . LEU A 1 341 ? -4.604 1.533 38.035 1.00 75.12 341 LEU A CA 1
ATOM 2811 C C . LEU A 1 341 ? -4.662 0.732 36.726 1.00 75.12 341 LEU A C 1
ATOM 2813 O O . LEU A 1 341 ? -3.739 0.793 35.909 1.00 75.12 341 LEU A O 1
ATOM 2817 N N . ARG A 1 342 ? -5.761 0.003 36.491 1.00 74.06 342 ARG A N 1
ATOM 2818 C CA . ARG A 1 342 ? -5.989 -0.701 35.218 1.00 74.06 342 ARG A CA 1
ATOM 2819 C C . ARG A 1 342 ? -6.091 0.273 34.047 1.00 74.06 342 ARG A C 1
ATOM 2821 O O . ARG A 1 342 ? -5.466 0.035 33.017 1.00 74.06 342 ARG A O 1
ATOM 2828 N N . LEU A 1 343 ? -6.812 1.380 34.218 1.00 69.44 343 LEU A N 1
ATOM 2829 C CA . LEU A 1 343 ? -6.983 2.391 33.174 1.00 69.44 343 LEU A CA 1
ATOM 2830 C C . LEU A 1 343 ? -5.646 3.049 32.784 1.00 69.44 343 LEU A C 1
ATOM 2832 O O . LEU A 1 343 ? -5.388 3.271 31.601 1.00 69.44 343 LEU A O 1
ATOM 2836 N N . GLU A 1 344 ? -4.775 3.330 33.758 1.00 73.75 344 GLU A N 1
ATOM 2837 C CA . GLU A 1 344 ? -3.420 3.839 33.500 1.00 73.75 344 GLU A CA 1
ATOM 2838 C C . GLU A 1 344 ? -2.547 2.817 32.761 1.00 73.75 344 GLU A C 1
ATOM 2840 O O . GLU A 1 344 ? -1.851 3.174 31.808 1.00 73.75 344 GLU A O 1
ATOM 2845 N N . SER A 1 345 ? -2.618 1.538 33.141 1.00 70.44 345 SER A N 1
ATOM 2846 C CA . SER A 1 345 ? -1.907 0.463 32.439 1.00 70.44 345 SER A CA 1
ATOM 2847 C C . SER A 1 345 ? -2.372 0.318 30.985 1.00 70.44 345 SER A C 1
ATOM 2849 O O . SER A 1 345 ? -1.543 0.244 30.074 1.00 70.44 345 SER A O 1
ATOM 2851 N N . GLU A 1 346 ? -3.684 0.344 30.742 1.00 74.44 346 GLU A N 1
ATOM 2852 C CA . GLU A 1 346 ? -4.256 0.291 29.394 1.00 74.44 346 GLU A CA 1
ATOM 2853 C C . GLU A 1 346 ? -3.864 1.508 28.553 1.00 74.44 346 GLU A C 1
ATOM 2855 O O . GLU A 1 346 ? -3.528 1.366 27.373 1.00 74.44 346 GLU A O 1
ATOM 2860 N N . LYS A 1 347 ? -3.851 2.704 29.154 1.00 72.19 347 LYS A N 1
ATOM 2861 C CA . LYS A 1 347 ? -3.412 3.932 28.485 1.00 72.19 347 LYS A CA 1
ATOM 2862 C C . LYS A 1 347 ? -1.949 3.833 28.047 1.00 72.19 347 LYS A C 1
ATOM 2864 O O . LYS A 1 347 ? -1.656 4.101 26.883 1.00 72.19 347 LYS A O 1
ATOM 2869 N N . ASN A 1 348 ? -1.061 3.376 28.928 1.00 74.25 348 ASN A N 1
ATOM 2870 C CA . ASN A 1 348 ? 0.360 3.202 28.614 1.00 74.25 348 ASN A CA 1
ATOM 2871 C C . ASN A 1 348 ? 0.580 2.162 27.503 1.00 74.25 348 ASN A C 1
ATOM 2873 O O . ASN A 1 348 ? 1.357 2.400 26.576 1.00 74.25 348 ASN A O 1
ATOM 2877 N N . ASN A 1 349 ? -0.152 1.043 27.537 1.00 72.62 349 ASN A N 1
ATOM 2878 C CA . ASN A 1 349 ? -0.107 0.038 26.471 1.00 72.62 349 ASN A CA 1
ATOM 2879 C C . ASN A 1 349 ? -0.589 0.602 25.129 1.00 72.62 349 ASN A C 1
ATOM 2881 O O . ASN A 1 349 ? 0.014 0.337 24.090 1.00 72.62 349 ASN A O 1
ATOM 2885 N N . LYS A 1 350 ? -1.650 1.415 25.135 1.00 70.12 350 LYS A N 1
ATOM 2886 C CA . LYS A 1 350 ? -2.160 2.065 23.924 1.00 70.12 350 LYS A CA 1
ATOM 2887 C C . LYS A 1 350 ? -1.150 3.055 23.344 1.00 70.12 350 LYS A C 1
ATOM 2889 O O . LYS A 1 350 ? -0.971 3.085 22.131 1.00 70.12 350 LYS A O 1
ATOM 2894 N N . GLU A 1 351 ? -0.479 3.837 24.185 1.00 76.31 351 GLU A N 1
ATOM 2895 C CA . GLU A 1 351 ? 0.573 4.765 23.753 1.00 76.31 351 GLU A CA 1
ATOM 2896 C C . GLU A 1 351 ? 1.782 4.034 23.150 1.00 76.31 351 GLU A C 1
ATOM 2898 O O . GLU A 1 351 ? 2.341 4.502 22.158 1.00 76.31 351 GLU A O 1
ATOM 2903 N N . ALA A 1 352 ? 2.158 2.871 23.693 1.00 72.56 352 ALA A N 1
ATOM 2904 C CA . ALA A 1 352 ? 3.193 2.023 23.103 1.00 72.56 352 ALA A CA 1
ATOM 2905 C C . ALA A 1 352 ? 2.774 1.486 21.722 1.00 72.56 352 ALA A C 1
ATOM 2907 O O . ALA A 1 352 ? 3.545 1.578 20.767 1.00 72.56 352 ALA A O 1
ATOM 2908 N N . LEU A 1 353 ? 1.529 1.012 21.593 1.00 68.62 353 LEU A N 1
ATOM 2909 C CA . LEU A 1 353 ? 0.998 0.487 20.331 1.00 68.62 353 LEU A CA 1
ATOM 2910 C C . LEU A 1 353 ? 0.907 1.563 19.236 1.00 68.62 353 LEU A C 1
ATOM 2912 O O . LEU A 1 353 ? 1.121 1.282 18.059 1.00 68.62 353 LEU A O 1
ATOM 2916 N N . VAL A 1 354 ? 0.573 2.802 19.615 1.00 75.62 354 VAL A N 1
ATOM 2917 C CA . VAL A 1 354 ? 0.524 3.940 18.684 1.00 75.62 354 VAL A CA 1
ATOM 2918 C C . VAL A 1 354 ? 1.914 4.248 18.130 1.00 75.62 354 VAL A C 1
ATOM 2920 O O . VAL A 1 354 ? 2.033 4.415 16.920 1.00 75.62 354 VAL A O 1
ATOM 2923 N N . ARG A 1 355 ? 2.959 4.243 18.969 1.00 74.88 355 ARG A N 1
ATOM 2924 C CA . ARG A 1 355 ? 4.344 4.450 18.508 1.00 74.88 355 ARG A CA 1
ATOM 2925 C C . ARG A 1 355 ? 4.792 3.366 17.530 1.00 74.88 355 ARG A C 1
ATOM 2927 O O . ARG A 1 355 ? 5.323 3.681 16.473 1.00 74.88 355 ARG A O 1
ATOM 2934 N N . GLU A 1 356 ? 4.505 2.101 17.831 1.00 76.81 356 GLU A N 1
ATOM 2935 C CA . GLU A 1 356 ? 4.843 0.986 16.936 1.00 76.81 356 GLU A CA 1
ATOM 2936 C C . GLU A 1 356 ? 4.125 1.100 15.575 1.00 76.81 356 GLU A C 1
ATOM 2938 O O . GLU A 1 356 ? 4.705 0.840 14.519 1.00 76.81 356 GLU A O 1
ATOM 2943 N N . LEU A 1 357 ? 2.867 1.556 15.574 1.00 67.81 357 LEU A N 1
ATOM 2944 C CA . LEU A 1 357 ? 2.118 1.825 14.344 1.00 67.81 357 LEU A CA 1
ATOM 2945 C C . LEU A 1 357 ? 2.679 3.007 13.542 1.00 67.81 357 LEU A C 1
ATOM 2947 O O . LEU A 1 357 ? 2.601 2.982 12.311 1.00 67.81 357 LEU A O 1
ATOM 2951 N N . GLU A 1 358 ? 3.196 4.041 14.202 1.00 77.31 358 GLU A N 1
ATOM 2952 C CA . GLU A 1 358 ? 3.840 5.184 13.545 1.00 77.31 358 GLU A CA 1
ATOM 2953 C C . GLU A 1 358 ? 5.155 4.772 12.874 1.00 77.31 358 GLU A C 1
ATOM 2955 O O . GLU A 1 358 ? 5.344 5.073 11.692 1.00 77.31 358 GLU A O 1
ATOM 2960 N N . ASP A 1 359 ? 5.988 3.978 13.552 1.00 73.75 359 ASP A N 1
ATOM 2961 C CA . ASP A 1 359 ? 7.233 3.442 12.986 1.00 73.75 359 ASP A CA 1
ATOM 2962 C C . ASP A 1 359 ? 6.967 2.546 11.765 1.00 73.75 359 ASP A C 1
ATOM 2964 O O . ASP A 1 359 ? 7.594 2.698 10.711 1.00 73.75 359 ASP A O 1
ATOM 2968 N N . LEU A 1 360 ? 5.974 1.653 11.852 1.00 67.56 360 LEU A N 1
ATOM 2969 C CA . LEU A 1 360 ? 5.568 0.805 10.725 1.00 67.56 360 LEU A CA 1
ATOM 2970 C C . LEU A 1 360 ? 5.034 1.617 9.538 1.00 67.56 360 LEU A C 1
ATOM 2972 O O . LEU A 1 360 ? 5.229 1.231 8.381 1.00 67.56 360 LEU A O 1
ATOM 2976 N N . ARG A 1 361 ? 4.346 2.739 9.791 1.00 69.62 361 ARG A N 1
ATOM 2977 C CA . ARG A 1 361 ? 3.887 3.643 8.724 1.00 69.62 361 ARG A CA 1
ATOM 2978 C C . ARG A 1 361 ? 5.061 4.334 8.043 1.00 69.62 361 ARG A C 1
ATOM 2980 O O . ARG A 1 361 ? 5.086 4.340 6.813 1.00 69.62 361 ARG A O 1
ATOM 2987 N N . ALA A 1 362 ? 6.026 4.838 8.809 1.00 71.69 362 ALA A N 1
ATOM 2988 C CA . ALA A 1 362 ? 7.220 5.483 8.271 1.00 71.69 362 ALA A CA 1
ATOM 2989 C C . ALA A 1 362 ? 8.024 4.524 7.374 1.00 71.69 362 ALA A C 1
ATOM 2991 O O . ALA A 1 362 ? 8.321 4.856 6.226 1.00 71.69 362 ALA A O 1
ATOM 2992 N N . GLN A 1 363 ? 8.259 3.288 7.833 1.00 70.75 363 GLN A N 1
ATOM 2993 C CA . GLN A 1 363 ? 8.932 2.254 7.032 1.00 70.75 363 GLN A CA 1
ATOM 2994 C C . GLN A 1 363 ? 8.188 1.955 5.724 1.00 70.75 363 GLN A C 1
ATOM 2996 O O . GLN A 1 363 ? 8.794 1.789 4.663 1.00 70.75 363 GLN A O 1
ATOM 3001 N N . ARG A 1 364 ? 6.851 1.902 5.772 1.00 67.94 364 ARG A N 1
ATOM 3002 C CA . ARG A 1 364 ? 6.029 1.624 4.589 1.00 67.94 364 ARG A CA 1
ATOM 3003 C C . ARG A 1 364 ? 6.043 2.775 3.583 1.00 67.94 364 ARG A C 1
ATOM 3005 O O . ARG A 1 364 ? 5.996 2.521 2.379 1.00 67.94 364 ARG A O 1
ATOM 3012 N N . GLU A 1 365 ? 6.087 4.020 4.050 1.00 71.94 365 GLU A N 1
ATOM 3013 C CA . GLU A 1 365 ? 6.225 5.194 3.184 1.00 71.94 365 GLU A CA 1
ATOM 3014 C C . GLU A 1 365 ? 7.594 5.239 2.505 1.00 71.94 365 GLU A C 1
ATOM 3016 O O . GLU A 1 365 ? 7.658 5.450 1.293 1.00 71.94 365 GLU A O 1
ATOM 3021 N N . GLU A 1 366 ? 8.668 4.951 3.240 1.00 70.44 366 GLU A N 1
ATOM 3022 C CA . GLU A 1 366 ? 10.019 4.872 2.682 1.00 70.44 366 GLU A CA 1
ATOM 3023 C C . GLU A 1 366 ? 10.121 3.777 1.609 1.00 70.44 366 GLU A C 1
ATOM 3025 O O . GLU A 1 366 ? 10.593 4.019 0.492 1.00 70.44 366 GLU A O 1
ATOM 3030 N N . GLN A 1 367 ? 9.571 2.591 1.893 1.00 65.44 367 GLN A N 1
ATOM 3031 C CA . GLN A 1 367 ? 9.517 1.492 0.932 1.00 65.44 367 GLN A CA 1
ATOM 3032 C C . GLN A 1 367 ? 8.722 1.870 -0.325 1.00 65.44 367 GLN A C 1
ATOM 3034 O O . GLN A 1 367 ? 9.161 1.597 -1.443 1.00 65.44 367 GLN A O 1
ATOM 3039 N N . ARG A 1 368 ? 7.579 2.549 -0.166 1.00 63.78 368 ARG A N 1
ATOM 3040 C CA . ARG A 1 368 ? 6.767 3.023 -1.293 1.00 63.78 368 ARG A CA 1
ATOM 3041 C C . ARG A 1 368 ? 7.523 4.034 -2.153 1.00 63.78 368 ARG A C 1
ATOM 3043 O O . ARG A 1 368 ? 7.423 3.972 -3.376 1.00 63.78 368 ARG A O 1
ATOM 3050 N N . LEU A 1 369 ? 8.271 4.950 -1.541 1.00 68.06 369 LEU A N 1
ATOM 3051 C CA . LEU A 1 369 ? 9.052 5.949 -2.269 1.00 68.06 369 LEU A CA 1
ATOM 3052 C C . LEU A 1 369 ? 10.161 5.283 -3.101 1.00 68.06 369 LEU A C 1
ATOM 3054 O O . LEU A 1 369 ? 10.370 5.635 -4.264 1.00 68.06 369 LEU A O 1
ATOM 3058 N N . CYS A 1 370 ? 10.828 4.279 -2.523 1.00 60.34 370 CYS A N 1
ATOM 3059 C CA . CYS A 1 370 ? 11.819 3.461 -3.219 1.00 60.34 370 CYS A CA 1
ATOM 3060 C C . CYS A 1 370 ? 11.190 2.714 -4.407 1.00 60.34 370 CYS A C 1
ATOM 3062 O O . CYS A 1 370 ? 11.685 2.811 -5.532 1.00 60.34 370 CYS A O 1
ATOM 3064 N N . GLU A 1 371 ? 10.044 2.056 -4.194 1.00 56.91 371 GLU A N 1
ATOM 3065 C CA . GLU A 1 371 ? 9.287 1.391 -5.259 1.00 56.91 371 GLU A CA 1
ATOM 3066 C C . GLU A 1 371 ? 8.893 2.379 -6.368 1.00 56.91 371 GLU A C 1
ATOM 3068 O O . GLU A 1 371 ? 9.129 2.106 -7.543 1.00 56.91 371 GLU A O 1
ATOM 3073 N N . GLU A 1 372 ? 8.359 3.558 -6.041 1.00 64.56 372 GLU A N 1
ATOM 3074 C CA . GLU A 1 372 ? 7.986 4.568 -7.039 1.00 64.56 372 GLU A CA 1
ATOM 3075 C C . GLU A 1 372 ? 9.184 5.064 -7.861 1.00 64.56 372 GLU A C 1
ATOM 3077 O O . GLU A 1 372 ? 9.054 5.252 -9.075 1.00 64.56 372 GLU A O 1
ATOM 3082 N N . ASN A 1 373 ? 10.351 5.238 -7.242 1.00 61.22 373 ASN A N 1
ATOM 3083 C CA . ASN A 1 373 ? 11.571 5.641 -7.942 1.00 61.22 373 ASN A CA 1
ATOM 3084 C C . ASN A 1 373 ? 12.069 4.546 -8.892 1.00 61.22 373 ASN A C 1
ATOM 3086 O O . ASN A 1 373 ? 12.366 4.833 -10.053 1.00 61.22 373 ASN A O 1
ATOM 3090 N N . VAL A 1 374 ? 12.058 3.287 -8.449 1.00 56.88 374 VAL A N 1
ATOM 3091 C CA . VAL A 1 374 ? 12.384 2.127 -9.290 1.00 56.88 374 VAL A CA 1
ATOM 3092 C C . VAL A 1 374 ? 11.404 2.027 -10.464 1.00 56.88 374 VAL A C 1
ATOM 3094 O O . VAL A 1 374 ? 11.812 1.862 -11.612 1.00 56.88 374 VAL A O 1
ATOM 3097 N N . ILE A 1 375 ? 10.102 2.206 -10.224 1.00 58.44 375 ILE A N 1
ATOM 3098 C CA . ILE A 1 375 ? 9.079 2.199 -11.279 1.00 58.44 375 ILE A CA 1
ATOM 3099 C C . ILE A 1 375 ? 9.310 3.319 -12.296 1.00 58.44 375 ILE A C 1
ATOM 3101 O O . ILE A 1 375 ? 9.154 3.075 -13.496 1.00 58.44 375 ILE A O 1
ATOM 3105 N N . LYS A 1 376 ? 9.670 4.524 -11.844 1.00 62.06 376 LYS A N 1
ATOM 3106 C CA . LYS A 1 376 ? 9.980 5.659 -12.723 1.00 62.06 376 LYS A CA 1
ATOM 3107 C C . LYS A 1 376 ? 11.214 5.384 -13.581 1.00 62.06 376 LYS A C 1
ATOM 3109 O O . LYS A 1 376 ? 11.138 5.610 -14.787 1.00 62.06 376 LYS A O 1
ATOM 3114 N N . ASP A 1 377 ? 12.284 4.845 -12.999 1.00 59.34 377 ASP A N 1
ATOM 3115 C CA . ASP A 1 377 ? 13.508 4.480 -13.726 1.00 59.34 377 ASP A CA 1
ATOM 3116 C C . ASP A 1 377 ? 13.243 3.388 -14.777 1.00 59.34 377 ASP A C 1
ATOM 3118 O O . ASP A 1 377 ? 13.573 3.539 -15.953 1.00 59.34 377 ASP A O 1
ATOM 3122 N N . LEU A 1 378 ? 12.525 2.326 -14.400 1.00 54.12 378 LEU A N 1
ATOM 3123 C CA . LEU A 1 378 ? 12.117 1.263 -15.325 1.00 54.12 378 LEU A CA 1
ATOM 3124 C C . LEU A 1 378 ? 11.204 1.775 -16.444 1.00 54.12 378 LEU A C 1
ATOM 3126 O O . LEU A 1 378 ? 11.367 1.382 -17.595 1.00 54.12 378 LEU A O 1
ATOM 3130 N N . SER A 1 379 ? 10.262 2.665 -16.129 1.00 60.91 379 SER A N 1
ATOM 3131 C CA . SER A 1 379 ? 9.392 3.305 -17.121 1.00 60.91 379 SER A CA 1
ATOM 3132 C C . SER A 1 379 ? 10.192 4.164 -18.104 1.00 60.91 379 SER A C 1
ATOM 3134 O O . SER A 1 379 ? 9.930 4.123 -19.306 1.00 60.91 379 SER A O 1
ATOM 3136 N N . LEU A 1 380 ? 11.188 4.910 -17.617 1.00 60.19 380 LEU A N 1
ATOM 3137 C CA . LEU A 1 380 ? 12.073 5.713 -18.458 1.00 60.19 380 LEU A CA 1
ATOM 3138 C C . LEU A 1 380 ? 12.892 4.818 -19.393 1.00 60.19 380 LEU A C 1
ATOM 3140 O O . LEU A 1 380 ? 12.891 5.039 -20.601 1.00 60.19 380 LEU A O 1
ATOM 3144 N N . LYS A 1 381 ? 13.496 3.754 -18.853 1.00 57.00 381 LYS A N 1
ATOM 3145 C CA . LYS A 1 381 ? 14.241 2.759 -19.633 1.00 57.00 381 LYS A CA 1
ATOM 3146 C C . LYS A 1 381 ? 13.360 2.098 -20.690 1.00 57.00 381 LYS A C 1
ATOM 3148 O O . LYS A 1 381 ? 13.774 1.999 -21.836 1.00 57.00 381 LYS A O 1
ATOM 3153 N N . CYS A 1 382 ? 12.141 1.671 -20.351 1.00 55.69 382 CYS A N 1
ATOM 3154 C CA . CYS A 1 382 ? 11.219 1.087 -21.332 1.00 55.69 382 CYS A CA 1
ATOM 3155 C C . CYS A 1 382 ? 10.881 2.062 -22.465 1.00 55.69 382 CYS A C 1
ATOM 3157 O O . CYS A 1 382 ? 10.928 1.658 -23.621 1.00 55.69 382 CYS A O 1
ATOM 3159 N N . LYS A 1 383 ? 10.630 3.341 -22.161 1.00 64.06 383 LYS A N 1
ATOM 3160 C CA . LYS A 1 383 ? 10.411 4.359 -23.200 1.00 64.06 383 LYS A CA 1
ATOM 3161 C C . LYS A 1 383 ? 11.630 4.539 -24.098 1.00 64.06 383 LYS A C 1
ATOM 3163 O O . LYS A 1 383 ? 11.473 4.582 -25.309 1.00 64.06 383 LYS A O 1
ATOM 3168 N N . MET A 1 384 ? 12.833 4.575 -23.523 1.00 65.38 384 MET A N 1
ATOM 3169 C CA . MET A 1 384 ? 14.072 4.644 -24.305 1.00 65.38 384 MET A CA 1
ATOM 3170 C C . MET A 1 384 ? 14.211 3.449 -25.258 1.00 65.38 384 MET A C 1
ATOM 3172 O O . MET A 1 384 ? 14.581 3.640 -26.410 1.00 65.38 384 MET A O 1
ATOM 3176 N N . TYR A 1 385 ? 13.867 2.235 -24.816 1.00 58.84 385 TYR A N 1
ATOM 3177 C CA . TYR A 1 385 ? 13.902 1.039 -25.667 1.00 58.84 385 TYR A CA 1
ATOM 3178 C C . TYR A 1 385 ? 12.842 1.043 -26.770 1.00 58.84 385 TYR A C 1
ATOM 3180 O O . TYR A 1 385 ? 13.144 0.681 -27.903 1.00 58.84 385 TYR A O 1
ATOM 3188 N N . GLU A 1 386 ? 11.617 1.475 -26.466 1.00 63.50 386 GLU A N 1
ATOM 3189 C CA . GLU A 1 386 ? 10.553 1.624 -27.467 1.00 63.50 386 GLU A CA 1
ATOM 3190 C C . GLU A 1 386 ? 10.919 2.680 -28.527 1.00 63.50 386 GLU A C 1
ATOM 3192 O O . GLU A 1 386 ? 10.699 2.470 -29.725 1.00 63.50 386 GLU A O 1
ATOM 3197 N N . GLU A 1 387 ? 11.518 3.797 -28.103 1.00 66.38 387 GLU A N 1
ATOM 3198 C CA . GLU A 1 387 ? 12.024 4.849 -28.991 1.00 66.38 387 GLU A CA 1
ATOM 3199 C C . GLU A 1 387 ? 13.204 4.348 -29.841 1.00 66.38 387 GLU A C 1
ATOM 3201 O O . GLU A 1 387 ? 13.243 4.594 -31.048 1.00 66.38 387 GLU A O 1
ATOM 3206 N N . TRP A 1 388 ? 14.127 3.583 -29.252 1.00 67.56 388 TRP A N 1
ATOM 3207 C CA . TRP A 1 388 ? 15.269 3.012 -29.965 1.00 67.56 388 TRP A CA 1
ATOM 3208 C C . TRP A 1 388 ? 14.848 1.968 -31.007 1.00 67.56 388 TRP A C 1
ATOM 3210 O O . TRP A 1 388 ? 15.266 2.063 -32.159 1.00 67.56 388 TRP A O 1
ATOM 3220 N N . GLY A 1 389 ? 13.942 1.048 -30.656 1.00 64.75 389 GLY A N 1
ATOM 3221 C CA . GLY A 1 389 ? 13.370 0.088 -31.607 1.00 64.75 389 GLY A CA 1
ATOM 3222 C C . GLY A 1 389 ? 12.638 0.782 -32.758 1.00 64.75 389 GLY A C 1
ATOM 3223 O O . GLY A 1 389 ? 12.812 0.419 -33.917 1.00 64.75 389 GLY A O 1
ATOM 3224 N N . SER A 1 390 ? 11.890 1.851 -32.470 1.00 71.00 390 SER A N 1
ATOM 3225 C CA . SER A 1 390 ? 11.234 2.662 -33.508 1.00 71.00 390 SER A CA 1
ATOM 3226 C C . SER A 1 390 ? 12.238 3.347 -34.446 1.00 71.00 390 SER A C 1
ATOM 3228 O O . SER A 1 390 ? 11.975 3.462 -35.643 1.00 71.00 390 SER A O 1
ATOM 3230 N N . SER A 1 391 ? 13.387 3.783 -33.920 1.00 71.31 391 SER A N 1
ATOM 3231 C CA . SER A 1 391 ? 14.475 4.377 -34.706 1.00 71.31 391 SER A CA 1
ATOM 3232 C C . SER A 1 391 ? 15.151 3.348 -35.617 1.00 71.31 391 SER A C 1
ATOM 3234 O O . SER A 1 391 ? 15.303 3.597 -36.812 1.00 71.31 391 SER A O 1
ATOM 3236 N N . LEU A 1 392 ? 15.451 2.154 -35.097 1.00 71.50 392 LEU A N 1
ATOM 3237 C CA . LEU A 1 392 ? 16.026 1.051 -35.874 1.00 71.50 392 LEU A CA 1
ATOM 3238 C C . LEU A 1 392 ? 15.119 0.634 -37.041 1.00 71.50 392 LEU A C 1
ATOM 3240 O O . LEU A 1 392 ? 15.602 0.434 -38.154 1.00 71.50 392 LEU A O 1
ATOM 3244 N N . ILE A 1 393 ? 13.795 0.595 -36.836 1.00 78.19 393 ILE A N 1
ATOM 3245 C CA . ILE A 1 393 ? 12.855 0.319 -37.935 1.00 78.19 393 ILE A CA 1
ATOM 3246 C C . ILE A 1 393 ? 12.905 1.416 -39.009 1.00 78.19 393 ILE A C 1
ATOM 3248 O O . ILE A 1 393 ? 12.845 1.107 -40.196 1.00 78.19 393 ILE A O 1
ATOM 3252 N N . ARG A 1 394 ? 13.010 2.695 -38.619 1.00 76.38 394 ARG A N 1
ATOM 3253 C CA . ARG A 1 394 ? 13.089 3.817 -39.574 1.00 76.38 394 ARG A CA 1
ATOM 3254 C C . ARG A 1 394 ? 14.400 3.834 -40.359 1.00 76.38 394 ARG A C 1
ATOM 3256 O O . ARG A 1 394 ? 14.395 4.238 -41.515 1.00 76.38 394 ARG A O 1
ATOM 3263 N N . GLN A 1 395 ? 15.501 3.407 -39.743 1.00 73.38 395 GLN A N 1
ATOM 3264 C CA . GLN A 1 395 ? 16.806 3.300 -40.401 1.00 73.38 395 GLN A CA 1
ATOM 3265 C C . GLN A 1 395 ? 16.869 2.118 -41.379 1.00 73.38 395 GLN A C 1
ATOM 3267 O O . GLN A 1 395 ? 17.621 2.162 -42.353 1.00 73.38 395 GLN A O 1
ATOM 3272 N N . ASN A 1 396 ? 16.058 1.077 -41.167 1.00 79.06 396 ASN A N 1
ATOM 3273 C CA . ASN A 1 396 ? 15.963 -0.045 -42.089 1.00 79.06 396 ASN A CA 1
ATOM 3274 C C . ASN A 1 396 ? 15.124 0.333 -43.329 1.00 79.06 396 ASN A C 1
ATOM 3276 O O . ASN A 1 396 ? 13.898 0.428 -43.270 1.00 79.06 396 ASN A O 1
ATOM 3280 N N . SER A 1 397 ? 15.798 0.494 -44.472 1.00 74.75 397 SER A N 1
ATOM 3281 C CA . SER A 1 397 ? 15.195 0.910 -45.752 1.00 74.75 397 SER A CA 1
ATOM 3282 C C . SER A 1 397 ? 14.105 -0.028 -46.299 1.00 74.75 397 SER A C 1
ATOM 3284 O O . SER A 1 397 ? 13.316 0.377 -47.158 1.00 74.75 397 SER A O 1
ATOM 3286 N N . TYR A 1 398 ? 14.050 -1.280 -45.830 1.00 80.38 398 TYR A N 1
ATOM 3287 C CA . TYR A 1 398 ? 13.018 -2.249 -46.189 1.00 80.38 398 TYR A CA 1
ATOM 3288 C C . TYR A 1 398 ? 11.820 -2.171 -45.232 1.00 80.38 398 TYR A C 1
ATOM 3290 O O . TYR A 1 398 ? 10.680 -2.067 -45.684 1.00 80.38 398 TYR A O 1
ATOM 3298 N N . LEU A 1 399 ? 12.059 -2.166 -43.915 1.00 79.50 399 LEU A N 1
ATOM 3299 C CA . LEU A 1 399 ? 10.995 -2.160 -42.904 1.00 79.50 399 LEU A CA 1
ATOM 3300 C C . LEU A 1 399 ? 10.290 -0.804 -42.764 1.00 79.50 399 LEU A C 1
ATOM 3302 O O . LEU A 1 399 ? 9.094 -0.776 -42.462 1.00 79.50 399 LEU A O 1
ATOM 3306 N N . SER A 1 400 ? 10.977 0.313 -43.026 1.00 78.19 400 SER A N 1
ATOM 3307 C CA . SER A 1 400 ? 10.385 1.658 -42.974 1.00 78.19 400 SER A CA 1
ATOM 3308 C C . SER A 1 400 ? 9.182 1.801 -43.918 1.00 78.19 400 SER A C 1
ATOM 3310 O O . SER A 1 400 ? 8.160 2.383 -43.539 1.00 78.19 400 SER A O 1
ATOM 3312 N N . LYS A 1 401 ? 9.238 1.150 -45.089 1.00 79.50 401 LYS A N 1
ATOM 3313 C CA . LYS A 1 401 ? 8.162 1.111 -46.096 1.00 79.50 401 LYS A CA 1
ATOM 3314 C C . LYS A 1 401 ? 6.855 0.558 -45.537 1.00 79.50 401 LYS A C 1
ATOM 3316 O O . LYS A 1 401 ? 5.776 1.012 -45.904 1.00 79.50 401 LYS A O 1
ATOM 3321 N N . PHE A 1 402 ? 6.937 -0.390 -44.604 1.00 75.50 402 PHE A N 1
ATOM 3322 C CA . PHE A 1 402 ? 5.753 -0.957 -43.968 1.00 75.50 402 PHE A CA 1
ATOM 3323 C C . PHE A 1 402 ? 5.089 0.026 -43.006 1.00 75.50 402 PHE A C 1
ATOM 3325 O O . PHE A 1 402 ? 3.885 -0.067 -42.770 1.00 75.50 402 PHE A O 1
ATOM 3332 N N . ILE A 1 403 ? 5.821 1.002 -42.470 1.00 73.12 403 ILE A N 1
ATOM 3333 C CA . ILE A 1 403 ? 5.306 1.984 -41.509 1.00 73.12 403 ILE A CA 1
ATOM 3334 C C . ILE A 1 403 ? 4.804 3.258 -42.208 1.00 73.12 403 ILE A C 1
ATOM 3336 O O . ILE A 1 403 ? 3.767 3.794 -41.804 1.00 73.12 403 ILE A O 1
ATOM 3340 N N . GLU A 1 404 ? 5.432 3.677 -43.306 1.00 72.94 404 GLU A N 1
ATOM 3341 C CA . GLU A 1 404 ? 5.076 4.862 -44.107 1.00 72.94 404 GLU A CA 1
ATOM 3342 C C . GLU A 1 404 ? 3.684 4.790 -44.764 1.00 72.94 404 GLU A C 1
ATOM 3344 O O . GLU A 1 404 ? 3.149 3.715 -44.997 1.00 72.94 404 GLU A O 1
ATOM 3349 N N . LYS A 1 405 ? 3.039 5.925 -45.076 1.00 64.31 405 LYS A N 1
ATOM 3350 C CA . LYS A 1 405 ? 1.658 5.965 -45.626 1.00 64.31 405 LYS A CA 1
ATOM 3351 C C . LYS A 1 405 ? 1.512 5.420 -47.063 1.00 64.31 405 LYS A C 1
ATOM 3353 O O . LYS A 1 405 ? 0.460 5.598 -47.671 1.00 64.31 405 LYS A O 1
ATOM 3358 N N . THR A 1 406 ? 2.546 4.805 -47.618 1.00 65.00 406 THR A N 1
ATOM 3359 C CA . THR A 1 406 ? 2.541 4.246 -48.967 1.00 65.00 406 THR A CA 1
ATOM 3360 C C . THR A 1 406 ? 1.704 2.960 -49.019 1.00 65.00 406 THR A C 1
ATOM 3362 O O . THR A 1 406 ? 1.747 2.161 -48.081 1.00 65.00 406 THR A O 1
ATOM 3365 N N . PRO A 1 407 ? 0.903 2.755 -50.082 1.00 60.44 407 PRO A N 1
ATOM 3366 C CA . PRO A 1 407 ? 0.176 1.506 -50.277 1.00 60.44 407 PRO A CA 1
ATOM 3367 C C . PRO A 1 407 ? 1.167 0.367 -50.548 1.00 60.44 407 PRO A C 1
ATOM 3369 O O . PRO A 1 407 ? 2.064 0.501 -51.382 1.00 60.44 407 PRO A O 1
ATOM 3372 N N . ILE A 1 408 ? 1.008 -0.741 -49.826 1.00 65.75 408 ILE A N 1
ATOM 3373 C CA . ILE A 1 408 ? 1.904 -1.903 -49.886 1.00 65.75 408 ILE A CA 1
ATOM 3374 C C . ILE A 1 408 ? 1.282 -2.941 -50.827 1.00 65.75 408 ILE A C 1
ATOM 3376 O O . ILE A 1 408 ? 0.102 -3.262 -50.699 1.00 65.75 408 ILE A O 1
ATOM 3380 N N . GLN A 1 409 ? 2.056 -3.456 -51.787 1.00 65.94 409 GLN A N 1
ATOM 3381 C CA . GLN A 1 409 ? 1.628 -4.590 -52.614 1.00 65.94 409 GLN A CA 1
ATOM 3382 C C . GLN A 1 409 ? 1.667 -5.891 -51.800 1.00 65.94 409 GLN A C 1
ATOM 3384 O O . GLN A 1 409 ? 2.463 -6.030 -50.873 1.00 65.94 409 GLN A O 1
ATOM 3389 N N . LYS A 1 410 ? 0.798 -6.846 -52.148 1.00 75.38 410 LYS A N 1
ATOM 3390 C CA . LYS A 1 410 ? 0.757 -8.176 -51.528 1.00 75.38 410 LYS A CA 1
ATOM 3391 C C . LYS A 1 410 ? 2.146 -8.824 -51.570 1.00 75.38 410 LYS A C 1
ATOM 3393 O O . LYS A 1 410 ? 2.743 -8.890 -52.639 1.00 75.38 410 LYS A O 1
ATOM 3398 N N . LEU A 1 411 ? 2.621 -9.310 -50.424 1.00 76.75 411 LEU A N 1
ATOM 3399 C CA . LEU A 1 411 ? 3.917 -9.987 -50.323 1.00 76.75 411 LEU A CA 1
ATOM 3400 C C . LEU A 1 411 ? 3.826 -11.414 -50.875 1.00 76.75 411 LEU A C 1
ATOM 3402 O O . LEU A 1 411 ? 2.922 -12.170 -50.498 1.00 76.75 411 LEU A O 1
ATOM 3406 N N . GLU A 1 412 ? 4.779 -11.793 -51.722 1.00 76.44 412 GLU A N 1
ATOM 3407 C CA . GLU A 1 412 ? 4.981 -13.170 -52.171 1.00 76.44 412 GLU A CA 1
ATOM 3408 C C . GLU A 1 412 ? 5.866 -13.948 -51.177 1.00 76.44 412 GLU A C 1
ATOM 3410 O O . GLU A 1 412 ? 6.481 -13.375 -50.278 1.00 76.44 412 GLU A O 1
ATOM 3415 N N . GLU A 1 413 ? 5.953 -15.277 -51.310 1.00 73.56 413 GLU A N 1
ATOM 3416 C CA . GLU A 1 413 ? 6.739 -16.124 -50.388 1.00 73.56 413 GLU A CA 1
ATOM 3417 C C . GLU A 1 413 ? 8.214 -15.702 -50.288 1.00 73.56 413 GLU A C 1
ATOM 3419 O O . GLU A 1 413 ? 8.789 -15.721 -49.202 1.00 73.56 413 GLU A O 1
ATOM 3424 N N . LYS A 1 414 ? 8.802 -15.234 -51.394 1.00 73.06 414 LYS A N 1
ATOM 3425 C CA . LYS A 1 414 ? 10.189 -14.746 -51.440 1.00 73.06 414 LYS A CA 1
ATOM 3426 C C . LYS A 1 414 ? 10.388 -13.431 -50.684 1.00 73.06 414 LYS A C 1
ATOM 3428 O O . LYS A 1 414 ? 11.470 -13.182 -50.158 1.00 73.06 414 LYS A O 1
ATOM 3433 N N . ASP A 1 415 ? 9.349 -12.606 -50.584 1.00 79.62 415 ASP A N 1
ATOM 3434 C CA . ASP A 1 415 ? 9.424 -11.336 -49.862 1.00 79.62 415 ASP A CA 1
ATOM 3435 C C . ASP A 1 415 ? 9.420 -11.547 -48.343 1.00 79.62 415 ASP A C 1
ATOM 3437 O O . ASP A 1 415 ? 9.975 -10.738 -47.600 1.00 79.62 415 ASP A O 1
ATOM 3441 N N . TRP A 1 416 ? 8.843 -12.655 -47.867 1.00 84.44 416 TRP A N 1
ATOM 3442 C CA . TRP A 1 416 ? 8.825 -12.992 -46.444 1.00 84.44 416 TRP A CA 1
ATOM 3443 C C . TRP A 1 416 ? 10.198 -13.381 -45.899 1.00 84.44 416 TRP A C 1
ATOM 3445 O O . TRP A 1 416 ? 10.506 -13.047 -44.756 1.00 84.44 416 TRP A O 1
ATOM 3455 N N . GLU A 1 417 ? 11.045 -14.030 -46.698 1.00 83.88 417 GLU A N 1
ATOM 3456 C CA . GLU A 1 417 ? 12.430 -14.322 -46.304 1.00 83.88 417 GLU A CA 1
ATOM 3457 C C . GLU A 1 417 ? 13.227 -13.027 -46.107 1.00 83.88 417 GLU A C 1
ATOM 3459 O O . GLU A 1 417 ? 13.889 -12.843 -45.082 1.00 83.88 417 GLU A O 1
ATOM 3464 N N . ILE A 1 418 ? 13.085 -12.085 -47.044 1.00 83.38 418 ILE A N 1
ATOM 3465 C CA . ILE A 1 418 ? 13.707 -10.757 -46.967 1.00 83.38 418 ILE A CA 1
ATOM 3466 C C . ILE A 1 418 ? 13.153 -9.983 -45.765 1.00 83.38 418 ILE A C 1
ATOM 3468 O O . ILE A 1 418 ? 13.910 -9.333 -45.039 1.00 83.38 418 ILE A O 1
ATOM 3472 N N . PHE A 1 419 ? 11.845 -10.078 -45.512 1.00 86.38 419 PHE A N 1
ATOM 3473 C CA . PHE A 1 419 ? 11.220 -9.480 -44.339 1.00 86.38 419 PHE A CA 1
ATOM 3474 C C . PHE A 1 419 ? 11.824 -10.009 -43.041 1.00 86.38 419 PHE A C 1
ATOM 3476 O O . PHE A 1 419 ? 12.195 -9.201 -42.195 1.00 86.38 419 PHE A O 1
ATOM 3483 N N . PHE A 1 420 ? 11.967 -11.325 -42.880 1.00 86.38 420 PHE A N 1
ATOM 3484 C CA . PHE A 1 420 ? 12.503 -11.899 -41.647 1.00 86.38 420 PHE A CA 1
ATOM 3485 C C . PHE A 1 420 ? 13.974 -11.552 -41.419 1.00 86.38 420 PHE A C 1
ATOM 3487 O O . PHE A 1 420 ? 14.334 -11.213 -40.295 1.00 86.38 420 PHE A O 1
ATOM 3494 N N . GLN A 1 421 ? 14.800 -11.534 -42.469 1.00 83.69 421 GLN A N 1
ATOM 3495 C CA . GLN A 1 421 ? 16.197 -11.090 -42.365 1.00 83.69 421 GLN A CA 1
ATOM 3496 C C . GLN A 1 421 ? 16.294 -9.649 -41.856 1.00 83.69 421 GLN A C 1
ATOM 3498 O O . GLN A 1 421 ? 17.055 -9.354 -40.939 1.00 83.69 421 GLN A O 1
ATOM 3503 N N . ASN A 1 422 ? 15.478 -8.749 -42.408 1.00 82.44 422 ASN A N 1
ATOM 3504 C CA . ASN A 1 422 ? 15.435 -7.364 -41.953 1.00 82.44 422 ASN A CA 1
ATOM 3505 C C . ASN A 1 422 ? 14.802 -7.239 -40.559 1.00 82.44 422 ASN A C 1
ATOM 3507 O O . ASN A 1 422 ? 15.252 -6.432 -39.751 1.00 82.44 422 ASN A O 1
ATOM 3511 N N . PHE A 1 423 ? 13.786 -8.038 -40.246 1.00 84.94 423 PHE A N 1
ATOM 3512 C CA . PHE A 1 423 ? 13.122 -8.034 -38.947 1.00 84.94 423 PHE A CA 1
ATOM 3513 C C . PHE A 1 423 ? 14.069 -8.466 -37.821 1.00 84.94 423 PHE A C 1
ATOM 3515 O O . PHE A 1 423 ? 14.131 -7.786 -36.800 1.00 84.94 423 PHE A O 1
ATOM 3522 N N . GLU A 1 424 ? 14.859 -9.520 -38.025 1.00 83.19 424 GLU A N 1
ATOM 3523 C CA . GLU A 1 424 ? 15.864 -9.992 -37.062 1.00 83.19 424 GLU A CA 1
ATOM 3524 C C . GLU A 1 424 ? 16.981 -8.964 -36.822 1.00 83.19 424 GLU A C 1
ATOM 3526 O O . GLU A 1 424 ? 17.505 -8.882 -35.716 1.00 83.19 424 GLU A O 1
ATOM 3531 N N . THR A 1 425 ? 17.291 -8.093 -37.795 1.00 78.44 425 THR A N 1
ATOM 3532 C CA . THR A 1 425 ? 18.257 -6.992 -37.570 1.00 78.44 425 THR A CA 1
ATOM 3533 C C . THR A 1 425 ? 17.748 -5.951 -36.567 1.00 78.44 425 THR A C 1
ATOM 3535 O O . THR A 1 425 ? 18.543 -5.262 -35.933 1.00 78.44 425 THR A O 1
ATOM 3538 N N . VAL A 1 426 ? 16.425 -5.837 -36.412 1.00 77.88 426 VAL A N 1
ATOM 3539 C CA . VAL A 1 426 ? 15.775 -4.888 -35.498 1.00 77.88 426 VAL A CA 1
ATOM 3540 C C . VAL A 1 426 ? 15.350 -5.568 -34.193 1.00 77.88 426 VAL A C 1
ATOM 3542 O O . VAL A 1 426 ? 15.410 -4.956 -33.127 1.00 77.88 426 VAL A O 1
ATOM 3545 N N . PHE A 1 427 ? 14.925 -6.830 -34.261 1.00 81.88 427 PHE A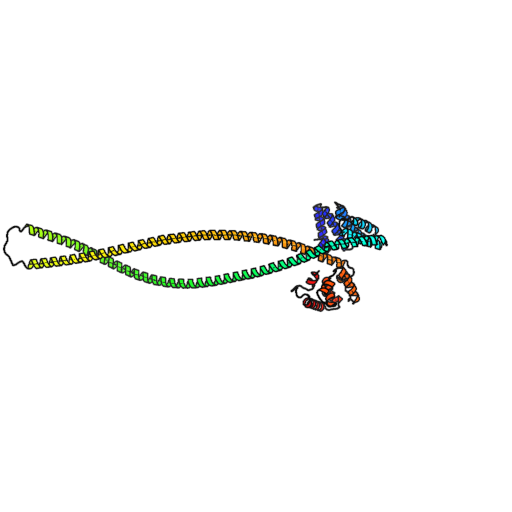 N 1
ATOM 3546 C CA . PHE A 1 427 ? 14.410 -7.610 -33.134 1.00 81.88 427 PHE A CA 1
ATOM 3547 C C . PHE A 1 427 ? 15.121 -8.971 -33.014 1.00 81.88 427 PHE A C 1
ATOM 3549 O O . PHE A 1 427 ? 14.478 -10.008 -33.191 1.00 81.88 427 PHE A O 1
ATOM 3556 N N . PRO A 1 428 ? 16.426 -8.988 -32.691 1.00 80.38 428 PRO A N 1
ATOM 3557 C CA . PRO A 1 428 ? 17.232 -10.205 -32.722 1.00 80.38 428 PRO A CA 1
ATOM 3558 C C . PRO A 1 428 ? 16.765 -11.258 -31.707 1.00 80.38 428 PRO A C 1
ATOM 3560 O O . PRO A 1 428 ? 16.662 -10.983 -30.504 1.00 80.38 428 PRO A O 1
ATOM 3563 N N . GLY A 1 429 ? 16.519 -12.479 -32.186 1.00 80.19 429 GLY A N 1
ATOM 3564 C CA . GLY A 1 429 ? 16.114 -13.645 -31.395 1.00 80.19 429 GLY A CA 1
ATOM 3565 C C . GLY A 1 429 ? 14.624 -13.690 -31.042 1.00 80.19 429 GLY A C 1
ATOM 3566 O O . GLY A 1 429 ? 14.196 -14.569 -30.291 1.00 80.19 429 GLY A O 1
ATOM 3567 N N . PHE A 1 430 ? 13.812 -12.764 -31.560 1.00 83.62 430 PHE A N 1
ATOM 3568 C CA . PHE A 1 430 ? 12.368 -12.743 -31.308 1.00 83.62 430 PHE A CA 1
ATOM 3569 C C . PHE A 1 430 ? 11.657 -13.945 -31.946 1.00 83.62 430 PHE A C 1
ATOM 3571 O O . PHE A 1 430 ? 10.779 -14.545 -31.317 1.00 83.62 430 PHE A O 1
ATOM 3578 N N . ILE A 1 431 ? 12.035 -14.311 -33.176 1.00 83.50 431 ILE A N 1
ATOM 3579 C CA . ILE A 1 431 ? 11.419 -15.428 -33.903 1.00 83.50 431 ILE A CA 1
ATOM 3580 C C . ILE A 1 431 ? 11.760 -16.756 -33.226 1.00 83.50 431 ILE A C 1
ATOM 3582 O O . ILE A 1 431 ? 10.861 -17.551 -32.942 1.00 83.50 431 ILE A O 1
ATOM 3586 N N . ASP A 1 432 ? 13.038 -16.961 -32.902 1.00 83.38 432 ASP A N 1
ATOM 3587 C CA . ASP A 1 432 ? 13.512 -18.154 -32.198 1.00 83.38 432 ASP A CA 1
ATOM 3588 C C . ASP A 1 432 ? 12.806 -18.319 -30.852 1.00 83.38 432 ASP A C 1
ATOM 3590 O O . ASP A 1 432 ? 12.384 -19.415 -30.484 1.00 83.38 432 ASP A O 1
ATOM 3594 N N . HIS A 1 433 ? 12.605 -17.217 -30.127 1.00 81.44 433 HIS A N 1
ATOM 3595 C CA . HIS A 1 433 ? 11.915 -17.242 -28.845 1.00 81.44 433 HIS A CA 1
ATOM 3596 C C . HIS A 1 433 ? 10.443 -17.658 -28.972 1.00 81.44 433 HIS A C 1
ATOM 3598 O O . HIS A 1 433 ? 9.977 -18.506 -28.207 1.00 81.44 433 HIS A O 1
ATOM 3604 N N . LEU A 1 434 ? 9.711 -17.113 -29.952 1.00 83.44 434 LEU A N 1
ATOM 3605 C CA . LEU A 1 434 ? 8.320 -17.503 -30.196 1.00 83.44 434 LEU A CA 1
ATOM 3606 C C . LEU A 1 434 ? 8.198 -18.969 -30.616 1.00 83.44 434 LEU A C 1
ATOM 3608 O O . LEU A 1 434 ? 7.318 -19.657 -30.104 1.00 83.44 434 LEU A O 1
ATOM 3612 N N . ASN A 1 435 ? 9.081 -19.444 -31.494 1.00 82.94 435 ASN A N 1
ATOM 3613 C CA . ASN A 1 435 ? 9.075 -20.830 -31.964 1.00 82.94 435 ASN A CA 1
ATOM 3614 C C . ASN A 1 435 ? 9.455 -21.830 -30.860 1.00 82.94 435 ASN A C 1
ATOM 3616 O O . ASN A 1 435 ? 8.898 -22.926 -30.807 1.00 82.94 435 ASN A O 1
ATOM 3620 N N . ASN A 1 436 ? 10.361 -21.451 -29.953 1.00 81.94 436 ASN A N 1
ATOM 3621 C CA . ASN A 1 436 ? 10.753 -22.290 -28.818 1.00 81.94 436 ASN A CA 1
ATOM 3622 C C . ASN A 1 436 ? 9.641 -22.413 -27.768 1.00 81.94 436 ASN A C 1
ATOM 3624 O O . ASN A 1 436 ? 9.468 -23.478 -27.176 1.00 81.94 436 ASN A O 1
ATOM 3628 N N . LEU A 1 437 ? 8.889 -21.336 -27.523 1.00 77.50 437 LEU A N 1
ATOM 3629 C CA . LEU A 1 437 ? 7.780 -21.345 -26.565 1.00 77.50 437 LEU A CA 1
ATOM 3630 C C . LEU A 1 437 ? 6.503 -21.953 -27.148 1.00 77.50 437 LEU A C 1
ATOM 3632 O O . LEU A 1 437 ? 5.722 -22.574 -26.425 1.00 77.50 437 LEU A O 1
ATOM 3636 N N . TYR A 1 438 ? 6.274 -21.772 -28.449 1.00 81.75 438 TYR A N 1
ATOM 3637 C CA . TYR A 1 438 ? 5.020 -22.117 -29.097 1.00 81.75 438 TYR A CA 1
ATOM 3638 C C . TYR A 1 438 ? 5.256 -22.726 -30.480 1.00 81.75 438 TYR A C 1
ATOM 3640 O O . TYR A 1 438 ? 5.873 -22.121 -31.350 1.00 81.75 438 TYR A O 1
ATOM 3648 N N . SER A 1 439 ? 4.647 -23.885 -30.740 1.00 79.12 439 SER A N 1
ATOM 3649 C CA . SER A 1 439 ? 4.552 -24.436 -32.097 1.00 79.12 439 SER A CA 1
ATOM 3650 C C . SER A 1 439 ? 3.474 -23.670 -32.879 1.00 79.12 439 SER A C 1
ATOM 3652 O O . SER A 1 439 ? 2.287 -24.026 -32.870 1.00 79.12 439 SER A O 1
ATOM 3654 N N . MET A 1 440 ? 3.869 -22.530 -33.451 1.00 81.81 440 MET A N 1
ATOM 3655 C CA . MET A 1 440 ? 3.011 -21.671 -34.270 1.00 81.81 440 MET A CA 1
ATOM 3656 C C . MET A 1 440 ? 3.130 -22.023 -35.750 1.00 81.81 440 MET A C 1
ATOM 3658 O O . MET A 1 440 ? 4.196 -22.394 -36.232 1.00 81.81 440 MET A O 1
ATOM 3662 N N . ASP A 1 441 ? 2.025 -21.871 -36.478 1.00 84.56 441 ASP A N 1
ATOM 3663 C CA . ASP A 1 441 ? 2.040 -21.939 -37.939 1.00 84.56 441 ASP A CA 1
ATOM 3664 C C . ASP A 1 441 ? 2.723 -20.690 -38.534 1.00 84.56 441 ASP A C 1
ATOM 3666 O O . ASP A 1 441 ? 2.678 -19.604 -37.943 1.00 84.56 441 ASP A O 1
ATOM 3670 N N . GLN A 1 442 ? 3.310 -20.815 -39.726 1.00 84.19 442 GLN A N 1
ATOM 3671 C CA . GLN A 1 442 ? 4.082 -19.762 -40.394 1.00 84.19 442 GLN A CA 1
ATOM 3672 C C . GLN A 1 442 ? 3.283 -18.457 -40.509 1.00 84.19 442 GLN A C 1
ATOM 3674 O O . GLN A 1 442 ? 3.792 -17.375 -40.218 1.00 84.19 442 GLN A O 1
ATOM 3679 N N . ARG A 1 443 ? 1.991 -18.556 -40.831 1.00 84.06 443 ARG A N 1
ATOM 3680 C CA . ARG A 1 443 ? 1.093 -17.398 -40.930 1.00 84.06 443 ARG A CA 1
ATOM 3681 C C . ARG A 1 443 ? 0.851 -16.710 -39.583 1.00 84.06 443 ARG A C 1
ATOM 3683 O O . ARG A 1 443 ? 0.723 -15.488 -39.518 1.00 84.06 443 ARG A O 1
ATOM 3690 N N . GLN A 1 444 ? 0.777 -17.477 -38.497 1.00 88.31 444 GLN A N 1
ATOM 3691 C CA . GLN A 1 444 ? 0.585 -16.940 -37.146 1.00 88.31 444 GLN A CA 1
ATOM 3692 C C . GLN A 1 444 ? 1.849 -16.219 -36.672 1.00 88.31 444 GLN A C 1
ATOM 3694 O O . GLN A 1 444 ? 1.758 -15.113 -36.138 1.00 88.31 444 GLN A O 1
ATOM 3699 N N . LEU A 1 445 ? 3.017 -16.798 -36.955 1.00 87.44 445 LEU A N 1
ATOM 3700 C CA . LEU A 1 445 ? 4.319 -16.194 -36.691 1.00 87.44 445 LEU A CA 1
ATOM 3701 C C . LEU A 1 445 ? 4.507 -14.882 -37.471 1.00 87.44 445 LEU A C 1
ATOM 3703 O O . LEU A 1 445 ? 4.884 -13.867 -36.883 1.00 87.44 445 LEU A O 1
ATOM 3707 N N . GLN A 1 446 ? 4.168 -14.867 -38.765 1.00 90.00 446 GLN A N 1
ATOM 3708 C CA . GLN A 1 446 ? 4.192 -13.658 -39.597 1.00 90.00 446 GLN A CA 1
ATOM 3709 C C . GLN A 1 446 ? 3.300 -12.556 -39.006 1.00 90.00 446 GLN A C 1
ATOM 3711 O O . GLN A 1 446 ? 3.743 -11.419 -38.857 1.00 90.00 446 GLN A O 1
ATOM 3716 N N . ILE A 1 447 ? 2.067 -12.883 -38.596 1.00 87.19 447 ILE A N 1
ATOM 3717 C CA . ILE A 1 447 ? 1.163 -11.926 -37.938 1.00 87.19 447 ILE A CA 1
ATOM 3718 C C . ILE A 1 447 ? 1.776 -11.399 -36.632 1.00 87.19 447 ILE A C 1
ATOM 3720 O O . ILE A 1 447 ? 1.743 -10.192 -36.401 1.00 87.19 447 ILE A O 1
ATOM 3724 N N . CYS A 1 448 ? 2.374 -12.253 -35.799 1.00 87.81 448 CYS A N 1
ATOM 3725 C CA . CYS A 1 448 ? 3.047 -11.821 -34.571 1.00 87.81 448 CYS A CA 1
ATOM 3726 C C . CYS A 1 448 ? 4.208 -10.849 -34.850 1.00 87.81 448 CYS A C 1
ATOM 3728 O O . CYS A 1 448 ? 4.325 -9.831 -34.165 1.00 87.81 448 CYS A O 1
ATOM 3730 N N . CYS A 1 449 ? 5.010 -11.100 -35.887 1.00 87.44 449 CYS A N 1
ATOM 3731 C CA . CYS A 1 449 ? 6.116 -10.224 -36.283 1.00 87.44 449 CYS A CA 1
ATOM 3732 C C . CYS A 1 449 ? 5.617 -8.880 -36.836 1.00 87.44 449 CYS A C 1
ATOM 3734 O O . CYS A 1 449 ? 6.103 -7.826 -36.429 1.00 87.44 449 CYS A O 1
ATOM 3736 N N . LEU A 1 450 ? 4.575 -8.877 -37.678 1.00 87.12 450 LEU A N 1
ATOM 3737 C CA . LEU A 1 450 ? 3.940 -7.638 -38.151 1.00 87.12 450 LEU A CA 1
ATOM 3738 C C . LEU A 1 450 ? 3.375 -6.800 -36.990 1.00 87.12 450 LEU A C 1
ATOM 3740 O O . LEU A 1 450 ? 3.423 -5.567 -37.015 1.00 87.12 450 LEU A O 1
ATOM 3744 N N . LEU A 1 451 ? 2.855 -7.457 -35.951 1.00 87.69 451 LEU A N 1
ATOM 3745 C CA . LEU A 1 451 ? 2.357 -6.786 -34.750 1.00 87.69 451 LEU A CA 1
ATOM 3746 C C . LEU A 1 451 ? 3.471 -6.229 -33.875 1.00 87.69 451 LEU A C 1
ATOM 3748 O O . LEU A 1 451 ? 3.329 -5.111 -33.371 1.00 87.69 451 LEU A O 1
ATOM 3752 N N . LYS A 1 452 ? 4.580 -6.964 -33.736 1.00 86.06 452 LYS A N 1
ATOM 3753 C CA . LYS A 1 452 ? 5.794 -6.484 -33.064 1.00 86.06 452 LYS A CA 1
ATOM 3754 C C . LYS A 1 452 ? 6.380 -5.268 -33.788 1.00 86.06 452 LYS A C 1
ATOM 3756 O O . LYS A 1 452 ? 6.743 -4.301 -33.127 1.00 86.06 452 LYS A O 1
ATOM 3761 N N . LEU A 1 453 ? 6.333 -5.253 -35.123 1.00 83.44 453 LEU A N 1
ATOM 3762 C CA . LEU A 1 453 ? 6.698 -4.102 -35.962 1.00 83.44 453 LEU A CA 1
ATOM 3763 C C . LEU A 1 453 ? 5.751 -2.893 -35.784 1.00 83.44 453 LEU A C 1
ATOM 3765 O O . LEU A 1 453 ? 6.049 -1.786 -36.223 1.00 83.44 453 LEU A O 1
ATOM 3769 N N . GLY A 1 454 ? 4.601 -3.077 -35.127 1.00 81.56 454 GLY A N 1
ATOM 3770 C CA . GLY A 1 454 ? 3.660 -2.006 -34.799 1.00 81.56 454 GLY A CA 1
ATOM 3771 C C . GLY A 1 454 ? 2.591 -1.735 -35.860 1.00 81.56 454 GLY A C 1
ATOM 3772 O O . GLY A 1 454 ? 1.913 -0.704 -35.783 1.00 81.56 454 GLY A O 1
ATOM 3773 N N . LEU A 1 455 ? 2.400 -2.644 -36.821 1.00 84.44 455 LEU A N 1
ATOM 3774 C CA . LEU A 1 455 ? 1.411 -2.490 -37.887 1.00 84.44 455 LEU A CA 1
ATOM 3775 C C . LEU A 1 455 ? -0.025 -2.575 -37.360 1.00 84.44 455 LEU A C 1
ATOM 3777 O O . LEU A 1 455 ? -0.395 -3.461 -36.590 1.00 84.44 455 LEU A O 1
ATOM 3781 N N . LYS A 1 456 ? -0.868 -1.643 -37.819 1.00 85.00 456 LYS A N 1
ATOM 3782 C CA . LYS A 1 456 ? -2.309 -1.647 -37.533 1.00 85.00 456 LYS A CA 1
ATOM 3783 C C . LYS A 1 456 ? -3.030 -2.669 -38.413 1.00 85.00 456 LYS A C 1
ATOM 3785 O O . LYS A 1 456 ? -2.568 -2.984 -39.507 1.00 85.00 456 LYS A O 1
ATOM 3790 N N . ASN A 1 457 ? -4.215 -3.100 -37.975 1.00 86.19 457 ASN A N 1
ATOM 3791 C CA . ASN A 1 457 ? -5.028 -4.112 -38.664 1.00 86.19 457 ASN A CA 1
ATOM 3792 C C . ASN A 1 457 ? -5.228 -3.811 -40.154 1.00 86.19 457 ASN A C 1
ATOM 3794 O O . ASN A 1 457 ? -5.137 -4.730 -40.955 1.00 86.19 457 ASN A O 1
ATOM 3798 N N . ASN A 1 458 ? -5.425 -2.542 -40.523 1.00 83.12 458 ASN A N 1
ATOM 3799 C CA . ASN A 1 458 ? -5.636 -2.134 -41.916 1.00 83.12 458 ASN A CA 1
ATOM 3800 C C . ASN A 1 458 ? -4.423 -2.451 -42.807 1.00 83.12 458 ASN A C 1
ATOM 3802 O O . ASN A 1 458 ? -4.582 -3.002 -43.888 1.00 83.12 458 ASN A O 1
ATOM 3806 N N . LYS A 1 459 ? -3.199 -2.216 -42.325 1.00 80.88 459 LYS A N 1
ATOM 3807 C CA . LYS A 1 459 ? -1.990 -2.541 -43.095 1.00 80.88 459 LYS A CA 1
ATOM 3808 C C . LYS A 1 459 ? -1.738 -4.036 -43.189 1.00 80.88 459 LYS A C 1
ATOM 3810 O O . LYS A 1 459 ? -1.366 -4.535 -44.238 1.00 80.88 459 LYS A O 1
ATOM 3815 N N . ILE A 1 460 ? -1.988 -4.765 -42.104 1.00 85.44 460 ILE A N 1
ATOM 3816 C CA . ILE A 1 460 ? -1.916 -6.232 -42.128 1.00 85.44 460 ILE A CA 1
ATOM 3817 C C . ILE A 1 460 ? -2.952 -6.785 -43.119 1.00 85.44 460 ILE A C 1
ATOM 3819 O O . ILE A 1 460 ? -2.678 -7.750 -43.824 1.00 85.44 460 ILE A O 1
ATOM 3823 N N . SER A 1 461 ? -4.126 -6.153 -43.201 1.00 85.62 461 SER A N 1
ATOM 3824 C CA . SER A 1 461 ? -5.173 -6.534 -44.145 1.00 85.62 461 SER A CA 1
ATOM 38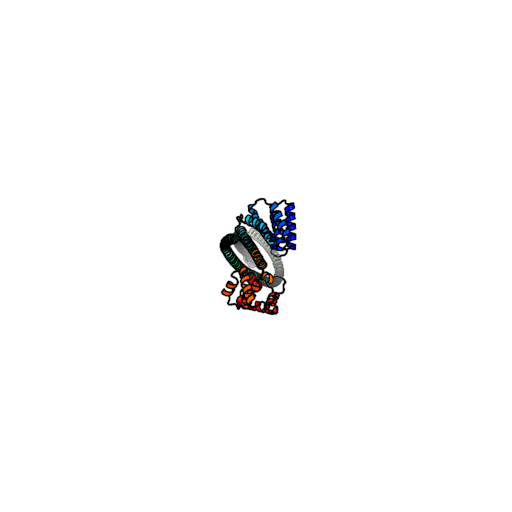25 C C . SER A 1 461 ? -4.785 -6.250 -45.599 1.00 85.62 461 SER A C 1
ATOM 3827 O O . SER A 1 461 ? -5.054 -7.088 -46.446 1.00 85.62 461 SER A O 1
ATOM 3829 N N . GLU A 1 462 ? -4.067 -5.157 -45.875 1.00 83.25 462 GLU A N 1
ATOM 3830 C CA . GLU A 1 462 ? -3.515 -4.850 -47.206 1.00 83.25 462 GLU A CA 1
ATOM 3831 C C . GLU A 1 462 ? -2.417 -5.845 -47.618 1.00 83.25 462 GLU A C 1
ATOM 3833 O O . GLU A 1 462 ? -2.458 -6.381 -48.720 1.00 83.25 462 GLU A O 1
ATOM 3838 N N . ILE A 1 463 ? -1.485 -6.169 -46.711 1.00 84.06 463 ILE A N 1
ATOM 3839 C CA . ILE A 1 463 ? -0.378 -7.112 -46.968 1.00 84.06 463 ILE A CA 1
ATOM 3840 C C . ILE A 1 463 ? -0.892 -8.503 -47.362 1.00 84.06 463 ILE A C 1
ATOM 3842 O O . ILE A 1 463 ? -0.309 -9.165 -48.221 1.00 84.06 463 ILE A O 1
ATOM 3846 N N . TYR A 1 464 ? -1.974 -8.951 -46.723 1.00 84.31 464 TYR A N 1
ATOM 3847 C CA . TYR A 1 464 ? -2.563 -10.268 -46.960 1.00 84.31 464 TYR A CA 1
ATOM 3848 C C . TYR A 1 464 ? -3.749 -10.268 -47.933 1.00 84.31 464 TYR A C 1
ATOM 3850 O O . TYR A 1 464 ? -4.263 -11.350 -48.218 1.00 84.31 464 TYR A O 1
ATOM 3858 N N . ASP A 1 465 ? -4.191 -9.104 -48.416 1.00 82.81 465 ASP A N 1
ATOM 3859 C CA . ASP A 1 465 ? -5.433 -8.936 -49.187 1.00 82.81 465 ASP A CA 1
ATOM 3860 C C . ASP A 1 465 ? -6.662 -9.551 -48.476 1.00 82.81 465 ASP A C 1
ATOM 3862 O O . ASP A 1 465 ? -7.386 -10.408 -48.984 1.00 82.81 465 ASP A O 1
ATOM 3866 N N . LEU A 1 466 ? -6.855 -9.160 -47.213 1.00 84.81 466 LEU A N 1
ATOM 3867 C CA . LEU A 1 466 ? -7.937 -9.621 -46.338 1.00 84.81 466 LEU A CA 1
ATOM 3868 C C . LEU A 1 466 ? -8.821 -8.455 -45.894 1.00 84.81 466 LEU A C 1
ATOM 3870 O O . LEU A 1 466 ? -8.454 -7.288 -45.990 1.00 84.81 466 LEU A O 1
ATOM 3874 N N . ARG A 1 467 ? -9.983 -8.765 -45.309 1.00 85.06 467 ARG A N 1
ATOM 3875 C CA . ARG A 1 467 ? -10.785 -7.754 -44.605 1.00 85.06 467 ARG A CA 1
ATOM 3876 C C . ARG A 1 467 ? -10.161 -7.443 -43.231 1.00 85.06 467 ARG A C 1
ATOM 3878 O O . ARG A 1 467 ? -9.725 -8.377 -42.550 1.00 85.06 467 ARG A O 1
ATOM 3885 N N . PRO A 1 468 ? -10.178 -6.182 -42.756 1.00 84.38 468 PRO A N 1
ATOM 3886 C CA . PRO A 1 468 ? -9.672 -5.816 -41.424 1.00 84.38 468 PRO A CA 1
ATOM 3887 C C . PRO A 1 468 ? -10.299 -6.617 -40.268 1.00 84.38 468 PRO A C 1
ATOM 3889 O O . PRO A 1 468 ? -9.627 -6.936 -39.281 1.00 84.38 468 PRO A O 1
ATOM 3892 N N . ASP A 1 469 ? -11.570 -7.002 -40.403 1.00 85.88 469 ASP A N 1
ATOM 3893 C CA . ASP A 1 469 ? -12.281 -7.827 -39.418 1.00 85.88 469 ASP A CA 1
ATOM 3894 C C . ASP A 1 469 ? -11.688 -9.237 -39.319 1.00 85.88 469 ASP A C 1
ATOM 3896 O O . ASP A 1 469 ? -11.528 -9.771 -38.222 1.00 85.88 469 ASP A O 1
ATOM 3900 N N . THR A 1 470 ? -11.255 -9.811 -40.446 1.00 88.00 470 THR A N 1
ATOM 3901 C CA . THR A 1 470 ? -10.594 -11.122 -40.494 1.00 88.00 470 THR A CA 1
ATOM 3902 C C . THR A 1 470 ? -9.271 -11.104 -39.729 1.00 88.00 470 THR A C 1
ATOM 3904 O O . THR A 1 470 ? -8.973 -12.037 -38.986 1.00 88.00 470 THR A O 1
ATOM 3907 N N . VAL A 1 471 ? -8.501 -10.015 -39.831 1.00 86.19 471 VAL A N 1
ATOM 3908 C CA . VAL A 1 471 ? -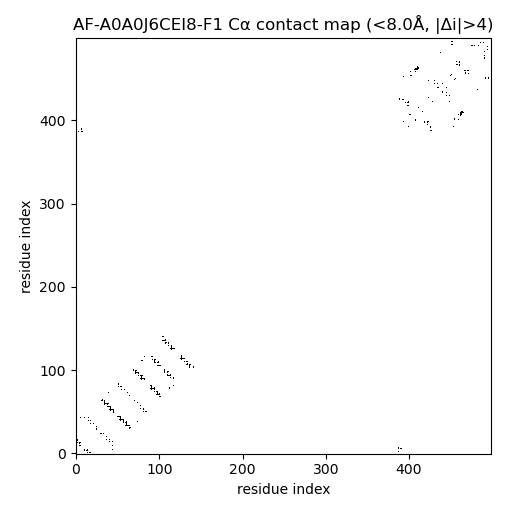7.268 -9.825 -39.044 1.00 86.19 471 VAL A CA 1
ATOM 3909 C C . VAL A 1 471 ? -7.581 -9.763 -37.546 1.00 86.19 471 VAL A C 1
ATOM 3911 O O . VAL A 1 471 ? -6.849 -10.320 -36.729 1.00 86.19 471 VAL A O 1
ATOM 3914 N N . THR A 1 472 ? -8.691 -9.127 -37.172 1.00 88.75 472 THR A N 1
ATOM 3915 C CA . THR A 1 472 ? -9.128 -9.027 -35.772 1.00 88.75 472 THR A CA 1
ATOM 3916 C C . THR A 1 472 ? -9.496 -10.398 -35.197 1.00 88.75 472 THR A C 1
ATOM 3918 O O . THR A 1 472 ? -9.071 -10.729 -34.087 1.00 88.75 472 THR A O 1
ATOM 3921 N N . SER A 1 473 ? -10.209 -11.229 -35.962 1.00 88.00 473 SER A N 1
ATOM 3922 C CA . SER A 1 473 ? -10.518 -12.612 -35.577 1.00 88.00 473 SER A CA 1
ATOM 3923 C C . SER A 1 473 ? -9.259 -13.473 -35.434 1.00 88.00 473 SER A C 1
ATOM 3925 O O . SER A 1 473 ? -9.115 -14.161 -34.425 1.00 88.00 473 SER A O 1
ATOM 3927 N N . LEU A 1 474 ? -8.310 -13.373 -36.373 1.00 86.88 474 LEU A N 1
ATOM 3928 C CA . LEU A 1 474 ? -7.040 -14.113 -36.324 1.00 86.88 474 LEU A CA 1
ATOM 3929 C C . LEU A 1 474 ? -6.204 -13.748 -35.088 1.00 86.88 474 LEU A C 1
ATOM 3931 O O . LEU A 1 474 ? -5.671 -14.625 -34.413 1.00 86.88 474 LEU A O 1
ATOM 3935 N N . LYS A 1 475 ? -6.142 -12.462 -34.721 1.00 90.62 475 LYS A N 1
ATOM 3936 C CA . LYS A 1 475 ? -5.490 -12.020 -33.476 1.00 90.62 475 LYS A CA 1
ATOM 3937 C C . LYS A 1 475 ? -6.138 -12.622 -32.234 1.00 90.62 475 LYS A C 1
ATOM 3939 O O . LYS A 1 475 ? -5.440 -13.022 -31.304 1.00 90.62 475 LYS A O 1
ATOM 3944 N N . ALA A 1 476 ? -7.469 -12.650 -32.194 1.00 87.25 476 ALA A N 1
ATOM 3945 C CA . ALA A 1 476 ? -8.200 -13.209 -31.064 1.00 87.25 476 ALA A CA 1
ATOM 3946 C C . ALA A 1 476 ? -7.947 -14.719 -30.928 1.00 87.25 476 ALA A C 1
ATOM 3948 O O . ALA A 1 476 ? -7.786 -15.211 -29.811 1.00 87.25 476 ALA A O 1
ATOM 3949 N N . GLU A 1 477 ? -7.849 -15.430 -32.052 1.00 87.94 477 GLU A N 1
ATOM 3950 C CA . GLU A 1 477 ? -7.516 -16.853 -32.102 1.00 87.94 477 GLU A CA 1
ATOM 3951 C C . GLU A 1 477 ? -6.089 -17.128 -31.610 1.00 87.94 477 GLU A C 1
ATOM 3953 O O . GLU A 1 477 ? -5.911 -17.930 -30.692 1.00 87.94 477 GLU A O 1
ATOM 3958 N N . ILE A 1 478 ? -5.089 -16.400 -32.128 1.00 87.19 478 ILE A N 1
ATOM 3959 C CA . ILE A 1 478 ? -3.686 -16.503 -31.687 1.00 87.19 478 ILE A CA 1
ATOM 3960 C C . ILE A 1 478 ? -3.579 -16.224 -30.184 1.00 87.19 478 ILE A C 1
ATOM 3962 O O . ILE A 1 478 ? -2.968 -16.997 -29.445 1.00 87.19 478 ILE A O 1
ATOM 3966 N N . LYS A 1 479 ? -4.234 -15.160 -29.700 1.00 88.31 479 LYS A N 1
ATOM 3967 C CA . LYS A 1 479 ? -4.244 -14.822 -28.273 1.00 88.31 479 LYS A CA 1
ATOM 3968 C C . LYS A 1 479 ? -4.856 -15.940 -27.432 1.00 88.31 479 LYS A C 1
ATOM 3970 O O . LYS A 1 479 ? -4.301 -16.301 -26.401 1.00 88.31 479 LYS A O 1
ATOM 3975 N N . LYS A 1 480 ? -6.006 -16.472 -27.848 1.00 86.62 480 LYS A N 1
ATOM 3976 C CA . LYS A 1 480 ? -6.701 -17.533 -27.111 1.00 86.62 480 LYS A CA 1
ATOM 3977 C C . LYS A 1 480 ? -5.874 -18.818 -27.063 1.00 86.62 480 LYS A C 1
ATOM 3979 O O . LYS A 1 480 ? -5.913 -19.505 -26.049 1.00 86.62 480 LYS A O 1
ATOM 3984 N N . LYS A 1 481 ? -5.157 -19.130 -28.144 1.00 86.44 481 LYS A N 1
ATOM 3985 C CA . LYS A 1 481 ? -4.382 -20.364 -28.284 1.00 86.44 481 LYS A CA 1
ATOM 3986 C C . LYS A 1 481 ? -3.044 -20.324 -27.539 1.00 86.44 481 LYS A C 1
ATOM 3988 O O . LYS A 1 481 ? -2.678 -21.333 -26.952 1.00 86.44 481 LYS A O 1
ATOM 3993 N N . TYR A 1 482 ? -2.345 -19.185 -27.542 1.00 84.31 482 TYR A N 1
ATOM 3994 C CA . TYR A 1 482 ? -0.963 -19.103 -27.044 1.00 84.31 482 TYR A CA 1
ATOM 3995 C C . TYR A 1 482 ? -0.750 -18.114 -25.881 1.00 84.31 482 TYR A C 1
ATOM 3997 O O . TYR A 1 482 ? 0.212 -18.254 -25.140 1.00 84.31 482 TYR A O 1
ATOM 4005 N N . PHE A 1 483 ? -1.653 -17.148 -25.664 1.00 83.62 483 PHE A N 1
ATOM 4006 C CA . PHE A 1 483 ? -1.462 -16.028 -24.723 1.00 83.62 483 PHE A CA 1
ATOM 4007 C C . PHE A 1 483 ? -2.627 -15.855 -23.730 1.00 83.62 483 PHE A C 1
ATOM 4009 O O . PHE A 1 483 ? -2.961 -14.735 -23.324 1.00 83.62 483 PHE A O 1
ATOM 4016 N N . SER A 1 484 ? -3.298 -16.945 -23.345 1.00 80.50 484 SER A N 1
ATOM 4017 C CA . SER A 1 484 ? -4.485 -16.891 -22.476 1.00 80.50 484 SER A CA 1
ATOM 4018 C C . SER A 1 484 ? -4.196 -16.365 -21.064 1.00 80.50 484 SER A C 1
ATOM 4020 O O . SER A 1 484 ? -5.081 -15.794 -20.427 1.00 80.50 484 SER A O 1
ATOM 4022 N N . GLU A 1 485 ? -2.958 -16.509 -20.589 1.00 78.88 485 GLU A N 1
ATOM 4023 C CA . GLU A 1 485 ? -2.507 -16.086 -19.256 1.00 78.88 485 GLU A CA 1
ATOM 4024 C C . GLU A 1 485 ? -2.483 -14.558 -19.055 1.00 78.88 485 GLU A C 1
ATOM 4026 O O . GLU A 1 485 ? -2.623 -14.074 -17.934 1.00 78.88 485 GLU A O 1
ATOM 4031 N N . PHE A 1 486 ? -2.432 -13.772 -20.136 1.00 73.25 486 PHE A N 1
ATOM 4032 C CA . PHE A 1 486 ? -2.352 -12.303 -20.089 1.00 73.25 486 PHE A CA 1
ATOM 4033 C C . PHE A 1 486 ? -3.717 -11.592 -19.936 1.00 73.25 486 PHE A C 1
ATOM 4035 O O . PHE A 1 486 ? -3.828 -10.364 -20.066 1.00 73.25 486 PHE A O 1
ATOM 4042 N N . GLY A 1 487 ? -4.790 -12.342 -19.660 1.00 76.94 487 GLY A N 1
ATOM 4043 C CA . GLY A 1 487 ? -6.101 -11.810 -19.273 1.00 76.94 487 GLY A CA 1
ATOM 4044 C C . GLY A 1 487 ? -6.702 -10.805 -20.269 1.00 76.94 487 GLY A C 1
ATOM 4045 O O . GLY A 1 487 ? -6.918 -11.109 -21.445 1.00 76.94 487 GLY A O 1
ATOM 4046 N N . LYS A 1 488 ? -7.015 -9.583 -19.803 1.00 77.69 488 LYS A N 1
ATOM 4047 C CA . LYS A 1 488 ? -7.680 -8.530 -20.605 1.00 77.69 488 LYS A CA 1
ATOM 4048 C C . LYS A 1 488 ? -6.755 -7.778 -21.576 1.00 77.69 488 LYS A C 1
ATOM 4050 O O . LYS A 1 488 ? -7.258 -6.979 -22.362 1.00 77.69 488 LYS A O 1
ATOM 4055 N N . GLN A 1 489 ? -5.438 -8.001 -21.560 1.00 78.75 489 GLN A N 1
ATOM 4056 C CA . GLN A 1 489 ? -4.519 -7.273 -22.447 1.00 78.75 489 GLN A CA 1
ATOM 4057 C C . GLN A 1 489 ? -4.714 -7.672 -23.918 1.00 78.75 489 GLN A C 1
ATOM 4059 O O . GLN A 1 489 ? -5.009 -8.827 -24.218 1.00 78.75 489 GLN A O 1
ATOM 4064 N N . SER A 1 490 ? -4.590 -6.733 -24.857 1.00 83.44 490 SER A N 1
ATOM 4065 C CA . SER A 1 490 ? -4.635 -7.052 -26.290 1.00 83.44 490 SER A CA 1
ATOM 4066 C C . SER A 1 490 ? -3.351 -7.759 -26.731 1.00 83.44 490 SER A C 1
ATOM 4068 O O . SER A 1 490 ? -2.287 -7.507 -26.169 1.00 83.44 490 SER A O 1
ATOM 4070 N N . LEU A 1 491 ? -3.441 -8.602 -27.766 1.00 83.62 491 LEU A N 1
ATOM 4071 C CA . LEU A 1 491 ? -2.272 -9.282 -28.339 1.00 83.62 491 LEU A CA 1
ATOM 4072 C C . LEU A 1 491 ? -1.199 -8.278 -28.787 1.00 83.62 491 LEU A C 1
ATOM 4074 O O . LEU A 1 491 ? -0.024 -8.467 -28.502 1.00 83.62 491 LEU A O 1
ATOM 4078 N N . ASP A 1 492 ? -1.618 -7.161 -29.388 1.00 81.31 492 ASP A N 1
ATOM 4079 C CA . ASP A 1 492 ? -0.748 -6.044 -29.763 1.00 81.31 492 ASP A CA 1
ATOM 4080 C C . ASP A 1 492 ? 0.073 -5.505 -28.582 1.00 81.31 492 ASP A C 1
ATOM 4082 O O . ASP A 1 492 ? 1.260 -5.235 -28.724 1.00 81.31 492 ASP A O 1
ATOM 4086 N N . ASN A 1 493 ? -0.546 -5.351 -27.407 1.00 78.00 493 ASN A N 1
ATOM 4087 C CA . ASN A 1 493 ? 0.138 -4.823 -26.227 1.00 78.00 493 ASN A CA 1
ATOM 4088 C C . ASN A 1 493 ? 1.070 -5.852 -25.588 1.00 78.00 493 ASN A C 1
ATOM 4090 O O . ASN A 1 493 ? 2.090 -5.458 -25.029 1.00 78.00 493 ASN A O 1
ATOM 4094 N N . ILE A 1 494 ? 0.718 -7.137 -25.666 1.00 80.19 494 ILE A N 1
ATOM 4095 C CA . ILE A 1 494 ? 1.560 -8.233 -25.180 1.00 80.19 494 ILE A CA 1
ATOM 4096 C C . ILE A 1 494 ? 2.821 -8.290 -26.040 1.00 80.19 494 ILE A C 1
ATOM 4098 O O . ILE A 1 494 ? 3.913 -8.088 -25.523 1.00 80.19 494 ILE A O 1
ATOM 4102 N N . LEU A 1 495 ? 2.667 -8.433 -27.360 1.00 81.69 495 LEU A N 1
ATOM 4103 C CA . LEU A 1 495 ? 3.787 -8.573 -28.292 1.00 81.69 495 LEU A CA 1
ATOM 4104 C C . LEU A 1 495 ? 4.678 -7.326 -28.344 1.00 81.69 495 LEU A C 1
ATOM 4106 O O . LEU A 1 495 ? 5.894 -7.456 -28.405 1.00 81.69 495 LEU A O 1
ATOM 4110 N N . LYS A 1 496 ? 4.117 -6.112 -28.245 1.00 74.00 496 LYS A N 1
ATOM 4111 C CA . LYS A 1 496 ? 4.932 -4.884 -28.184 1.00 74.00 496 LYS A CA 1
ATOM 4112 C C . LYS A 1 496 ? 5.855 -4.845 -26.968 1.00 74.00 496 LYS A C 1
ATOM 4114 O O . LYS A 1 496 ? 6.999 -4.424 -27.102 1.00 74.00 496 LYS A O 1
ATOM 4119 N N . LYS A 1 497 ? 5.364 -5.299 -25.813 1.00 66.81 497 LYS A N 1
ATOM 4120 C CA . LYS A 1 497 ? 6.098 -5.295 -24.537 1.00 66.81 497 LYS A CA 1
ATOM 4121 C C . LYS A 1 497 ? 6.974 -6.528 -24.330 1.00 66.81 497 LYS A C 1
ATOM 4123 O O . LYS A 1 497 ? 7.776 -6.540 -23.402 1.00 66.81 497 LYS A O 1
ATOM 4128 N N . TRP A 1 498 ? 6.780 -7.564 -25.138 1.00 61.53 498 TRP A N 1
ATOM 4129 C CA . TRP A 1 498 ? 7.528 -8.808 -25.054 1.00 61.53 498 TRP A CA 1
ATOM 4130 C C . TRP A 1 498 ? 8.799 -8.729 -25.876 1.00 61.53 498 TRP A C 1
ATOM 4132 O O . TRP A 1 498 ? 8.714 -8.574 -27.092 1.00 61.53 498 TRP A O 1
ATOM 4142 N N . TYR A 1 499 ? 9.930 -8.898 -25.191 1.00 50.34 499 TYR A N 1
ATOM 4143 C CA . TYR A 1 499 ? 11.295 -8.702 -25.679 1.00 50.34 499 TYR A CA 1
ATOM 4144 C C . TYR A 1 499 ? 11.715 -7.233 -25.732 1.00 50.34 499 TYR A C 1
ATOM 4146 O O . TYR A 1 499 ? 11.249 -6.511 -26.653 1.00 50.34 499 TYR A O 1
#

Radius of gyration: 61.32 Å; Cα contacts (8 Å, |Δi|>4): 270; chains: 1; bounding box: 117×59×181 Å

InterPro domains:
  IPR011990 Tetratricopeptide-like helical domain superfamily [G3DSA:1.25.40.10] (1-180)
  IPR011990 Tetratricopeptide-like helical domain superfamily [SSF48452] (2-105)
  IPR016032 Signal transduction response regulator, C-terminal effector [SSF46894] (427-482)
  IPR019734 Tetratricopeptide repeat [PS50005] (35-68)
  IPR019734 Tetratricopeptide repeat [SM00028] (35-68)
  IPR019734 Tetratricopeptide repeat [SM00028] (72-105)

Organism: NCBI:txid328812

Solvent-accessible surface area (backbone atoms only — not comparable to full-atom values): 26811 Å² total; per-residue (Å²): 111,45,72,70,27,51,68,65,68,41,56,72,63,22,48,54,48,45,52,53,50,43,54,52,28,57,79,66,68,38,45,66,57,42,20,55,46,26,37,53,50,10,53,52,28,45,77,69,66,43,47,69,59,12,46,50,29,43,52,54,15,61,75,40,61,91,54,79,80,82,48,26,59,54,33,31,55,49,11,52,43,26,45,76,69,73,35,57,73,60,12,49,58,24,19,58,55,7,50,76,31,90,45,65,68,44,26,27,50,17,25,47,52,48,15,52,54,20,52,76,68,69,37,57,71,58,16,52,55,24,44,54,52,22,52,57,40,48,54,54,52,50,66,67,43,55,63,54,52,53,53,49,52,52,51,52,52,54,51,53,55,50,51,52,51,52,50,54,52,52,50,53,50,49,54,52,52,56,48,52,55,52,52,53,53,51,51,51,53,51,50,50,53,50,50,54,53,50,52,54,51,51,56,53,51,49,53,52,47,53,54,50,47,55,51,47,55,54,49,50,52,54,46,53,56,48,50,55,53,46,55,53,47,52,52,50,50,51,52,50,51,51,50,51,56,49,51,53,50,50,54,49,52,52,50,52,54,50,53,61,56,60,76,76,67,88,77,80,90,86,89,89,86,87,64,71,70,61,60,51,53,53,52,50,52,51,51,51,53,51,50,53,53,51,50,53,51,51,55,54,51,53,54,54,53,54,59,54,52,58,52,56,54,54,54,55,52,52,55,54,53,52,54,52,51,55,55,51,53,52,50,53,52,50,54,52,52,54,51,51,54,50,52,52,52,52,48,52,52,50,55,53,53,50,52,56,53,50,54,55,47,52,54,49,50,54,52,48,53,52,50,52,51,52,52,50,52,52,51,51,51,51,50,52,51,55,41,48,49,55,47,47,38,60,71,33,82,72,58,29,54,76,72,45,95,60,90,64,72,64,67,52,80,73,49,51,56,56,48,49,60,56,45,39,76,64,45,72,63,52,66,60,50,48,54,73,77,37,94,65,54,71,70,57,50,51,51,51,50,44,34,49,74,62,56,51,52,63,58,56,11,44,42,68,74,49,55,46,66,58,48,53,52,51,48,53,49,53,29,62,74,76,47,61,89,61,66,90,62,51,60,58,59,49,44,52,70,54,124

Sequence (499 aa):
MAMSRLSLGQLDSAYIQLQLALKLAEEGNINSQKAYIYSSLGNLYEEQGDYEKALAYNKESLKYLEKESMFLSWYYSIGVLYKKMQMPDSAFFYAEKALASPDLYVECSANHLLCDLSVESQSYEKACLYSNRYLLLRDSIEDLYQPQKLAKIEALYNKERLINKQNQEKEKARNIRDFLFACILIIGVVSYLVYNREREKRKEQQKKAEESQKKYDEISKRLDDSVLTIEQKDSVLNEIRELLAQNEREIADYKERINGLEDNTSAMQEKYQSELNEKLDENKKLSASLETTLEEKRTLISQKESLLHEKDELYSIWKNEKSNMENELLRIKQEQNDNLLRLESEKNNKEALVRELEDLRAQREEQRLCEENVIKDLSLKCKMYEEWGSSLIRQNSYLSKFIEKTPIQKLEEKDWEIFFQNFETVFPGFIDHLNNLYSMDQRQLQICCLLKLGLKNNKISEIYDLRPDTVTSLKAEIKKKYFSEFGKQSLDNILKKWY

Foldseek 3Di:
DLLLVLLVPPLVVSVVVLVVQCVVCVVVVPLLSQLVSLQSVLVSCVVVVVLVSSLVSLVVSVVSDPDLQVVLLSLQVNLVSCVSVVNLVSSLVSLVSQCVHPDLVSVLSSLVSQLVSCVVVVVVVSNVVSVVVNVVSVVVVVVVVVVVVVVLVVLVVVLVVVVVVVVVVVVVVVVVVVVVVVVVVVVVVVVVVVVVVVVVVVVVVVVVVVVVVVVVVVVVVVVVVVVVVVVVVVVVVVVVVVVVVVVVVVVVVVVVVVVVVVVPPPDDDDDDDDCVPVVVVVVVVVVVVVVVVVVVVVVVVVVVVVVVVVVVVVVVVVVVVVVVVVVVVVVVVVVVVVVVVVVVVVVVVVVVVVVVVVVVVVVVVVVVVVSVVSVVVSVVVLSVLLSQLSVLLCVQPLSVVLVDPDQDAADDPVVVVVVVVSLCSSVPCLLVVCVVQDVDDPVLSVLLSCLLSVHQLVSVCRNHVHDSVVNVVSQVVSCVVRPVVVPPDGSSVVSNSPD

pLDDT: mean 75.94, std 12.4, range [32.72, 96.56]

Secondary structure (DSSP, 8-state):
-HHHHHTTT-HHHHHHHHHHHHHHHHHTT-HHHHHHHHHHHHHHHHHTT-HHHHHHHHHHHHTT-S-GGG-HHHHHHHHHHHHHTT-HHHHHHHHHHHTT-S-HHHHHHHHHHHHHHHHHTT-HHHHHHHHHHHHHHHHHHHHHHHHHHHHHHHHHHHHHHHHHHHHHHHHHHHHHHHHHHHHHHHHHHHHHHHHHHHHHHHHHHHHHHHHHHHHHHHHHHHHHHHHHHHHHHHHHHHHHHHHHHHHHHHHHHHHHHHHHHHTT--S-----SSSTTHHHHHHHHHHHHHHHHHHHHHHHHHHHHHHHHHHHHHHHHHHHHHHHHHHHHHHHHHHHHHHHHHHHHHHHHHHHHHHHHHHHHHHHHHHHHHHHHHHHHHHHHHHHHHHHHHHHHHH-TTTHHHHSSSPPPPPPHHHHHHHHHHHHHHSTTHHHHHHHH----HHHHHHHHHHHTT--HHHHHHHHT--HHHHHHHHHHHHHHH-GGGTT--HHHHHHH--

Nearest PDB structures (foldseek):
  3sf4-assembly1_A  TM=8.495E-01  e=3.417E-04  Homo sapiens
  7t7t-assembly1_A  TM=9.229E-01  e=7.586E-03  Citrus unshiu
  4lct-assembly1_A  TM=8.160E-01  e=1.790E-02  Arabidopsis thaliana
  4lct-assembly2_D  TM=8.175E-01  e=1.707E-02  Arabidopsis thaliana